Protein 2X0Q (pdb70)

Radius of gyration: 24.52 Å; Cα contacts (8 Å, |Δi|>4): 1102; chains: 1; bounding box: 67×66×49 Å

Structure (mmCIF, N/CA/C/O backbone):
data_2X0Q
#
_entry.id   2X0Q
#
_cell.length_a   94.581
_cell.length_b   129.440
_cell.length_c   46.484
_cell.angle_alpha   90.00
_cell.angle_beta   90.00
_cell.angle_gamma   90.00
#
_symmetry.space_group_name_H-M   'P 21 21 2'
#
loop_
_entity.id
_entity.type
_entity.pdbx_description
1 polymer 'ALCALIGIN BIOSYNTHESIS PROTEIN'
2 non-polymer "ADENOSINE-5'-TRIPHOSPHATE"
3 non-polymer 'MAGNESIUM ION'
4 water water
#
loop_
_atom_site.group_PDB
_atom_site.id
_atom_site.type_symbol
_atom_site.label_atom_id
_atom_site.label_alt_id
_atom_site.label_comp_id
_atom_site.label_asym_id
_atom_site.label_entity_id
_atom_site.label_seq_id
_atom_site.pdbx_PDB_ins_code
_atom_site.Cartn_x
_atom_site.Cartn_y
_atom_site.Cartn_z
_atom_site.occupancy
_atom_site.B_iso_or_equiv
_atom_site.auth_seq_id
_atom_site.auth_comp_id
_atom_site.auth_asym_id
_atom_site.auth_atom_id
_atom_site.pdbx_PDB_model_num
ATOM 1 N N . HIS A 1 8 ? 40.865 -9.176 33.164 1.00 30.48 8 HIS A N 1
ATOM 2 C CA . HIS A 1 8 ? 40.866 -10.345 32.230 1.00 30.40 8 HIS A CA 1
ATOM 3 C C . HIS A 1 8 ? 40.725 -9.888 30.770 1.00 29.35 8 HIS A C 1
ATOM 4 O O . HIS A 1 8 ? 39.801 -9.135 30.443 1.00 29.63 8 HIS A O 1
ATOM 11 N N . PRO A 1 9 ? 41.640 -10.350 29.890 1.00 27.89 9 PRO A N 1
ATOM 12 C CA . PRO A 1 9 ? 41.658 -10.002 28.458 1.00 26.86 9 PRO A CA 1
ATOM 13 C C . PRO A 1 9 ? 40.351 -10.338 27.725 1.00 25.85 9 PRO A C 1
ATOM 14 O O . PRO A 1 9 ? 40.089 -9.783 26.662 1.00 25.41 9 PRO A O 1
ATOM 18 N N . ALA A 1 10 ? 39.554 -11.244 28.284 1.00 25.03 10 ALA A N 1
ATOM 19 C CA . ALA A 1 10 ? 38.270 -11.628 27.688 1.00 25.24 10 ALA A CA 1
ATOM 20 C C . ALA A 1 10 ? 37.195 -10.547 27.857 1.00 25.38 10 ALA A C 1
ATOM 21 O O . ALA A 1 10 ? 36.356 -10.367 26.980 1.00 24.94 10 ALA A O 1
ATOM 23 N N . GLU A 1 11 ? 37.239 -9.816 28.970 1.00 25.70 11 GLU A N 1
ATOM 24 C CA . GLU A 1 11 ? 36.212 -8.803 29.264 1.00 26.18 11 GLU A CA 1
ATOM 25 C C . GLU A 1 11 ? 36.082 -7.718 28.195 1.00 25.44 11 GLU A C 1
ATOM 26 O O . GLU A 1 11 ? 35.005 -7.137 28.013 1.00 25.04 11 GLU A O 1
ATOM 32 N N . ILE A 1 12 ? 37.180 -7.459 27.491 1.00 24.59 12 ILE A N 1
ATOM 33 C CA . ILE A 1 12 ? 37.237 -6.433 26.451 1.00 24.05 12 ILE A CA 1
ATOM 34 C C . ILE A 1 12 ? 36.198 -6.631 25.322 1.00 23.35 12 ILE A C 1
ATOM 35 O O . ILE A 1 12 ? 35.764 -5.667 24.680 1.00 23.61 12 ILE A O 1
ATOM 40 N N . VAL A 1 13 ? 35.778 -7.874 25.104 1.00 22.01 13 VAL A N 1
ATOM 41 C CA . VAL A 1 13 ? 34.722 -8.152 24.132 1.00 21.25 13 VAL A CA 1
ATOM 42 C C . VAL A 1 13 ? 33.562 -8.950 24.764 1.00 20.85 13 VAL A C 1
ATOM 43 O O . VAL A 1 13 ? 32.909 -9.767 24.111 1.00 20.45 13 VAL A O 1
ATOM 47 N N . ALA A 1 14 ? 33.292 -8.664 26.035 1.00 20.29 14 ALA A N 1
ATOM 48 C CA . ALA A 1 14 ? 32.170 -9.278 26.753 1.00 20.29 14 ALA A CA 1
ATOM 49 C C . ALA A 1 14 ? 30.813 -8.940 26.108 1.00 20.17 14 ALA A C 1
ATOM 50 O O . ALA A 1 14 ? 29.832 -9.667 26.286 1.00 20.22 14 ALA A O 1
ATOM 52 N N . HIS A 1 15 ? 30.763 -7.856 25.339 1.00 19.57 15 HIS A N 1
ATOM 53 C CA . HIS A 1 15 ? 29.530 -7.472 24.642 1.00 19.68 15 HIS A CA 1
ATOM 54 C C . HIS A 1 15 ? 29.244 -8.375 23.430 1.00 19.31 15 HIS A C 1
ATOM 55 O O . HIS A 1 15 ? 28.148 -8.347 22.872 1.00 19.53 15 HIS A O 1
ATOM 62 N N . LEU A 1 16 ? 30.234 -9.166 23.020 1.00 18.90 16 LEU A N 1
ATOM 63 C CA . LEU A 1 16 ? 30.075 -10.079 21.888 1.00 18.49 16 LEU A CA 1
ATOM 64 C C . LEU A 1 16 ? 29.516 -11.416 22.364 1.00 19.17 16 LEU A C 1
ATOM 65 O O . LEU A 1 16 ? 30.264 -12.295 22.796 1.00 18.49 16 LEU A O 1
ATOM 70 N N . GLN A 1 17 ? 28.194 -11.532 22.303 1.00 19.97 17 GLN A N 1
ATOM 71 C CA . GLN A 1 17 ? 27.469 -12.734 22.718 1.00 21.56 17 GLN A CA 1
ATOM 72 C C . GLN A 1 17 ? 26.583 -13.199 21.550 1.00 21.65 17 GLN A C 1
ATOM 73 O O . GLN A 1 17 ? 26.195 -12.377 20.715 1.00 21.79 17 GLN A O 1
ATOM 79 N N . PRO A 1 18 ? 26.271 -14.510 21.474 1.00 21.65 18 PRO A N 1
ATOM 80 C CA . PRO A 1 18 ? 25.594 -15.044 20.273 1.00 21.31 18 PRO A CA 1
ATOM 81 C C . PRO A 1 18 ? 24.254 -14.368 19.916 1.00 21.08 18 PRO A C 1
ATOM 82 O O . PRO A 1 18 ? 23.998 -14.060 18.740 1.00 20.14 18 PRO A O 1
ATOM 86 N N . GLU A 1 19 ? 23.415 -14.145 20.919 1.00 20.69 19 GLU A N 1
ATOM 87 C CA A GLU A 1 19 ? 22.062 -13.651 20.663 0.50 20.81 19 GLU A CA 1
ATOM 88 C CA B GLU A 1 19 ? 22.059 -13.640 20.707 0.50 20.65 19 GLU A CA 1
ATOM 89 C C . GLU A 1 19 ? 22.033 -12.188 20.222 1.00 20.71 19 GLU A C 1
ATOM 90 O O . GLU A 1 19 ? 21.315 -11.843 19.276 1.00 20.14 19 GLU A O 1
ATOM 101 N N . ILE A 1 20 ? 22.822 -11.344 20.880 1.00 20.19 20 ILE A N 1
ATOM 102 C CA . ILE A 1 20 ? 22.906 -9.932 20.514 1.00 19.85 20 ILE A CA 1
ATOM 103 C C . ILE A 1 20 ? 23.625 -9.785 19.173 1.00 18.91 20 ILE A C 1
ATOM 104 O O . ILE A 1 20 ? 23.266 -8.929 18.377 1.00 18.76 20 ILE A O 1
ATOM 109 N N . TRP A 1 21 ? 24.619 -10.638 18.921 1.00 18.48 21 TRP A N 1
ATOM 110 C CA . TRP A 1 21 ? 25.287 -10.679 17.624 1.00 18.45 21 TRP A CA 1
ATOM 111 C C . TRP A 1 21 ? 24.292 -10.989 16.506 1.00 18.76 21 TRP A C 1
ATOM 112 O O . TRP A 1 21 ? 24.309 -10.345 15.460 1.00 18.25 21 TRP A O 1
ATOM 123 N N . ASN A 1 22 ? 23.403 -11.953 16.737 1.00 18.93 22 ASN A N 1
ATOM 124 C CA . ASN A 1 22 ? 22.389 -12.262 15.741 1.00 19.19 22 ASN A CA 1
ATOM 125 C C . ASN A 1 22 ? 21.423 -11.105 15.509 1.00 18.40 22 ASN A C 1
ATOM 126 O O . ASN A 1 22 ? 21.070 -10.826 14.365 1.00 18.10 22 ASN A O 1
ATOM 131 N N . LYS A 1 23 ? 21.029 -10.424 16.587 1.00 17.45 23 LYS A N 1
ATOM 132 C CA . LYS A 1 23 ? 20.144 -9.255 16.490 1.00 16.93 23 LYS A CA 1
ATOM 133 C C . LYS A 1 23 ? 20.740 -8.163 15.589 1.00 16.41 23 LYS A C 1
ATOM 134 O O . LYS A 1 23 ? 20.084 -7.673 14.663 1.00 15.02 23 LYS A O 1
ATOM 140 N N . VAL A 1 24 ? 21.987 -7.786 15.859 1.00 15.65 24 VAL A N 1
ATOM 141 C CA . VAL A 1 24 ? 22.593 -6.670 15.141 1.00 15.09 24 VAL A CA 1
ATOM 142 C C . VAL A 1 24 ? 22.972 -7.042 13.710 1.00 15.29 24 VAL A C 1
ATOM 143 O O . VAL A 1 24 ? 23.001 -6.182 12.826 1.00 15.75 24 VAL A O 1
ATOM 147 N N . ASN A 1 25 ? 23.272 -8.317 13.476 1.00 14.95 25 ASN A N 1
ATOM 148 C CA . ASN A 1 25 ? 23.515 -8.765 12.116 1.00 14.36 25 ASN A CA 1
ATOM 149 C C . ASN A 1 25 ? 22.258 -8.698 11.279 1.00 13.87 25 ASN A C 1
ATOM 150 O O . ASN A 1 25 ? 22.319 -8.311 10.118 1.00 13.15 25 ASN A O 1
ATOM 155 N N . ARG A 1 26 ? 21.127 -9.074 11.875 1.00 14.10 26 ARG A N 1
ATOM 156 C CA . ARG A 1 26 ? 19.839 -8.974 11.192 1.00 14.81 26 ARG A CA 1
ATOM 157 C C . ARG A 1 26 ? 19.530 -7.519 10.813 1.00 14.83 26 ARG A C 1
ATOM 158 O O . ARG A 1 26 ? 19.070 -7.251 9.698 1.00 14.72 26 ARG A O 1
ATOM 166 N N . LEU A 1 27 ? 19.775 -6.590 11.742 1.00 14.53 27 LEU A N 1
ATOM 167 C CA . LEU A 1 27 ? 19.587 -5.155 11.460 1.00 14.72 27 LEU A CA 1
ATOM 168 C C . LEU A 1 27 ? 20.533 -4.605 10.384 1.00 14.97 27 LEU A C 1
ATOM 169 O O . LEU A 1 27 ? 20.135 -3.754 9.576 1.00 14.92 27 LEU A O 1
ATOM 174 N N . LEU A 1 28 ? 21.783 -5.072 10.370 1.00 14.78 28 LEU A N 1
ATOM 175 C CA . LEU A 1 28 ? 22.716 -4.598 9.349 1.00 14.82 28 LEU A CA 1
ATOM 176 C C . LEU A 1 28 ? 22.429 -5.223 7.976 1.00 14.88 28 LEU A C 1
ATOM 177 O O . LEU A 1 28 ? 22.613 -4.565 6.945 1.00 15.03 28 LEU A O 1
ATOM 182 N N . VAL A 1 29 ? 21.962 -6.474 7.948 1.00 14.76 29 VAL A N 1
ATOM 183 C CA . VAL A 1 29 ? 21.518 -7.067 6.669 1.00 14.54 29 VAL A CA 1
ATOM 184 C C . VAL A 1 29 ? 20.314 -6.292 6.098 1.00 14.53 29 VAL A C 1
ATOM 185 O O . VAL A 1 29 ? 20.217 -6.066 4.884 1.00 14.13 29 VAL A O 1
ATOM 189 N N . ARG A 1 30 ? 19.407 -5.872 6.975 1.00 14.41 30 ARG A N 1
ATOM 190 C CA . ARG A 1 30 ? 18.272 -5.075 6.535 1.00 14.39 30 ARG A CA 1
ATOM 191 C C . ARG A 1 30 ? 18.781 -3.794 5.873 1.00 14.09 30 ARG A C 1
ATOM 192 O O . ARG A 1 30 ? 18.373 -3.459 4.756 1.00 13.90 30 ARG A O 1
ATOM 200 N N . LYS A 1 31 ? 19.698 -3.096 6.541 1.00 13.81 31 LYS A N 1
ATOM 201 C CA . LYS A 1 31 ? 20.250 -1.845 5.987 1.00 13.88 31 LYS A CA 1
ATOM 202 C C . LYS A 1 31 ? 21.014 -2.064 4.676 1.00 13.48 31 LYS A C 1
ATOM 203 O O . LYS A 1 31 ? 20.868 -1.285 3.725 1.00 12.71 31 LYS A O 1
ATOM 209 N N . ALA A 1 32 ? 21.823 -3.124 4.635 1.00 13.28 32 ALA A N 1
ATOM 210 C CA . ALA A 1 32 ? 22.555 -3.499 3.426 1.00 13.60 32 ALA A CA 1
ATOM 211 C C . ALA A 1 32 ? 21.602 -3.775 2.255 1.00 14.10 32 ALA A C 1
ATOM 212 O O . ALA A 1 32 ? 21.765 -3.195 1.180 1.00 13.73 32 ALA A O 1
ATOM 214 N N . ILE A 1 33 ? 20.605 -4.635 2.466 1.00 14.10 33 ILE A N 1
ATOM 215 C CA . ILE A 1 33 ? 19.642 -4.920 1.400 1.00 14.55 33 ILE A CA 1
ATOM 216 C C . ILE A 1 33 ? 18.985 -3.618 0.924 1.00 14.98 33 ILE A C 1
ATOM 217 O O . ILE A 1 33 ? 18.925 -3.361 -0.279 1.00 15.69 33 ILE A O 1
ATOM 222 N N . SER A 1 34 ? 18.520 -2.799 1.867 1.00 15.28 34 SER A N 1
ATOM 223 C CA . SER A 1 34 ? 17.825 -1.549 1.530 1.00 15.68 34 SER A CA 1
ATOM 224 C C . SER A 1 34 ? 18.712 -0.558 0.777 1.00 15.77 34 SER A C 1
ATOM 225 O O . SER A 1 34 ? 18.318 -0.022 -0.268 1.00 15.06 34 SER A O 1
ATOM 228 N N . GLU A 1 35 ? 19.899 -0.297 1.313 1.00 15.44 35 GLU A N 1
ATOM 229 C CA . GLU A 1 35 ? 20.780 0.699 0.705 1.00 15.89 35 GLU A CA 1
ATOM 230 C C . GLU A 1 35 ? 21.401 0.206 -0.604 1.00 16.02 35 GLU A C 1
ATOM 231 O O . GLU A 1 35 ? 21.475 0.956 -1.576 1.00 15.91 35 GLU A O 1
ATOM 237 N N . TYR A 1 36 ? 21.823 -1.058 -0.650 1.00 16.33 36 TYR A N 1
ATOM 238 C CA . TYR A 1 36 ? 22.410 -1.568 -1.900 1.00 16.91 36 TYR A CA 1
ATOM 239 C C . TYR A 1 36 ? 21.374 -1.608 -3.037 1.00 16.74 36 TYR A C 1
ATOM 240 O O . TYR A 1 36 ? 21.705 -1.334 -4.201 1.00 17.04 36 TYR A O 1
ATOM 249 N N . ALA A 1 37 ? 20.131 -1.953 -2.695 1.00 16.58 37 ALA A N 1
ATOM 250 C CA . ALA A 1 37 ? 19.038 -1.970 -3.671 1.00 17.07 37 ALA A CA 1
ATOM 251 C C . ALA A 1 37 ? 18.731 -0.558 -4.182 1.00 17.21 37 ALA A C 1
ATOM 252 O O . ALA A 1 37 ? 18.555 -0.341 -5.392 1.00 17.32 37 ALA A O 1
ATOM 254 N N . HIS A 1 38 ? 18.669 0.395 -3.254 1.00 17.17 38 HIS A N 1
ATOM 255 C CA . HIS A 1 38 ? 18.478 1.808 -3.594 1.00 17.06 38 HIS A CA 1
ATOM 256 C C . HIS A 1 38 ? 19.499 2.289 -4.636 1.00 17.54 38 HIS A C 1
ATOM 257 O O . HIS A 1 38 ? 19.166 3.057 -5.533 1.00 17.69 38 HIS A O 1
ATOM 264 N N . GLU A 1 39 ? 20.735 1.821 -4.520 1.00 17.76 39 GLU A N 1
ATOM 265 C CA . GLU A 1 39 ? 21.812 2.237 -5.418 1.00 18.13 39 GLU A CA 1
ATOM 266 C C . GLU A 1 39 ? 21.934 1.354 -6.684 1.00 18.80 39 GLU A C 1
ATOM 267 O O . GLU A 1 39 ? 22.884 1.498 -7.466 1.00 18.03 39 GLU A O 1
ATOM 273 N N . TRP A 1 40 ? 20.976 0.449 -6.875 1.00 19.27 40 TRP A N 1
ATOM 274 C CA . TRP A 1 40 ? 20.971 -0.492 -8.008 1.00 21.20 40 TRP A CA 1
ATOM 275 C C . TRP A 1 40 ? 22.095 -1.528 -7.988 1.00 21.58 40 TRP A C 1
ATOM 276 O O . TRP A 1 40 ? 22.343 -2.184 -9.001 1.00 22.20 40 TRP A O 1
ATOM 287 N N . LEU A 1 41 ? 22.779 -1.676 -6.855 1.00 21.69 41 LEU A N 1
ATOM 288 C CA . LEU A 1 41 ? 23.735 -2.769 -6.713 1.00 22.35 41 LEU A CA 1
ATOM 289 C C . LEU A 1 41 ? 22.966 -4.088 -6.671 1.00 22.48 41 LEU A C 1
ATOM 290 O O . LEU A 1 41 ? 23.451 -5.115 -7.138 1.00 22.57 41 LEU A O 1
ATOM 295 N N . LEU A 1 42 ? 21.767 -4.038 -6.097 1.00 22.84 42 LEU A N 1
ATOM 296 C CA . LEU A 1 42 ? 20.852 -5.172 -6.073 1.00 23.08 42 LEU A CA 1
ATOM 297 C C . LEU A 1 42 ? 19.576 -4.802 -6.817 1.00 23.57 42 LEU A C 1
ATOM 298 O O . LEU A 1 42 ? 19.150 -3.633 -6.824 1.00 23.58 42 LEU A O 1
ATOM 303 N N . GLU A 1 43 ? 18.967 -5.804 -7.439 1.00 23.65 43 GLU A N 1
ATOM 304 C CA . GLU A 1 43 ? 17.672 -5.645 -8.089 1.00 23.60 43 GLU A CA 1
ATOM 305 C C . GLU A 1 43 ? 16.755 -6.777 -7.643 1.00 23.32 43 GLU A C 1
ATOM 306 O O . GLU A 1 43 ? 16.632 -7.780 -8.338 1.00 23.31 43 GLU A O 1
ATOM 312 N N . PRO A 1 44 ? 16.102 -6.609 -6.479 1.00 23.02 44 PRO A N 1
ATOM 313 C CA . PRO A 1 44 ? 15.227 -7.639 -5.908 1.00 23.05 44 PRO A CA 1
ATOM 314 C C . PRO A 1 44 ? 14.093 -8.015 -6.852 1.00 23.27 44 PRO A C 1
ATOM 315 O O . PRO A 1 44 ? 13.536 -7.145 -7.521 1.00 23.56 44 PRO A O 1
ATOM 319 N N . GLN A 1 45 ? 13.777 -9.305 -6.911 1.00 23.11 45 GLN A N 1
ATOM 320 C CA . GLN A 1 45 ? 12.710 -9.814 -7.778 1.00 23.70 45 GLN A CA 1
ATOM 321 C C . GLN A 1 45 ? 11.405 -9.889 -6.993 1.00 22.77 45 GLN A C 1
ATOM 322 O O . GLN A 1 45 ? 11.369 -10.517 -5.942 1.00 21.58 45 GLN A O 1
ATOM 328 N N . ARG A 1 46 ? 10.346 -9.245 -7.493 1.00 22.92 46 ARG A N 1
ATOM 329 C CA . ARG A 1 46 ? 9.039 -9.296 -6.822 1.00 23.78 46 ARG A CA 1
ATOM 330 C C . ARG A 1 46 ? 8.401 -10.675 -6.985 1.00 23.93 46 ARG A C 1
ATOM 331 O O . ARG A 1 46 ? 8.298 -11.185 -8.100 1.00 24.07 46 ARG A O 1
ATOM 339 N N . LEU A 1 47 ? 7.976 -11.264 -5.868 1.00 23.62 47 LEU A N 1
ATOM 340 C CA . LEU A 1 47 ? 7.356 -12.579 -5.868 1.00 23.81 47 LEU A CA 1
ATOM 341 C C . LEU A 1 47 ? 5.834 -12.484 -5.852 1.00 23.77 47 LEU A C 1
ATOM 342 O O . LEU A 1 47 ? 5.146 -13.351 -6.393 1.00 23.70 47 LEU A O 1
ATOM 347 N N . GLY A 1 48 ? 5.325 -11.425 -5.230 1.00 23.26 48 GLY A N 1
ATOM 348 C CA . GLY A 1 48 ? 3.900 -11.242 -5.016 1.00 23.38 48 GLY A CA 1
ATOM 349 C C . GLY A 1 48 ? 3.679 -10.402 -3.771 1.00 23.30 48 GLY A C 1
ATOM 350 O O . GLY A 1 48 ? 4.614 -9.754 -3.286 1.00 22.61 48 GLY A O 1
ATOM 351 N N . PRO A 1 49 ? 2.434 -10.382 -3.254 1.00 23.42 49 PRO A N 1
ATOM 352 C CA . PRO A 1 49 ? 2.165 -9.634 -2.022 1.00 23.27 49 PRO A CA 1
ATOM 353 C C . PRO A 1 49 ? 3.013 -10.157 -0.866 1.00 23.32 49 PRO A C 1
ATOM 354 O O . PRO A 1 49 ? 3.318 -11.355 -0.810 1.00 22.73 49 PRO A O 1
ATOM 358 N N . GLY A 1 50 ? 3.406 -9.253 0.029 1.00 23.57 50 GLY A N 1
ATOM 359 C CA . GLY A 1 50 ? 4.255 -9.599 1.167 1.00 24.06 50 GLY A CA 1
ATOM 360 C C . GLY A 1 50 ? 3.496 -10.181 2.341 1.00 24.58 50 GLY A C 1
ATOM 361 O O . GLY A 1 50 ? 2.271 -10.343 2.288 1.00 24.03 50 GLY A O 1
ATOM 362 N N . GLU A 1 51 ? 4.235 -10.484 3.407 1.00 25.13 51 GLU A N 1
ATOM 363 C CA . GLU A 1 51 ? 3.670 -11.089 4.623 1.00 26.01 51 GLU A CA 1
ATOM 364 C C . GLU A 1 51 ? 3.332 -10.032 5.684 1.00 26.15 51 GLU A C 1
ATOM 365 O O . GLU A 1 51 ? 2.971 -10.356 6.820 1.00 26.30 51 GLU A O 1
ATOM 371 N N . THR A 1 52 ? 3.453 -8.766 5.290 1.00 26.27 52 THR A N 1
ATOM 372 C CA . THR A 1 52 ? 3.028 -7.622 6.088 1.00 26.56 52 THR A CA 1
ATOM 373 C C . THR A 1 52 ? 2.097 -6.787 5.200 1.00 26.58 52 THR A C 1
ATOM 374 O O . THR A 1 52 ? 2.431 -6.520 4.048 1.00 26.36 52 THR A O 1
ATOM 378 N N . PRO A 1 53 ? 0.923 -6.382 5.721 1.00 26.90 53 PRO A N 1
ATOM 379 C CA . PRO A 1 53 ? -0.029 -5.615 4.891 1.00 27.17 53 PRO A CA 1
ATOM 380 C C . PRO A 1 53 ? 0.588 -4.364 4.264 1.00 27.17 53 PRO A C 1
ATOM 381 O O . PRO A 1 53 ? 1.295 -3.616 4.941 1.00 27.49 53 PRO A O 1
ATOM 385 N N . GLY A 1 54 ? 0.340 -4.165 2.973 1.00 27.00 54 GLY A N 1
ATOM 386 C CA . GLY A 1 54 ? 0.892 -3.031 2.234 1.00 26.88 54 GLY A CA 1
ATOM 387 C C . GLY A 1 54 ? 2.293 -3.246 1.682 1.00 26.26 54 GLY A C 1
ATOM 388 O O . GLY A 1 54 ? 2.847 -2.357 1.030 1.00 26.50 54 GLY A O 1
ATOM 389 N N . PHE A 1 55 ? 2.875 -4.412 1.956 1.00 25.50 55 PHE A N 1
ATOM 390 C CA . PHE A 1 55 ? 4.223 -4.737 1.478 1.00 24.48 55 PHE A CA 1
ATOM 391 C C . PHE A 1 55 ? 4.166 -5.770 0.351 1.00 24.26 55 PHE A C 1
ATOM 392 O O . PHE A 1 55 ? 3.205 -6.535 0.252 1.00 23.90 55 PHE A O 1
ATOM 400 N N . GLU A 1 56 ? 5.195 -5.778 -0.495 1.00 23.57 56 GLU A N 1
ATOM 401 C CA . GLU A 1 56 ? 5.376 -6.825 -1.496 1.00 23.39 56 GLU A CA 1
ATOM 402 C C . GLU A 1 56 ? 6.459 -7.767 -0.994 1.00 22.42 56 GLU A C 1
ATOM 403 O O . GLU A 1 56 ? 7.302 -7.371 -0.183 1.00 21.66 56 GLU A O 1
ATOM 409 N N . ARG A 1 57 ? 6.422 -9.011 -1.464 1.00 21.56 57 ARG A N 1
ATOM 410 C CA . ARG A 1 57 ? 7.473 -9.988 -1.173 1.00 21.13 57 ARG A CA 1
ATOM 411 C C . ARG A 1 57 ? 8.522 -9.946 -2.275 1.00 21.14 57 ARG A C 1
ATOM 412 O O . ARG A 1 57 ? 8.190 -10.021 -3.469 1.00 20.99 57 ARG A O 1
ATOM 420 N N . PHE A 1 58 ? 9.783 -9.827 -1.871 1.00 20.78 58 PHE A N 1
ATOM 421 C CA . PHE A 1 58 ? 10.890 -9.753 -2.826 1.00 20.51 58 PHE A CA 1
ATOM 422 C C . PHE A 1 58 ? 11.904 -10.849 -2.568 1.00 20.37 58 PHE A C 1
ATOM 423 O O . PHE A 1 58 ? 12.021 -11.344 -1.457 1.00 19.86 58 PHE A O 1
ATOM 431 N N . ARG A 1 59 ? 12.649 -11.205 -3.607 1.00 20.97 59 ARG A N 1
ATOM 432 C CA . ARG A 1 59 ? 13.655 -12.245 -3.507 1.00 21.22 59 ARG A CA 1
ATOM 433 C C . ARG A 1 59 ? 14.972 -11.754 -4.069 1.00 21.60 59 ARG A C 1
ATOM 434 O O . ARG A 1 59 ? 15.006 -11.019 -5.062 1.00 21.55 59 ARG A O 1
ATOM 442 N N . LEU A 1 60 ? 16.048 -12.148 -3.399 1.00 22.22 60 LEU A N 1
ATOM 443 C CA . LEU A 1 60 ? 17.397 -12.015 -3.923 1.00 23.70 60 LEU A CA 1
ATOM 444 C C . LEU A 1 60 ? 17.971 -13.407 -4.102 1.00 24.51 60 LEU A C 1
ATOM 445 O O . LEU A 1 60 ? 18.102 -14.149 -3.129 1.00 24.22 60 LEU A O 1
ATOM 450 N N . THR A 1 61 ? 18.285 -13.766 -5.344 1.00 25.73 61 THR A N 1
ATOM 451 C CA . THR A 1 61 ? 18.923 -15.052 -5.636 1.00 27.65 61 THR A CA 1
ATOM 452 C C . THR A 1 61 ? 20.382 -14.812 -5.977 1.00 28.81 61 THR A C 1
ATOM 453 O O . THR A 1 61 ? 20.704 -14.047 -6.885 1.00 29.11 61 THR A O 1
ATOM 457 N N . LEU A 1 62 ? 21.268 -15.449 -5.224 1.00 30.20 62 LEU A N 1
ATOM 458 C CA . LEU A 1 62 ? 22.693 -15.374 -5.523 1.00 31.73 62 LEU A CA 1
ATOM 459 C C . LEU A 1 62 ? 23.191 -16.686 -6.158 1.00 32.54 62 LEU A C 1
ATOM 460 O O . LEU A 1 62 ? 22.587 -17.752 -5.968 1.00 32.94 62 LEU A O 1
ATOM 465 N N . ALA A 1 63 ? 24.269 -16.594 -6.937 1.00 33.23 63 ALA A N 1
ATOM 466 C CA . ALA A 1 63 ? 24.699 -17.684 -7.832 1.00 33.50 63 ALA A CA 1
ATOM 467 C C . ALA A 1 63 ? 25.205 -18.965 -7.139 1.00 33.32 63 ALA A C 1
ATOM 468 O O . ALA A 1 63 ? 25.489 -19.974 -7.810 1.00 33.99 63 ALA A O 1
ATOM 470 N N . ASP A 1 64 ? 25.282 -18.919 -5.810 1.00 32.81 64 ASP A N 1
ATOM 471 C CA A ASP A 1 64 ? 25.822 -20.064 -5.071 0.50 32.17 64 ASP A CA 1
ATOM 472 C CA B ASP A 1 64 ? 25.855 -19.950 -4.952 0.50 32.32 64 ASP A CA 1
ATOM 473 C C . ASP A 1 64 ? 24.803 -20.750 -4.164 1.00 31.76 64 ASP A C 1
ATOM 474 O O . ASP A 1 64 ? 25.153 -21.586 -3.320 1.00 32.29 64 ASP A O 1
ATOM 483 N N . GLY A 1 65 ? 23.527 -20.453 -4.391 1.00 30.60 65 GLY A N 1
ATOM 484 C CA . GLY A 1 65 ? 22.447 -21.122 -3.667 1.00 29.03 65 GLY A CA 1
ATOM 485 C C . GLY A 1 65 ? 21.891 -20.355 -2.479 1.00 27.75 65 GLY A C 1
ATOM 486 O O . GLY A 1 65 ? 20.928 -20.804 -1.850 1.00 27.46 65 GLY A O 1
ATOM 487 N N . ALA A 1 66 ? 22.498 -19.212 -2.156 1.00 26.28 66 ALA A N 1
ATOM 488 C CA . ALA A 1 66 ? 21.937 -18.327 -1.131 1.00 25.08 66 ALA A CA 1
ATOM 489 C C . ALA A 1 66 ? 20.732 -17.580 -1.695 1.00 23.98 66 ALA A C 1
ATOM 490 O O . ALA A 1 66 ? 20.751 -17.104 -2.838 1.00 23.51 66 ALA A O 1
ATOM 492 N N . GLN A 1 67 ? 19.685 -17.494 -0.884 1.00 22.55 67 GLN A N 1
ATOM 493 C CA . GLN A 1 67 ? 18.462 -16.827 -1.269 1.00 21.21 67 GLN A CA 1
ATOM 494 C C . GLN A 1 67 ? 17.981 -16.010 -0.082 1.00 20.51 67 GLN A C 1
ATOM 495 O O . GLN A 1 67 ? 17.971 -16.497 1.048 1.00 20.21 67 GLN A O 1
ATOM 501 N N . TYR A 1 68 ? 17.606 -14.764 -0.344 1.00 19.62 68 TYR A N 1
ATOM 502 C CA . TYR A 1 68 ? 17.041 -13.890 0.673 1.00 18.78 68 TYR A CA 1
ATOM 503 C C . TYR A 1 68 ? 15.656 -13.448 0.241 1.00 18.74 68 TYR A C 1
ATOM 504 O O . TYR A 1 68 ? 15.510 -12.761 -0.774 1.00 18.40 68 TYR A O 1
ATOM 513 N N . ASP A 1 69 ? 14.646 -13.839 1.014 1.00 18.70 69 ASP A N 1
ATOM 514 C CA . ASP A 1 69 ? 13.292 -13.346 0.821 1.00 18.62 69 ASP A CA 1
ATOM 515 C C . ASP A 1 69 ? 12.994 -12.325 1.897 1.00 18.16 69 ASP A C 1
ATOM 516 O O . ASP A 1 69 ? 13.448 -12.466 3.033 1.00 18.10 69 ASP A O 1
ATOM 521 N N . PHE A 1 70 ? 12.232 -11.296 1.542 1.00 17.66 70 PHE A N 1
ATOM 522 C CA . PHE A 1 70 ? 11.896 -10.245 2.493 1.00 17.24 70 PHE A CA 1
ATOM 523 C C . PHE A 1 70 ? 10.662 -9.482 2.049 1.00 17.64 70 PHE A C 1
ATOM 524 O O . PHE A 1 70 ? 10.271 -9.556 0.893 1.00 17.60 70 PHE A O 1
ATOM 532 N N . ASP A 1 71 ? 10.059 -8.754 2.983 1.00 18.31 71 ASP A N 1
ATOM 533 C CA . ASP A 1 71 ? 8.991 -7.817 2.658 1.00 18.85 71 ASP A CA 1
ATOM 534 C C . ASP A 1 71 ? 9.606 -6.450 2.382 1.00 19.08 71 ASP A C 1
ATOM 535 O O . ASP A 1 71 ? 10.553 -6.053 3.058 1.00 18.38 71 ASP A O 1
ATOM 540 N N . ALA A 1 72 ? 9.075 -5.736 1.391 1.00 19.58 72 ALA A N 1
ATOM 541 C CA . ALA A 1 72 ? 9.472 -4.351 1.145 1.00 20.02 72 ALA A CA 1
ATOM 542 C C . ALA A 1 72 ? 8.323 -3.492 0.623 1.00 20.64 72 ALA A C 1
ATOM 543 O O . ALA A 1 72 ? 7.397 -3.996 -0.017 1.00 20.52 72 ALA A O 1
ATOM 545 N N . GLN A 1 73 ? 8.398 -2.199 0.934 1.00 21.06 73 GLN A N 1
ATOM 546 C CA . GLN A 1 73 ? 7.644 -1.158 0.250 1.00 21.55 73 GLN A CA 1
ATOM 547 C C . GLN A 1 73 ? 8.662 -0.264 -0.422 1.00 21.42 73 GLN A C 1
ATOM 548 O O . GLN A 1 73 ? 9.570 0.242 0.247 1.00 20.99 73 GLN A O 1
ATOM 554 N N . VAL A 1 74 ? 8.535 -0.059 -1.731 1.00 20.77 74 VAL A N 1
ATOM 555 C CA . VAL A 1 74 ? 9.433 0.867 -2.409 1.00 20.43 74 VAL A CA 1
ATOM 556 C C . VAL A 1 74 ? 8.819 2.275 -2.325 1.00 20.65 74 VAL A C 1
ATOM 557 O O . VAL A 1 74 ? 7.851 2.584 -3.013 1.00 20.45 74 VAL A O 1
ATOM 561 N N . MET A 1 75 ? 9.370 3.104 -1.443 1.00 20.13 75 MET A N 1
ATOM 562 C CA . MET A 1 75 ? 8.876 4.465 -1.235 1.00 20.08 75 MET A CA 1
ATOM 563 C C . MET A 1 75 ? 9.507 5.423 -2.248 1.00 19.74 75 MET A C 1
ATOM 564 O O . MET A 1 75 ? 10.178 4.974 -3.183 1.00 19.90 75 MET A O 1
ATOM 569 N N . ALA A 1 76 ? 9.280 6.725 -2.084 1.00 18.95 76 ALA A N 1
ATOM 570 C CA . ALA A 1 76 ? 9.888 7.733 -2.964 1.00 18.50 76 ALA A CA 1
ATOM 571 C C . ALA A 1 76 ? 11.409 7.633 -2.972 1.00 18.52 76 ALA A C 1
ATOM 572 O O . ALA A 1 76 ? 12.004 7.161 -2.005 1.00 18.73 76 ALA A O 1
ATOM 574 N N . MET A 1 77 ? 12.023 8.089 -4.070 1.00 18.29 77 MET A N 1
ATOM 575 C CA . MET A 1 77 ? 13.474 8.018 -4.293 1.00 17.95 77 MET A CA 1
ATOM 576 C C . MET A 1 77 ? 13.992 6.584 -4.197 1.00 17.89 77 MET A C 1
ATOM 577 O O . MET A 1 77 ? 15.059 6.344 -3.623 1.00 17.27 77 MET A O 1
ATOM 582 N N . ARG A 1 78 ? 13.246 5.640 -4.780 1.00 17.27 78 ARG A N 1
ATOM 583 C CA . ARG A 1 78 ? 13.637 4.224 -4.769 1.00 17.42 78 ARG A CA 1
ATOM 584 C C . ARG A 1 78 ? 14.128 3.803 -3.379 1.00 17.06 78 ARG A C 1
ATOM 585 O O . ARG A 1 78 ? 15.208 3.216 -3.222 1.00 17.03 78 ARG A O 1
ATOM 593 N N . HIS A 1 79 ? 13.333 4.123 -2.366 1.00 16.45 79 HIS A N 1
ATOM 594 C CA . HIS A 1 79 ? 13.692 3.760 -1.014 1.00 16.44 79 HIS A CA 1
ATOM 595 C C . HIS A 1 79 ? 13.007 2.487 -0.562 1.00 16.38 79 HIS A C 1
ATOM 596 O O . HIS A 1 79 ? 11.775 2.412 -0.503 1.00 16.80 79 HIS A O 1
ATOM 603 N N . TRP A 1 80 ? 13.827 1.498 -0.219 1.00 16.05 80 TRP A N 1
ATOM 604 C CA . TRP A 1 80 ? 13.361 0.175 0.153 1.00 16.38 80 TRP A CA 1
ATOM 605 C C . TRP A 1 80 ? 13.109 0.103 1.657 1.00 16.65 80 TRP A C 1
ATOM 606 O O . TRP A 1 80 ? 14.050 0.002 2.457 1.00 16.43 80 TRP A O 1
ATOM 617 N N . ARG A 1 81 ? 11.839 0.201 2.038 1.00 17.36 81 ARG A N 1
ATOM 618 C CA . ARG A 1 81 ? 11.435 0.068 3.432 1.00 17.85 81 ARG A CA 1
ATOM 619 C C . ARG A 1 81 ? 11.228 -1.414 3.729 1.00 18.37 81 ARG A C 1
ATOM 620 O O . ARG A 1 81 ? 10.326 -2.040 3.169 1.00 17.84 81 ARG A O 1
ATOM 628 N N . ILE A 1 82 ? 12.065 -1.963 4.611 1.00 18.46 82 ILE A N 1
ATOM 629 C CA . ILE A 1 82 ? 12.059 -3.400 4.894 1.00 18.57 82 ILE A CA 1
ATOM 630 C C . ILE A 1 82 ? 11.948 -3.653 6.397 1.00 19.20 82 ILE A C 1
ATOM 631 O O . ILE A 1 82 ? 12.778 -3.157 7.161 1.00 19.15 82 ILE A O 1
ATOM 636 N N . PRO A 1 83 ? 10.922 -4.420 6.831 1.00 19.48 83 PRO A N 1
ATOM 637 C CA . PRO A 1 83 ? 10.854 -4.836 8.238 1.00 19.79 83 PRO A CA 1
ATOM 638 C C . PRO A 1 83 ? 11.917 -5.903 8.510 1.00 19.86 83 PRO A C 1
ATOM 639 O O . PRO A 1 83 ? 11.965 -6.912 7.800 1.00 20.36 83 PRO A O 1
ATOM 643 N N . PRO A 1 84 ? 12.780 -5.685 9.521 1.00 20.01 84 PRO A N 1
ATOM 644 C CA . PRO A 1 84 ? 13.921 -6.591 9.706 1.00 19.64 84 PRO A CA 1
ATOM 645 C C . PRO A 1 84 ? 13.521 -8.039 9.985 1.00 19.55 84 PRO A C 1
ATOM 646 O O . PRO A 1 84 ? 14.223 -8.959 9.560 1.00 19.12 84 PRO A O 1
ATOM 650 N N . GLU A 1 85 ? 12.402 -8.242 10.678 1.00 19.11 85 GLU A N 1
ATOM 651 C CA . GLU A 1 85 ? 11.962 -9.593 11.014 1.00 20.17 85 GLU A CA 1
ATOM 652 C C . GLU A 1 85 ? 11.378 -10.358 9.833 1.00 19.50 85 GLU A C 1
ATOM 653 O O . GLU A 1 85 ? 11.153 -11.557 9.931 1.00 19.80 85 GLU A O 1
ATOM 659 N N . SER A 1 86 ? 11.169 -9.674 8.711 1.00 18.49 86 SER A N 1
ATOM 660 C CA . SER A 1 86 ? 10.591 -10.305 7.527 1.00 17.62 86 SER A CA 1
ATOM 661 C C . SER A 1 86 ? 11.632 -11.021 6.665 1.00 17.27 86 SER A C 1
ATOM 662 O O . SER A 1 86 ? 11.268 -11.773 5.762 1.00 16.84 86 SER A O 1
ATOM 665 N N . ILE A 1 87 ? 12.916 -10.774 6.934 1.00 16.57 87 ILE A N 1
ATOM 666 C CA . ILE A 1 87 ? 14.006 -11.286 6.098 1.00 16.51 87 ILE A CA 1
ATOM 667 C C . ILE A 1 87 ? 14.303 -12.742 6.436 1.00 16.94 87 ILE A C 1
ATOM 668 O O . ILE A 1 87 ? 14.481 -13.092 7.616 1.00 16.18 87 ILE A O 1
ATOM 673 N N . VAL A 1 88 ? 14.333 -13.582 5.402 1.00 17.17 88 VAL A N 1
ATOM 674 C CA . VAL A 1 88 ? 14.552 -15.020 5.580 1.00 17.99 88 VAL A CA 1
ATOM 675 C C . VAL A 1 88 ? 15.638 -15.491 4.643 1.00 17.96 88 VAL A C 1
ATOM 676 O O . VAL A 1 88 ? 15.511 -15.397 3.418 1.00 17.52 88 VAL A O 1
ATOM 680 N N . LYS A 1 89 ? 16.717 -15.999 5.226 1.00 18.43 89 LYS A N 1
ATOM 681 C CA . LYS A 1 89 ? 17.803 -16.524 4.421 1.00 18.95 89 LYS A CA 1
ATOM 682 C C . LYS A 1 89 ? 17.697 -18.035 4.368 1.00 19.42 89 LYS A C 1
ATOM 683 O O . LYS A 1 89 ? 17.542 -18.686 5.392 1.00 18.76 89 LYS A O 1
ATOM 689 N N . THR A 1 90 ? 17.783 -18.577 3.166 1.00 20.20 90 THR A N 1
ATOM 690 C CA . THR A 1 90 ? 17.959 -19.999 2.990 1.00 21.76 90 THR A CA 1
ATOM 691 C C . THR A 1 90 ? 19.204 -20.210 2.130 1.00 22.93 90 THR A C 1
ATOM 692 O O . THR A 1 90 ? 19.418 -19.502 1.136 1.00 23.04 90 THR A O 1
ATOM 696 N N . VAL A 1 91 ? 20.054 -21.137 2.553 1.00 24.07 91 VAL A N 1
ATOM 697 C CA . VAL A 1 91 ? 21.181 -21.565 1.727 1.00 25.39 91 VAL A CA 1
ATOM 698 C C . VAL A 1 91 ? 20.819 -22.942 1.210 1.00 25.81 91 VAL A C 1
ATOM 699 O O . VAL A 1 91 ? 20.748 -23.906 1.977 1.00 25.86 91 VAL A O 1
ATOM 703 N N . ALA A 1 92 ? 20.550 -23.010 -0.089 1.00 26.74 92 ALA A N 1
ATOM 704 C CA . ALA A 1 92 ? 20.087 -24.236 -0.733 1.00 27.40 92 ALA A CA 1
ATOM 705 C C . ALA A 1 92 ? 18.900 -24.867 -0.004 1.00 27.48 92 ALA A C 1
ATOM 706 O O . ALA A 1 92 ? 18.918 -26.061 0.320 1.00 28.63 92 ALA A O 1
ATOM 708 N N . GLY A 1 93 ? 17.879 -24.055 0.256 1.00 27.24 93 GLY A N 1
ATOM 709 C CA . GLY A 1 93 ? 16.620 -24.516 0.857 1.00 26.34 93 GLY A CA 1
ATOM 710 C C . GLY A 1 93 ? 16.610 -24.634 2.372 1.00 25.58 93 GLY A C 1
ATOM 711 O O . GLY A 1 93 ? 15.552 -24.795 2.988 1.00 25.83 93 GLY A O 1
ATOM 712 N N . VAL A 1 94 ? 17.787 -24.549 2.980 1.00 24.97 94 VAL A N 1
ATOM 713 C CA . VAL A 1 94 ? 17.925 -24.716 4.423 1.00 24.19 94 VAL A CA 1
ATOM 714 C C . VAL A 1 94 ? 18.037 -23.340 5.091 1.00 23.58 94 VAL A C 1
ATOM 715 O O . VAL A 1 94 ? 18.908 -22.554 4.722 1.00 22.93 94 VAL A O 1
ATOM 719 N N . PRO A 1 95 ? 17.151 -23.041 6.066 1.00 23.36 95 PRO A N 1
ATOM 720 C CA . PRO A 1 95 ? 17.215 -21.732 6.739 1.00 22.83 95 PRO A CA 1
ATOM 721 C C . PRO A 1 95 ? 18.551 -21.525 7.442 1.00 22.64 95 PRO A C 1
ATOM 722 O O . PRO A 1 95 ? 19.070 -22.440 8.074 1.00 22.48 95 PRO A O 1
ATOM 726 N N . ALA A 1 96 ? 19.109 -20.330 7.312 1.00 22.41 96 ALA A N 1
ATOM 727 C CA . ALA A 1 96 ? 20.374 -20.004 7.944 1.00 22.01 96 ALA A CA 1
ATOM 728 C C . ALA A 1 96 ? 20.257 -18.652 8.665 1.00 22.06 96 ALA A C 1
ATOM 729 O O . ALA A 1 96 ? 19.416 -17.836 8.303 1.00 22.01 96 ALA A O 1
ATOM 731 N N . PRO A 1 97 ? 21.099 -18.416 9.689 1.00 22.00 97 PRO A N 1
ATOM 732 C CA . PRO A 1 97 ? 21.049 -17.134 10.395 1.00 21.88 97 PRO A CA 1
ATOM 733 C C . PRO A 1 97 ? 21.501 -16.001 9.485 1.00 21.20 97 PRO A C 1
ATOM 734 O O . PRO A 1 97 ? 22.355 -16.207 8.613 1.00 21.07 97 PRO A O 1
ATOM 738 N N . LEU A 1 98 ? 20.917 -14.821 9.667 1.00 20.46 98 LEU A N 1
ATOM 739 C CA . LEU A 1 98 ? 21.369 -13.639 8.950 1.00 19.80 98 LEU A CA 1
ATOM 740 C C . LEU A 1 98 ? 22.766 -13.255 9.450 1.00 19.33 98 LEU A C 1
ATOM 741 O O . LEU A 1 98 ? 22.983 -13.113 10.663 1.00 19.22 98 LEU A O 1
ATOM 746 N N . ASP A 1 99 ? 23.699 -13.113 8.512 1.00 19.20 99 ASP A N 1
ATOM 747 C CA . ASP A 1 99 ? 25.104 -12.829 8.808 1.00 19.29 99 ASP A CA 1
ATOM 748 C C . ASP A 1 99 ? 25.565 -11.744 7.839 1.00 19.45 99 ASP A C 1
ATOM 749 O O . ASP A 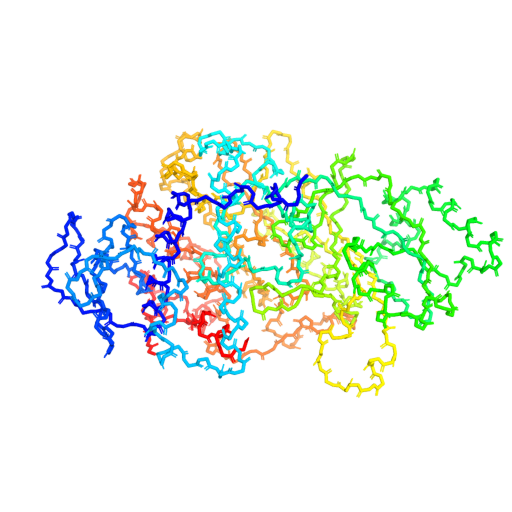1 99 ? 25.742 -11.998 6.649 1.00 19.59 99 ASP A O 1
ATOM 754 N N . ALA A 1 100 ? 25.741 -10.527 8.353 1.00 19.69 100 ALA A N 1
ATOM 755 C CA . ALA A 1 100 ? 26.017 -9.356 7.502 1.00 19.49 100 ALA A CA 1
ATOM 756 C C . ALA A 1 100 ? 27.317 -9.482 6.715 1.00 19.79 100 ALA A C 1
ATOM 757 O O . ALA A 1 100 ? 27.389 -9.078 5.549 1.00 19.39 100 ALA A O 1
ATOM 759 N N . LEU A 1 101 ? 28.340 -10.047 7.350 1.00 19.52 101 LEU A N 1
ATOM 760 C CA . LEU A 1 101 ? 29.623 -10.249 6.675 1.00 19.97 101 LEU A CA 1
ATOM 761 C C . LEU A 1 101 ? 29.506 -11.297 5.565 1.00 19.96 101 LEU A C 1
ATOM 762 O O . LEU A 1 101 ? 30.069 -11.115 4.486 1.00 19.71 101 LEU A O 1
ATOM 767 N N . GLN A 1 102 ? 28.767 -12.381 5.821 1.00 20.54 102 GLN A N 1
ATOM 768 C CA . GLN A 1 102 ? 28.492 -13.370 4.769 1.00 20.98 102 GLN A CA 1
ATOM 769 C C . GLN A 1 102 ? 27.744 -12.750 3.602 1.00 20.31 102 GLN A C 1
ATOM 770 O O . GLN A 1 102 ? 28.016 -13.060 2.444 1.00 19.92 102 GLN A O 1
ATOM 776 N N . PHE A 1 103 ? 26.802 -11.868 3.912 1.00 20.17 103 PHE A N 1
ATOM 777 C CA . PHE A 1 103 ? 25.996 -11.226 2.882 1.00 20.14 103 PHE A CA 1
ATOM 778 C C . PHE A 1 103 ? 26.842 -10.407 1.918 1.00 20.51 103 PHE A C 1
ATOM 779 O O . PHE A 1 103 ? 26.679 -10.499 0.695 1.00 20.58 103 PHE A O 1
ATOM 787 N N . VAL A 1 104 ? 27.740 -9.599 2.476 1.00 21.25 104 VAL A N 1
ATOM 788 C CA . VAL A 1 104 ? 28.683 -8.819 1.677 1.00 21.99 104 VAL A CA 1
ATOM 789 C C . VAL A 1 104 ? 29.513 -9.731 0.768 1.00 22.62 104 VAL A C 1
ATOM 790 O O . VAL A 1 104 ? 29.649 -9.469 -0.430 1.00 22.62 104 VAL A O 1
ATOM 794 N N . ILE A 1 105 ? 30.038 -10.813 1.334 1.00 23.51 105 ILE A N 1
ATOM 795 C CA . ILE A 1 105 ? 30.802 -11.793 0.556 1.00 24.72 105 ILE A CA 1
ATOM 796 C C . ILE A 1 105 ? 29.955 -12.398 -0.561 1.00 25.14 105 ILE A C 1
ATOM 797 O O . ILE A 1 105 ? 30.411 -12.501 -1.697 1.00 25.35 105 ILE A O 1
ATOM 802 N N . GLU A 1 106 ? 28.716 -12.769 -0.242 1.00 25.78 106 GLU A N 1
ATOM 803 C CA . GLU A 1 106 ? 27.817 -13.382 -1.228 1.00 26.71 106 GLU A CA 1
ATOM 804 C C . GLU A 1 106 ? 27.497 -12.470 -2.413 1.00 27.66 106 GLU A C 1
ATOM 805 O O . GLU A 1 106 ? 27.209 -12.953 -3.508 1.00 27.80 106 GLU A O 1
ATOM 811 N N . ILE A 1 107 ? 27.562 -11.159 -2.200 1.00 28.59 107 ILE A N 1
ATOM 812 C CA . ILE A 1 107 ? 27.289 -10.214 -3.284 1.00 30.39 107 ILE A CA 1
ATOM 813 C C . ILE A 1 107 ? 28.549 -9.523 -3.828 1.00 31.95 107 ILE A C 1
ATOM 814 O O . ILE A 1 107 ? 28.451 -8.509 -4.533 1.00 32.47 107 ILE A O 1
ATOM 819 N N . ARG A 1 108 ? 29.722 -10.078 -3.527 1.00 33.77 108 ARG A N 1
ATOM 820 C CA . ARG A 1 108 ? 30.989 -9.415 -3.863 1.00 36.15 108 ARG A CA 1
ATOM 821 C C . ARG A 1 108 ? 31.202 -9.152 -5.361 1.00 37.64 108 ARG A C 1
ATOM 822 O O . ARG A 1 108 ? 31.830 -8.153 -5.722 1.00 38.11 108 ARG A O 1
ATOM 830 N N . ASP A 1 109 ? 30.681 -10.027 -6.221 1.00 39.52 109 ASP A N 1
ATOM 831 C CA . ASP A 1 109 ? 30.704 -9.788 -7.676 1.00 41.51 109 ASP A CA 1
ATOM 832 C C . ASP A 1 109 ? 29.922 -8.530 -8.084 1.00 42.27 109 ASP A C 1
ATOM 833 O O . ASP A 1 109 ? 30.331 -7.814 -8.997 1.00 42.49 109 ASP A O 1
ATOM 838 N N . LYS A 1 110 ? 28.806 -8.270 -7.402 1.00 43.25 110 LYS A N 1
ATOM 839 C CA . LYS A 1 110 ? 27.940 -7.124 -7.705 1.00 44.13 110 LYS A CA 1
ATOM 840 C C . LYS A 1 110 ? 28.486 -5.808 -7.160 1.00 45.01 110 LYS A C 1
ATOM 841 O O . LYS A 1 110 ? 28.147 -4.739 -7.669 1.00 45.21 110 LYS A O 1
ATOM 847 N N . LEU A 1 111 ? 29.313 -5.890 -6.121 1.00 45.98 111 LEU A N 1
ATOM 848 C CA . LEU A 1 111 ? 29.828 -4.705 -5.437 1.00 46.98 111 LEU A CA 1
ATOM 849 C C . LEU A 1 111 ? 30.909 -3.982 -6.238 1.00 47.62 111 LEU A C 1
ATOM 850 O O . LEU A 1 111 ? 30.946 -2.747 -6.267 1.00 47.69 111 LEU A O 1
ATOM 855 N N . GLY A 1 112 ? 31.783 -4.753 -6.881 1.00 48.22 112 GLY A N 1
ATOM 856 C CA . GLY A 1 112 ? 32.874 -4.183 -7.658 1.00 48.88 112 GLY A CA 1
ATOM 857 C C . GLY A 1 112 ? 33.954 -3.587 -6.774 1.00 49.35 112 GLY A C 1
ATOM 858 O O . GLY A 1 112 ? 34.506 -2.529 -7.078 1.00 49.67 112 GLY A O 1
ATOM 859 N N . LEU A 1 113 ? 34.239 -4.261 -5.663 1.00 49.55 113 LEU A N 1
ATOM 860 C CA . LEU A 1 113 ? 35.370 -3.900 -4.821 1.00 49.52 113 LEU A CA 1
ATOM 861 C C . LEU A 1 113 ? 36.649 -4.429 -5.454 1.00 49.60 113 LEU A C 1
ATOM 862 O O . LEU A 1 113 ? 36.689 -5.584 -5.901 1.00 49.77 113 LEU A O 1
ATOM 867 N N . PRO A 1 114 ? 37.696 -3.584 -5.516 1.00 49.38 114 PRO A N 1
ATOM 868 C CA . PRO A 1 114 ? 39.029 -4.098 -5.836 1.00 49.15 114 PRO A CA 1
ATOM 869 C C . PRO A 1 114 ? 39.431 -5.175 -4.827 1.00 48.85 114 PRO A C 1
ATOM 870 O O . PRO A 1 114 ? 39.183 -5.019 -3.626 1.00 48.81 114 PRO A O 1
ATOM 874 N N . VAL A 1 115 ? 40.034 -6.259 -5.313 1.00 48.40 115 VAL A N 1
ATOM 875 C CA . VAL A 1 115 ? 40.464 -7.375 -4.452 1.00 47.88 115 VAL A CA 1
ATOM 876 C C . VAL A 1 115 ? 41.463 -6.895 -3.380 1.00 47.25 115 VAL A C 1
ATOM 877 O O . VAL A 1 115 ? 41.761 -7.603 -2.411 1.00 47.50 115 VAL A O 1
ATOM 881 N N . ASP A 1 116 ? 41.961 -5.678 -3.564 1.00 46.02 116 ASP A N 1
ATOM 882 C CA . ASP A 1 116 ? 42.908 -5.067 -2.647 1.00 44.64 116 ASP A CA 1
ATOM 883 C C . ASP A 1 116 ? 42.184 -4.332 -1.520 1.00 42.87 116 ASP A C 1
ATOM 884 O O . ASP A 1 116 ? 42.720 -4.183 -0.418 1.00 42.89 116 ASP A O 1
ATOM 889 N N . ARG A 1 117 ? 40.962 -3.886 -1.811 1.00 40.35 117 ARG A N 1
ATOM 890 C CA . ARG A 1 117 ? 40.173 -3.041 -0.914 1.00 37.74 117 ARG A CA 1
ATOM 891 C C . ARG A 1 117 ? 39.043 -3.815 -0.200 1.00 35.33 117 ARG A C 1
ATOM 892 O O . ARG A 1 117 ? 38.565 -3.383 0.847 1.00 34.67 117 ARG A O 1
ATOM 900 N N . LEU A 1 118 ? 38.649 -4.968 -0.750 1.00 32.21 118 LEU A N 1
ATOM 901 C CA . LEU A 1 118 ? 37.581 -5.799 -0.158 1.00 29.64 118 LEU A CA 1
ATOM 902 C C . LEU A 1 118 ? 37.792 -6.201 1.318 1.00 27.50 118 LEU A C 1
ATOM 903 O O . LEU A 1 118 ? 36.865 -6.058 2.118 1.00 26.72 118 LEU A O 1
ATOM 908 N N . PRO A 1 119 ? 38.997 -6.709 1.681 1.00 25.59 119 PRO A N 1
ATOM 909 C CA . PRO A 1 119 ? 39.236 -7.084 3.084 1.00 24.04 119 PRO A CA 1
ATOM 910 C C . PRO A 1 119 ? 39.106 -5.902 4.042 1.00 22.49 119 PRO A C 1
ATOM 911 O O . PRO A 1 119 ? 38.688 -6.078 5.189 1.00 21.74 119 PRO A O 1
ATOM 915 N N . ILE A 1 120 ? 39.467 -4.707 3.578 1.00 20.84 120 ILE A N 1
ATOM 916 C CA . ILE A 1 120 ? 39.315 -3.505 4.388 1.00 19.55 120 ILE A CA 1
ATOM 917 C C . ILE A 1 120 ? 37.822 -3.226 4.605 1.00 18.54 120 ILE A C 1
ATOM 918 O O . ILE A 1 120 ? 37.392 -3.000 5.742 1.00 17.47 120 ILE A O 1
ATOM 923 N N . TYR A 1 121 ? 37.042 -3.271 3.524 1.00 17.36 121 TYR A N 1
ATOM 924 C CA . TYR A 1 121 ? 35.590 -3.070 3.614 1.00 16.68 121 TYR A CA 1
ATOM 925 C C . TYR A 1 121 ? 34.974 -4.082 4.590 1.00 16.49 121 TYR A C 1
ATOM 926 O O . TYR A 1 121 ? 34.153 -3.723 5.432 1.00 15.37 121 TYR A O 1
ATOM 935 N N . MET A 1 122 ? 35.414 -5.335 4.489 1.00 16.54 122 MET A N 1
ATOM 936 C CA . MET A 1 122 ? 34.949 -6.400 5.381 1.00 17.08 122 MET A CA 1
ATOM 937 C C . MET A 1 122 ? 35.226 -6.072 6.848 1.00 17.09 122 MET A C 1
ATOM 938 O O . MET A 1 122 ? 34.355 -6.234 7.704 1.00 17.34 122 MET A O 1
ATOM 943 N N . ASP A 1 123 ? 36.435 -5.590 7.130 1.00 17.00 123 ASP A N 1
ATOM 944 C CA . ASP A 1 123 ? 36.806 -5.184 8.488 1.00 17.04 123 ASP A CA 1
ATOM 945 C C . ASP A 1 123 ? 35.966 -4.033 9.008 1.00 16.12 123 ASP A C 1
ATOM 946 O O . ASP A 1 123 ? 35.636 -3.994 10.184 1.00 14.84 123 ASP A O 1
ATOM 951 N N . GLU A 1 124 ? 35.639 -3.101 8.118 1.00 15.13 124 GLU A N 1
ATOM 952 C CA . GLU A 1 124 ? 34.739 -1.996 8.449 1.00 15.06 124 GLU A CA 1
ATOM 953 C C . GLU A 1 124 ? 33.337 -2.499 8.812 1.00 14.42 124 GLU A C 1
ATOM 954 O O . GLU A 1 124 ? 32.715 -1.999 9.751 1.00 13.46 124 GLU A O 1
ATOM 960 N N . ILE A 1 125 ? 32.839 -3.475 8.052 1.00 13.97 125 ILE A N 1
ATOM 961 C CA . ILE A 1 125 ? 31.563 -4.123 8.372 1.00 13.72 125 ILE A CA 1
ATOM 962 C C . ILE A 1 125 ? 31.624 -4.792 9.740 1.00 13.39 125 ILE A C 1
ATOM 963 O O . ILE A 1 125 ? 30.737 -4.594 10.564 1.00 13.38 125 ILE A O 1
ATOM 968 N N . THR A 1 126 ? 32.670 -5.586 9.977 1.00 13.45 126 THR A N 1
ATOM 969 C CA . THR A 1 126 ? 32.828 -6.318 11.231 1.00 14.05 126 THR A CA 1
ATOM 970 C C . THR A 1 126 ? 32.897 -5.379 12.426 1.00 14.08 126 THR A C 1
ATOM 971 O O . THR A 1 126 ? 32.260 -5.614 13.446 1.00 14.27 126 THR A O 1
ATOM 975 N N . SER A 1 127 ? 33.662 -4.306 12.284 1.00 14.33 127 SER A N 1
ATOM 976 C CA . SER A 1 127 ? 33.811 -3.345 13.364 1.00 14.99 127 SER A CA 1
ATOM 977 C C . SER A 1 127 ? 32.502 -2.568 13.615 1.00 14.64 127 SER A C 1
ATOM 978 O O . SER A 1 127 ? 32.169 -2.273 14.768 1.00 15.21 127 SER A O 1
ATOM 981 N N . THR A 1 128 ? 31.757 -2.276 12.547 1.00 13.70 128 THR A N 1
ATOM 982 C CA . THR A 1 128 ? 30.413 -1.662 12.644 1.00 13.68 128 THR A CA 1
ATOM 983 C C . THR A 1 128 ? 29.465 -2.562 13.460 1.00 13.55 128 THR A C 1
ATOM 984 O O . THR A 1 128 ? 28.724 -2.089 14.335 1.00 13.54 128 THR A O 1
ATOM 988 N N . LEU A 1 129 ? 29.505 -3.859 13.160 1.00 12.93 129 LEU A N 1
ATOM 989 C CA . LEU A 1 129 ? 28.735 -4.871 13.898 1.00 13.53 129 LEU A CA 1
ATOM 990 C C . LEU A 1 129 ? 29.157 -4.977 15.362 1.00 13.43 129 LEU A C 1
ATOM 991 O O . LEU A 1 129 ? 28.307 -5.043 16.245 1.00 13.85 129 LEU A O 1
ATOM 996 N N . HIS A 1 130 ? 30.463 -5.007 15.627 1.00 13.92 130 HIS A N 1
ATOM 997 C CA . HIS A 1 130 ? 30.927 -5.089 17.011 1.00 14.34 130 HIS A CA 1
ATOM 998 C C . HIS A 1 130 ? 30.469 -3.882 17.834 1.00 14.46 130 HIS A C 1
ATOM 999 O O . HIS A 1 130 ? 30.059 -4.026 18.984 1.00 13.98 130 HIS A O 1
ATOM 1006 N N . GLY A 1 131 ? 30.537 -2.695 17.234 1.00 14.48 131 GLY A N 1
ATOM 1007 C CA . GLY A 1 131 ? 30.041 -1.475 17.878 1.00 15.12 131 GLY A CA 1
ATOM 1008 C C . GLY A 1 131 ? 28.537 -1.529 18.106 1.00 15.30 131 GLY A C 1
ATOM 1009 O O . GLY A 1 131 ? 28.043 -1.098 19.146 1.00 15.63 131 GLY A O 1
ATOM 1010 N N . SER A 1 132 ? 27.812 -2.078 17.133 1.00 15.58 132 SER A N 1
ATOM 1011 C CA . SER A 1 132 ? 26.362 -2.193 17.202 1.00 15.51 132 SER A CA 1
ATOM 1012 C C . SER A 1 132 ? 25.969 -3.089 18.373 1.00 15.46 132 SER A C 1
ATOM 1013 O O . SER A 1 132 ? 25.079 -2.748 19.137 1.00 15.13 132 SER A O 1
ATOM 1016 N N . ALA A 1 133 ? 26.659 -4.223 18.507 1.00 15.38 133 ALA A N 1
ATOM 1017 C CA . ALA A 1 133 ? 26.487 -5.134 19.638 1.00 15.75 133 ALA A CA 1
ATOM 1018 C C . ALA A 1 133 ? 26.709 -4.428 20.979 1.00 15.83 133 ALA A C 1
ATOM 1019 O O . ALA A 1 133 ? 25.927 -4.603 21.920 1.00 17.16 133 ALA A O 1
ATOM 1021 N N . TYR A 1 134 ? 27.748 -3.604 21.055 1.00 16.12 134 TYR A N 1
ATOM 1022 C CA . TYR A 1 134 ? 28.041 -2.848 22.276 1.00 15.90 134 TYR A CA 1
ATOM 1023 C C . TYR A 1 134 ? 26.934 -1.849 22.578 1.00 16.37 134 TYR A C 1
ATOM 1024 O O . TYR A 1 134 ? 26.455 -1.740 23.725 1.00 15.84 134 TYR A O 1
ATOM 1033 N N . LYS A 1 135 ? 26.531 -1.132 21.534 1.00 16.45 135 LYS A N 1
ATOM 1034 C CA . LYS A 1 135 ? 25.521 -0.095 21.634 1.00 17.45 135 LYS A CA 1
ATOM 1035 C C . LYS A 1 135 ? 24.146 -0.648 22.005 1.00 17.96 135 LYS A C 1
ATOM 1036 O O . LYS A 1 135 ? 23.430 -0.038 22.798 1.00 18.25 135 LYS A O 1
ATOM 1042 N N . HIS A 1 136 ? 23.781 -1.796 21.438 1.00 18.66 136 HIS A N 1
ATOM 1043 C CA . HIS A 1 136 ? 22.487 -2.412 21.760 1.00 19.96 136 HIS A CA 1
ATOM 1044 C C . HIS A 1 136 ? 22.449 -3.061 23.137 1.00 20.80 136 HIS A C 1
ATOM 1045 O O . HIS A 1 136 ? 21.376 -3.200 23.721 1.00 20.61 136 HIS A O 1
ATOM 1052 N N . GLY A 1 137 ? 23.618 -3.444 23.647 1.00 21.87 137 GLY A N 1
ATOM 1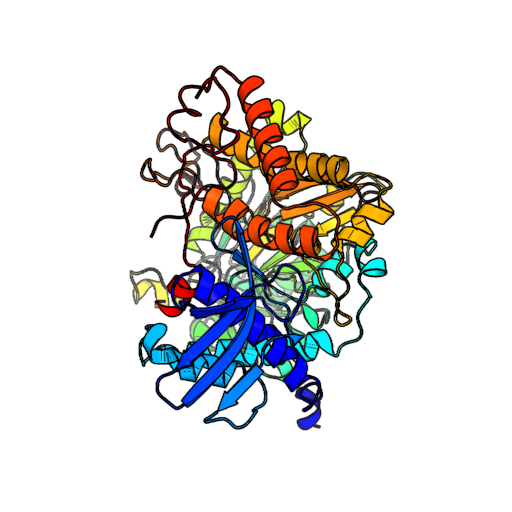053 C CA . GLY A 1 137 ? 23.713 -4.148 24.925 1.00 23.32 137 GLY A CA 1
ATOM 1054 C C . GLY A 1 137 ? 24.031 -3.272 26.121 1.00 24.75 137 GLY A C 1
ATOM 1055 O O . GLY A 1 137 ? 23.901 -3.715 27.261 1.00 24.71 137 GLY A O 1
ATOM 1056 N N . ARG A 1 138 ? 24.450 -2.030 25.883 1.00 25.93 138 ARG A N 1
ATOM 1057 C CA . ARG A 1 138 ? 24.819 -1.150 26.994 1.00 27.13 138 ARG A CA 1
ATOM 1058 C C . ARG A 1 138 ? 23.589 -0.582 27.703 1.00 27.62 138 ARG A C 1
ATOM 1059 O O . ARG A 1 138 ? 22.465 -0.703 27.214 1.00 27.74 138 ARG A O 1
ATOM 1067 N N . THR A 1 139 ? 23.810 -0.007 28.882 1.00 27.89 139 THR A N 1
ATOM 1068 C CA . THR A 1 139 ? 22.771 0.707 29.609 1.00 28.59 139 THR A CA 1
ATOM 1069 C C . THR A 1 139 ? 22.376 1.922 28.777 1.00 28.63 139 THR A C 1
ATOM 1070 O O . THR A 1 139 ? 23.219 2.780 28.465 1.00 28.96 139 THR A O 1
ATOM 1074 N N . THR A 1 140 ? 21.102 1.964 28.394 1.00 28.50 140 THR A N 1
ATOM 1075 C CA . THR A 1 140 ? 20.589 2.982 27.483 1.00 28.28 140 THR A CA 1
ATOM 1076 C C . THR A 1 140 ? 19.312 3.603 28.031 1.00 27.57 140 THR A C 1
ATOM 1077 O O . THR A 1 140 ? 18.552 2.947 28.755 1.00 27.35 140 THR A O 1
ATOM 1081 N N . LEU A 1 141 ? 19.076 4.867 27.682 1.00 26.49 141 LEU A N 1
ATOM 1082 C CA . LEU A 1 141 ? 17.769 5.481 27.885 1.00 25.52 141 LEU A CA 1
ATOM 1083 C C . LEU A 1 141 ? 16.847 4.998 26.770 1.00 25.04 141 LEU A C 1
ATOM 1084 O O . LEU A 1 141 ? 17.288 4.807 25.639 1.00 24.94 141 LEU A O 1
ATOM 1089 N N . GLY A 1 142 ? 15.573 4.801 27.089 1.00 24.26 142 GLY A N 1
ATOM 1090 C CA . GLY A 1 142 ? 14.568 4.534 26.068 1.00 23.75 142 GLY A CA 1
ATOM 1091 C C . GLY A 1 142 ? 14.268 5.784 25.251 1.00 23.17 142 GLY A C 1
ATOM 1092 O O . GLY A 1 142 ? 14.671 6.896 25.622 1.00 22.83 142 GLY A O 1
ATOM 1093 N N . ALA A 1 143 ? 13.557 5.597 24.141 1.00 22.69 143 ALA A N 1
ATOM 1094 C CA . ALA A 1 143 ? 13.247 6.686 23.203 1.00 22.14 143 ALA A CA 1
ATOM 1095 C C . ALA A 1 143 ? 12.599 7.892 23.877 1.00 21.78 143 ALA A C 1
ATOM 1096 O O . ALA A 1 143 ? 12.976 9.037 23.609 1.00 21.91 143 ALA A O 1
ATOM 1098 N N . ALA A 1 144 ? 11.605 7.626 24.722 1.00 21.24 144 ALA A N 1
ATOM 1099 C CA . ALA A 1 144 ? 10.862 8.674 25.423 1.00 20.92 144 ALA A CA 1
ATOM 1100 C C . ALA A 1 144 ? 11.751 9.514 26.346 1.00 20.70 144 ALA A C 1
ATOM 1101 O O . ALA A 1 144 ? 11.638 10.733 26.367 1.00 20.50 144 ALA A O 1
ATOM 1103 N N . ALA A 1 145 ? 12.645 8.871 27.094 1.00 20.38 145 ALA A N 1
ATOM 1104 C CA . ALA A 1 145 ? 13.552 9.611 27.980 1.00 20.02 145 ALA A CA 1
ATOM 1105 C C . ALA A 1 145 ? 14.590 10.395 27.175 1.00 20.19 145 ALA A C 1
ATOM 1106 O O . ALA A 1 145 ? 14.958 11.513 27.530 1.00 19.80 145 ALA A O 1
ATOM 1108 N N . LEU A 1 146 ? 15.058 9.799 26.083 1.00 20.27 146 LEU A N 1
ATOM 1109 C CA . LEU A 1 146 ? 16.106 10.404 25.280 1.00 20.52 146 LEU A CA 1
ATOM 1110 C C . LEU A 1 146 ? 15.598 11.661 24.584 1.00 20.49 146 LEU A C 1
ATOM 1111 O O . LEU A 1 146 ? 16.332 12.638 24.442 1.00 20.28 146 LEU A O 1
ATOM 1116 N N . ALA A 1 147 ? 14.332 11.629 24.172 1.00 20.68 147 ALA A N 1
ATOM 1117 C CA . ALA A 1 147 ? 13.680 12.780 23.546 1.00 21.29 147 ALA A CA 1
ATOM 1118 C C . ALA A 1 147 ? 13.740 14.033 24.421 1.00 21.73 147 ALA A C 1
ATOM 1119 O O . ALA A 1 147 ? 13.678 15.145 23.908 1.00 21.92 147 ALA A O 1
ATOM 1121 N N . ARG A 1 148 ? 13.880 13.853 25.734 1.00 21.95 148 ARG A N 1
ATOM 1122 C CA . ARG A 1 148 ? 13.919 14.993 26.655 1.00 22.40 148 ARG A CA 1
ATOM 1123 C C . ARG A 1 148 ? 15.250 15.148 27.405 1.00 22.40 148 ARG A C 1
ATOM 1124 O O . ARG A 1 148 ? 15.348 15.930 28.358 1.00 22.64 148 ARG A O 1
ATOM 1132 N N . ALA A 1 149 ? 16.274 14.414 26.971 1.00 22.02 149 ALA A N 1
ATOM 1133 C CA . ALA A 1 149 ? 17.562 14.406 27.658 1.00 21.66 149 ALA A CA 1
ATOM 1134 C C . ALA A 1 149 ? 18.422 15.624 27.302 1.00 21.79 149 ALA A C 1
ATOM 1135 O O . ALA A 1 149 ? 18.080 16.397 26.406 1.00 22.23 149 ALA A O 1
ATOM 1137 N N . ASP A 1 150 ? 19.526 15.799 28.021 1.00 21.93 150 ASP A N 1
ATOM 1138 C CA . ASP A 1 150 ? 20.442 16.908 27.768 1.00 22.09 150 ASP A CA 1
ATOM 1139 C C . ASP A 1 150 ? 21.254 16.627 26.506 1.00 20.79 150 ASP A C 1
ATOM 1140 O O . ASP A 1 150 ? 21.291 15.496 26.010 1.00 20.50 150 ASP A O 1
ATOM 1145 N N . TYR A 1 151 ? 21.896 17.671 26.006 1.00 19.46 151 TYR A N 1
ATOM 1146 C CA . TYR A 1 151 ? 22.651 17.646 24.770 1.00 18.73 151 TYR A CA 1
ATOM 1147 C C . TYR A 1 151 ? 23.628 16.462 24.680 1.00 18.00 151 TYR A C 1
ATOM 1148 O O . TYR A 1 151 ? 23.558 15.674 23.731 1.00 17.47 151 TYR A O 1
ATOM 1157 N N . GLN A 1 152 ? 24.518 16.338 25.667 1.00 17.29 152 GLN A N 1
ATOM 1158 C CA . GLN A 1 152 ? 25.585 15.326 25.629 1.00 17.08 152 GLN A CA 1
ATOM 1159 C C . GLN A 1 152 ? 25.095 13.901 25.869 1.00 16.72 152 GLN A C 1
ATOM 1160 O O . GLN A 1 152 ? 25.666 12.954 25.337 1.00 16.39 152 GLN A O 1
ATOM 1166 N N . THR A 1 153 ? 24.048 13.755 26.673 1.00 16.87 153 THR A N 1
ATOM 1167 C CA . THR A 1 153 ? 23.367 12.468 26.815 1.00 17.07 153 THR A CA 1
ATOM 1168 C C . THR A 1 153 ? 22.819 12.004 25.460 1.00 16.52 153 THR A C 1
ATOM 1169 O O . THR A 1 153 ? 22.972 10.842 25.094 1.00 16.43 153 THR A O 1
ATOM 1173 N N . ILE A 1 154 ? 22.201 12.915 24.711 1.00 16.03 154 ILE A N 1
ATOM 1174 C CA . ILE A 1 154 ? 21.683 12.556 23.384 1.00 15.48 154 ILE A CA 1
ATOM 1175 C C . ILE A 1 154 ? 22.832 12.199 22.448 1.00 15.86 154 ILE A C 1
ATOM 1176 O O . ILE A 1 154 ? 22.773 11.181 21.752 1.00 15.64 154 ILE A O 1
ATOM 1181 N N . GLU A 1 155 ? 23.879 13.028 22.457 1.00 15.93 155 GLU A N 1
ATOM 1182 C CA . GLU A 1 155 ? 25.041 12.852 21.598 1.00 16.63 155 GLU A CA 1
ATOM 1183 C C . GLU A 1 155 ? 25.667 11.462 21.763 1.00 16.92 155 GLU A C 1
ATOM 1184 O O . GLU A 1 155 ? 25.966 10.788 20.773 1.00 17.06 155 GLU A O 1
ATOM 1190 N N . THR A 1 156 ? 25.854 11.042 23.008 1.00 16.80 156 THR A N 1
ATOM 1191 C CA . THR A 1 156 ? 26.560 9.800 23.279 1.00 17.41 156 THR A CA 1
ATOM 1192 C C . THR A 1 156 ? 25.645 8.575 23.183 1.00 17.24 156 THR A C 1
ATOM 1193 O O . THR A 1 156 ? 26.134 7.452 23.160 1.00 18.12 156 THR A O 1
ATOM 1197 N N . SER A 1 157 ? 24.331 8.800 23.085 1.00 17.14 157 SER A N 1
ATOM 1198 C CA . SER A 1 157 ? 23.331 7.723 23.033 1.00 16.74 157 SER A CA 1
ATOM 1199 C C . SER A 1 157 ? 22.898 7.337 21.616 1.00 16.68 157 SER A C 1
ATOM 1200 O O . SER A 1 157 ? 22.099 6.416 21.443 1.00 16.25 157 SER A O 1
ATOM 1203 N N . MET A 1 158 ? 23.401 8.045 20.611 1.00 16.97 158 MET A N 1
ATOM 1204 C CA . MET A 1 158 ? 23.100 7.703 19.218 1.00 17.26 158 MET A CA 1
ATOM 1205 C C . MET A 1 158 ? 23.621 6.308 18.861 1.00 17.48 158 MET A C 1
ATOM 1206 O O . MET A 1 158 ? 24.664 5.870 19.361 1.00 17.35 158 MET A O 1
ATOM 1211 N N . ILE A 1 159 ? 22.872 5.613 18.013 1.00 17.53 159 ILE A N 1
ATOM 1212 C CA . ILE A 1 159 ? 23.163 4.223 17.681 1.00 18.25 159 ILE A CA 1
ATOM 1213 C C . ILE A 1 159 ? 23.493 4.022 16.198 1.00 18.21 159 ILE A C 1
ATOM 1214 O O . ILE A 1 159 ? 24.490 3.369 15.857 1.00 18.95 159 ILE A O 1
ATOM 1219 N N . GLU A 1 160 ? 22.669 4.596 15.329 1.00 17.73 160 GLU A N 1
ATOM 1220 C CA . GLU A 1 160 ? 22.722 4.300 13.898 1.00 18.25 160 GLU A CA 1
ATOM 1221 C C . GLU A 1 160 ? 24.034 4.701 13.209 1.00 17.81 160 GLU A C 1
ATOM 1222 O O . GLU A 1 160 ? 24.656 3.888 12.522 1.00 17.63 160 GLU A O 1
ATOM 1228 N N . GLY A 1 161 ? 24.457 5.945 13.421 1.00 17.31 161 GLY A N 1
ATOM 1229 C CA . GLY A 1 161 ? 25.524 6.543 12.618 1.00 16.52 161 GLY A CA 1
ATOM 1230 C C . GLY A 1 161 ? 24.902 7.083 11.346 1.00 16.33 161 GLY A C 1
ATOM 1231 O O . GLY A 1 161 ? 23.664 7.206 11.243 1.00 15.83 161 GLY A O 1
ATOM 1232 N N . HIS A 1 162 ? 25.740 7.397 10.365 1.00 16.00 162 HIS A N 1
ATOM 1233 C CA . HIS A 1 162 ? 25.235 7.869 9.093 1.00 15.94 162 HIS A CA 1
ATOM 1234 C C . HIS A 1 162 ? 24.183 6.885 8.542 1.00 15.77 162 HIS A C 1
ATOM 1235 O O . HIS A 1 162 ? 24.473 5.691 8.402 1.00 15.93 162 HIS A O 1
ATOM 1242 N N . PRO A 1 163 ? 22.964 7.387 8.232 1.00 15.36 163 PRO A N 1
ATOM 1243 C CA . PRO A 1 163 ? 21.843 6.513 7.856 1.00 14.99 163 PRO A CA 1
ATOM 1244 C C . PRO A 1 163 ? 21.946 5.837 6.486 1.00 15.36 163 PRO A C 1
ATOM 1245 O O . PRO A 1 163 ? 21.192 4.893 6.234 1.00 15.43 163 PRO A O 1
ATOM 1249 N N . SER A 1 164 ? 22.836 6.310 5.612 1.00 15.13 164 SER A N 1
ATOM 1250 C CA . SER A 1 164 ? 23.001 5.709 4.278 1.00 15.83 164 SER A CA 1
ATOM 1251 C C . SER A 1 164 ? 24.174 4.724 4.174 1.00 16.03 164 SER A C 1
ATOM 1252 O O . SER A 1 164 ? 24.051 3.703 3.505 1.00 16.81 164 SER A O 1
ATOM 1255 N N . PHE A 1 165 ? 25.312 5.039 4.797 1.00 16.08 165 PHE A N 1
ATOM 1256 C CA . PHE A 1 165 ? 26.495 4.182 4.686 1.00 15.78 165 PHE A CA 1
ATOM 1257 C C . PHE A 1 165 ? 26.298 2.913 5.511 1.00 15.70 165 PHE A C 1
ATOM 1258 O O . PHE A 1 165 ? 26.004 2.975 6.709 1.00 15.40 165 PHE A O 1
ATOM 1266 N N . VAL A 1 166 ? 26.453 1.768 4.857 1.00 15.56 166 VAL A N 1
ATOM 1267 C CA . VAL A 1 166 ? 26.341 0.474 5.533 1.00 16.18 166 VAL A CA 1
ATOM 1268 C C . VAL A 1 166 ? 27.539 0.262 6.475 1.00 16.11 166 VAL A C 1
ATOM 1269 O O . VAL A 1 166 ? 27.355 0.015 7.663 1.00 16.71 166 VAL A O 1
ATOM 1273 N N . ALA A 1 167 ? 28.757 0.379 5.948 1.00 16.06 167 ALA A N 1
ATOM 1274 C CA . ALA A 1 167 ? 29.964 0.246 6.762 1.00 15.88 167 ALA A CA 1
ATOM 1275 C C . ALA A 1 167 ? 30.368 1.623 7.282 1.00 15.88 167 ALA A C 1
ATOM 1276 O O . ALA A 1 167 ? 31.372 2.195 6.832 1.00 16.06 167 ALA A O 1
ATOM 1278 N N . ASN A 1 168 ? 29.584 2.135 8.229 1.00 15.31 168 ASN A N 1
ATOM 1279 C CA . ASN A 1 168 ? 29.666 3.536 8.648 1.00 15.55 168 ASN A CA 1
ATOM 1280 C C . ASN A 1 168 ? 30.443 3.797 9.947 1.00 15.43 168 ASN A C 1
ATOM 1281 O O . ASN A 1 168 ? 30.800 4.945 10.227 1.00 15.51 168 ASN A O 1
ATOM 1286 N N . ASN A 1 169 ? 30.681 2.742 10.728 1.00 15.31 169 ASN A N 1
ATOM 1287 C CA . ASN A 1 169 ? 31.271 2.877 12.070 1.00 16.34 169 ASN A CA 1
ATOM 1288 C C . ASN A 1 169 ? 32.476 1.950 12.294 1.00 16.40 169 ASN A C 1
ATOM 1289 O O . ASN A 1 169 ? 32.569 1.298 13.326 1.00 16.52 169 ASN A O 1
ATOM 1294 N N . GLY A 1 170 ? 33.398 1.912 11.339 1.00 16.25 170 GLY A N 1
ATOM 1295 C CA . GLY A 1 170 ? 34.557 1.014 11.411 1.00 17.10 170 GLY A CA 1
ATOM 1296 C C . GLY A 1 170 ? 35.611 1.401 12.437 1.00 17.59 170 GLY A C 1
ATOM 1297 O O . GLY A 1 170 ? 36.126 0.536 13.160 1.00 17.68 170 GLY A O 1
ATOM 1298 N N . ARG A 1 171 ? 35.944 2.692 12.509 1.00 17.18 171 ARG A N 1
ATOM 1299 C CA . ARG A 1 171 ? 37.003 3.165 13.434 1.00 17.32 171 ARG A CA 1
ATOM 1300 C C . ARG A 1 171 ? 38.243 2.264 13.411 1.00 17.19 171 ARG A C 1
ATOM 1301 O O . ARG A 1 171 ? 38.799 1.934 14.456 1.00 17.66 171 ARG A O 1
ATOM 1309 N N . LEU A 1 172 ? 38.678 1.881 12.209 1.00 17.89 172 LEU A N 1
ATOM 1310 C CA . LEU A 1 172 ? 39.801 0.952 12.066 1.00 18.40 172 LEU A CA 1
ATOM 1311 C C . LEU A 1 172 ? 41.086 1.613 12.533 1.00 18.71 172 LEU A C 1
ATOM 1312 O O . LEU A 1 172 ? 41.455 2.684 12.043 1.00 18.15 172 LEU A O 1
ATOM 1317 N N . GLY A 1 173 ? 41.755 0.953 13.472 1.00 18.78 173 GLY A N 1
ATOM 1318 C CA . GLY A 1 173 ? 42.895 1.526 14.167 1.00 20.05 173 GLY A CA 1
ATOM 1319 C C . GLY A 1 173 ? 42.707 1.504 15.671 1.00 20.31 173 GLY A C 1
ATOM 1320 O O . GLY A 1 173 ? 43.671 1.355 16.407 1.00 20.61 173 GLY A O 1
ATOM 1321 N N . PHE A 1 174 ? 41.468 1.665 16.133 1.00 20.58 174 PHE A N 1
ATOM 1322 C CA . PHE A 1 174 ? 41.153 1.511 17.548 1.00 20.69 174 PHE A CA 1
ATOM 1323 C C . PHE A 1 174 ? 41.224 0.020 17.880 1.00 21.69 174 PHE A C 1
ATOM 1324 O O . PHE A 1 174 ? 40.488 -0.776 17.283 1.00 22.82 174 PHE A O 1
ATOM 1332 N N . ASP A 1 175 ? 42.099 -0.369 18.806 1.00 21.38 175 ASP A N 1
ATOM 1333 C CA . ASP A 1 175 ? 42.092 -1.749 19.273 1.00 21.45 175 ASP A CA 1
ATOM 1334 C C . ASP A 1 175 ? 40.959 -1.946 20.289 1.00 21.32 175 ASP A C 1
ATOM 1335 O O . ASP A 1 175 ? 40.173 -1.019 20.548 1.00 20.98 175 ASP A O 1
ATOM 1340 N N . ALA A 1 176 ? 40.851 -3.146 20.847 1.00 20.73 176 ALA A N 1
ATOM 1341 C CA . ALA A 1 176 ? 39.745 -3.452 21.752 1.00 20.15 176 ALA A CA 1
ATOM 1342 C C . ALA A 1 176 ? 39.706 -2.542 22.992 1.00 19.86 176 ALA A C 1
ATOM 1343 O O . ALA A 1 176 ? 38.640 -2.124 23.416 1.00 19.26 176 ALA A O 1
ATOM 1345 N N . GLU A 1 177 ? 40.870 -2.243 23.566 1.00 19.82 177 GLU A N 1
ATOM 1346 C CA . GLU A 1 177 ? 40.956 -1.334 24.715 1.00 19.92 177 GLU A CA 1
ATOM 1347 C C . GLU A 1 177 ? 40.683 0.121 24.304 1.00 18.80 177 GLU A C 1
ATOM 1348 O O . GLU A 1 177 ? 40.001 0.846 25.033 1.00 18.73 177 GLU A O 1
ATOM 1354 N N . ASP A 1 178 ? 41.225 0.543 23.158 1.00 17.67 178 ASP A N 1
ATOM 1355 C CA . ASP A 1 178 ? 40.954 1.889 22.610 1.00 17.14 178 ASP A CA 1
ATOM 1356 C C . ASP A 1 178 ? 39.462 2.141 22.497 1.00 17.11 178 ASP A C 1
ATOM 1357 O O . ASP A 1 178 ? 38.974 3.224 22.834 1.00 16.80 178 ASP A O 1
ATOM 1362 N N . TYR A 1 179 ? 38.741 1.136 21.998 1.00 17.20 179 TYR A N 1
ATOM 1363 C CA . TYR A 1 179 ? 37.281 1.239 21.853 1.00 17.34 179 TYR A CA 1
ATOM 1364 C C . TYR A 1 179 ? 36.575 1.712 23.137 1.00 17.35 179 TYR A C 1
ATOM 1365 O O . TYR A 1 179 ? 35.784 2.652 23.108 1.00 16.77 179 TYR A O 1
ATOM 1374 N N . HIS A 1 180 ? 36.857 1.048 24.256 1.00 17.69 180 HIS A N 1
ATOM 1375 C CA . HIS A 1 180 ? 36.198 1.364 25.526 1.00 18.39 180 HIS A CA 1
ATOM 1376 C C . HIS A 1 180 ? 36.599 2.718 26.116 1.00 18.33 180 HIS A C 1
ATOM 1377 O O . HIS A 1 180 ? 35.874 3.283 26.936 1.00 18.99 180 HIS A O 1
ATOM 1384 N N . GLY A 1 181 ? 37.753 3.225 25.699 1.00 17.72 181 GLY A N 1
ATOM 1385 C CA . GLY A 1 181 ? 38.254 4.500 26.193 1.00 17.35 181 GLY A CA 1
ATOM 1386 C C . GLY A 1 181 ? 37.850 5.669 25.311 1.00 16.76 181 GLY A C 1
ATOM 1387 O O . GLY A 1 181 ? 37.604 6.757 25.818 1.00 17.35 181 GLY A O 1
ATOM 1388 N N . TYR A 1 182 ? 37.735 5.433 24.004 1.00 15.74 182 TYR A N 1
ATOM 1389 C CA . TYR A 1 182 ? 37.608 6.518 23.025 1.00 15.47 182 TYR A CA 1
ATOM 1390 C C . TYR A 1 182 ? 36.374 6.525 22.115 1.00 15.47 182 TYR A C 1
ATOM 1391 O O . TYR A 1 182 ? 36.080 7.543 21.502 1.00 15.22 182 TYR A O 1
ATOM 1400 N N . ALA A 1 183 ? 35.679 5.397 21.974 1.00 15.41 183 ALA A N 1
ATOM 1401 C CA . ALA A 1 183 ? 34.499 5.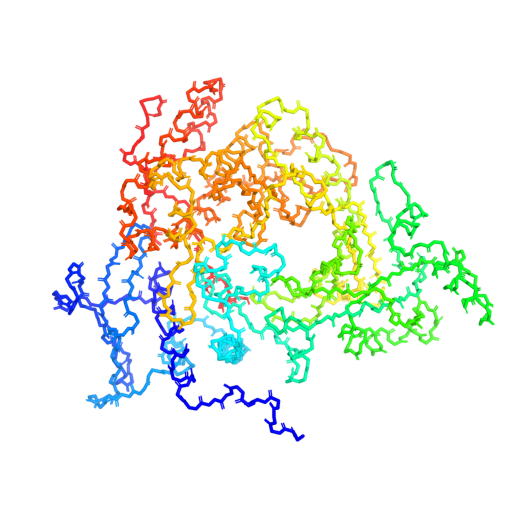392 21.099 1.00 15.29 183 ALA A CA 1
ATOM 1402 C C . ALA A 1 183 ? 33.425 6.274 21.731 1.00 14.88 183 ALA A C 1
ATOM 1403 O O . ALA A 1 183 ? 33.222 6.218 22.945 1.00 14.76 183 ALA A O 1
ATOM 1405 N N . PRO A 1 184 ? 32.738 7.096 20.914 1.00 15.09 184 PRO A N 1
ATOM 1406 C CA . PRO A 1 184 ? 31.736 8.031 21.450 1.00 15.11 184 PRO A CA 1
ATOM 1407 C C . PRO A 1 184 ? 30.672 7.350 22.323 1.00 15.32 184 PRO A C 1
ATOM 1408 O O . PRO A 1 184 ? 30.274 7.893 23.361 1.00 15.05 184 PRO A O 1
ATOM 1412 N N . GLU A 1 185 ? 30.230 6.167 21.894 1.00 15.62 185 GLU A N 1
ATOM 1413 C CA . GLU A 1 185 ? 29.172 5.415 22.574 1.00 16.56 185 GLU A CA 1
ATOM 1414 C C . GLU A 1 185 ? 29.627 4.839 23.921 1.00 16.96 185 GLU A C 1
ATOM 1415 O O . GLU A 1 185 ? 28.808 4.485 24.757 1.00 17.53 185 GLU A O 1
ATOM 1421 N N . ALA A 1 186 ? 30.934 4.746 24.139 1.00 17.81 186 ALA A N 1
ATOM 1422 C CA . ALA A 1 186 ? 31.423 4.301 25.443 1.00 18.34 186 ALA A CA 1
ATOM 1423 C C . ALA A 1 186 ? 31.321 5.401 26.506 1.00 18.41 186 ALA A C 1
ATOM 1424 O O . ALA A 1 186 ? 31.367 5.102 27.692 1.00 19.03 186 ALA A O 1
ATOM 1426 N N . ALA A 1 187 ? 31.163 6.656 26.067 1.00 18.66 187 ALA A N 1
ATOM 1427 C CA . ALA A 1 187 ? 30.935 7.824 26.941 1.00 19.01 187 ALA A CA 1
ATOM 1428 C C . ALA A 1 187 ? 31.927 7.928 28.102 1.00 19.57 187 ALA A C 1
ATOM 1429 O O . ALA A 1 187 ? 31.556 8.271 29.228 1.00 19.50 187 ALA A O 1
ATOM 1431 N N . THR A 1 188 ? 33.186 7.618 27.813 1.00 19.88 188 THR A N 1
ATOM 1432 C CA . THR A 1 188 ? 34.248 7.650 28.807 1.00 20.58 188 THR A CA 1
ATOM 1433 C C . THR A 1 188 ? 34.924 9.010 28.717 1.00 20.09 188 THR A C 1
ATOM 1434 O O . THR A 1 188 ? 35.335 9.410 27.634 1.00 20.32 188 THR A O 1
ATOM 1438 N N . PRO A 1 189 ? 35.014 9.740 29.846 1.00 20.12 189 PRO A N 1
ATOM 1439 C CA . PRO A 1 189 ? 35.691 11.037 29.821 1.00 19.74 189 PRO A CA 1
ATOM 1440 C C . PRO A 1 189 ? 37.131 10.894 29.341 1.00 19.45 189 PRO A C 1
ATOM 1441 O O . PRO A 1 189 ? 37.810 9.933 29.711 1.00 19.36 189 PRO A O 1
ATOM 1445 N N . VAL A 1 190 ? 37.569 11.833 28.507 1.00 18.61 190 VAL A N 1
ATOM 1446 C CA . VAL A 1 190 ? 38.897 11.802 27.894 1.00 18.66 190 VAL A CA 1
ATOM 1447 C C . VAL A 1 190 ? 39.623 13.094 28.254 1.00 18.55 190 VAL A C 1
ATOM 1448 O O . VAL A 1 190 ? 39.031 14.174 28.232 1.00 17.67 190 VAL A O 1
ATOM 1452 N N . ARG A 1 191 ? 40.899 12.983 28.594 1.00 18.60 191 ARG A N 1
ATOM 1453 C CA . ARG A 1 191 ? 41.712 14.185 28.756 1.00 19.20 191 ARG A CA 1
ATOM 1454 C C . ARG A 1 191 ? 42.591 14.332 27.532 1.00 18.49 191 ARG A C 1
ATOM 1455 O O . ARG A 1 191 ? 43.147 13.349 27.050 1.00 18.30 191 ARG A O 1
ATOM 1463 N N . LEU A 1 192 ? 42.706 15.557 27.028 1.00 17.72 192 LEU A N 1
ATOM 1464 C CA . LEU A 1 192 ? 43.562 15.838 25.883 1.00 17.89 192 LEU A CA 1
ATOM 1465 C C . LEU A 1 192 ? 45.042 15.737 26.240 1.00 17.37 192 LEU A C 1
ATOM 1466 O O . LEU A 1 192 ? 45.428 15.969 27.387 1.00 17.71 192 LEU A O 1
ATOM 1471 N N . MET A 1 193 ? 45.857 15.388 25.252 1.00 17.43 193 MET A N 1
ATOM 1472 C CA . MET A 1 193 ? 47.310 15.448 25.377 1.00 17.77 193 MET A CA 1
ATOM 1473 C C . MET A 1 193 ? 47.772 16.824 24.906 1.00 17.40 193 MET A C 1
ATOM 1474 O O . MET A 1 193 ? 47.404 17.240 23.822 1.00 18.26 193 MET A O 1
ATOM 1479 N N . TRP A 1 194 ? 48.585 17.509 25.706 1.00 16.43 194 TRP A N 1
ATOM 1480 C CA . TRP A 1 194 ? 49.104 18.818 25.334 1.00 16.03 194 TRP A CA 1
ATOM 1481 C C . TRP A 1 194 ? 50.556 18.711 24.928 1.00 16.16 194 TRP A C 1
ATOM 1482 O O . TRP A 1 194 ? 51.351 18.033 25.588 1.00 16.02 194 TRP A O 1
ATOM 1493 N N . LEU A 1 195 ? 50.898 19.352 23.817 1.00 16.23 195 LEU A N 1
ATOM 1494 C CA . LEU A 1 195 ? 52.270 19.321 23.324 1.00 16.16 195 LEU A CA 1
ATOM 1495 C C . LEU A 1 195 ? 52.761 20.726 23.049 1.00 15.96 195 LEU A C 1
ATOM 1496 O O . LEU A 1 195 ? 51.998 21.586 22.602 1.00 16.43 195 LEU A O 1
ATOM 1501 N N . ALA A 1 196 ? 54.038 20.955 23.318 1.00 15.20 196 ALA A N 1
ATOM 1502 C CA . ALA A 1 196 ? 54.684 22.156 22.834 1.00 14.61 196 ALA A CA 1
ATOM 1503 C C . ALA A 1 196 ? 55.142 21.842 21.432 1.00 14.73 196 ALA A C 1
ATOM 1504 O O . ALA A 1 196 ? 55.785 20.810 21.203 1.00 14.67 196 ALA A O 1
ATOM 1506 N N . VAL A 1 197 ? 54.780 22.709 20.489 1.00 13.91 197 VAL A N 1
ATOM 1507 C CA . VAL A 1 197 ? 55.162 22.530 19.096 1.00 14.12 197 VAL A CA 1
ATOM 1508 C C . VAL A 1 197 ? 55.969 23.736 18.603 1.00 14.57 197 VAL A C 1
ATOM 1509 O O . VAL A 1 197 ? 55.586 24.892 18.820 1.00 13.67 197 VAL A O 1
ATOM 1513 N N . HIS A 1 198 ? 57.079 23.461 17.932 1.00 14.93 198 HIS A N 1
ATOM 1514 C CA . HIS A 1 198 ? 57.935 24.539 17.431 1.00 15.73 198 HIS A CA 1
ATOM 1515 C C . HIS A 1 198 ? 57.273 25.345 16.309 1.00 15.93 198 HIS A C 1
ATOM 1516 O O . HIS A 1 198 ? 56.652 24.780 15.402 1.00 15.64 198 HIS A O 1
ATOM 1523 N N . LYS A 1 199 ? 57.427 26.669 16.371 1.00 15.92 199 LYS A N 1
ATOM 1524 C CA . LYS A 1 199 ? 56.844 27.576 15.373 1.00 16.71 199 LYS A CA 1
ATOM 1525 C C . LYS A 1 199 ? 57.365 27.371 13.931 1.00 17.27 199 LYS A C 1
ATOM 1526 O O . LYS A 1 199 ? 56.692 27.766 12.984 1.00 17.49 199 LYS A O 1
ATOM 1532 N N . ASP A 1 200 ? 58.533 26.741 13.763 1.00 17.34 200 ASP A N 1
ATOM 1533 C CA . ASP A 1 200 ? 59.016 26.369 12.420 1.00 18.02 200 ASP A CA 1
ATOM 1534 C C . ASP A 1 200 ? 58.049 25.400 11.753 1.00 17.63 200 ASP A C 1
ATOM 1535 O O . ASP A 1 200 ? 57.926 25.393 10.521 1.00 18.58 200 ASP A O 1
ATOM 1540 N N . ASN A 1 201 ? 57.369 24.587 12.563 1.00 17.16 201 ASN A N 1
ATOM 1541 C CA . ASN A 1 201 ? 56.426 23.586 12.053 1.00 16.94 201 ASN A CA 1
ATOM 1542 C C . ASN A 1 201 ? 54.954 23.943 12.240 1.00 16.95 201 ASN A C 1
ATOM 1543 O O . ASN A 1 201 ? 54.124 23.605 11.388 1.00 16.75 201 ASN A O 1
ATOM 1548 N N . ALA A 1 202 ? 54.629 24.592 13.362 1.00 17.33 202 ALA A N 1
ATOM 1549 C CA . ALA A 1 202 ? 53.236 24.877 13.738 1.00 17.46 202 ALA A CA 1
ATOM 1550 C C . ALA A 1 202 ? 52.785 26.267 13.307 1.00 18.25 202 ALA A C 1
ATOM 1551 O O . ALA A 1 202 ? 53.447 27.259 13.610 1.00 18.53 202 ALA A O 1
ATOM 1553 N N . HIS A 1 203 ? 51.642 26.322 12.630 1.00 18.05 203 HIS A N 1
ATOM 1554 C CA . HIS A 1 203 ? 51.067 27.576 12.158 1.00 19.11 203 HIS A CA 1
ATOM 1555 C C . HIS A 1 203 ? 49.754 27.803 12.893 1.00 18.32 203 HIS A C 1
ATOM 1556 O O . HIS A 1 203 ? 48.892 26.921 12.913 1.00 18.08 203 HIS A O 1
ATOM 1563 N N . PHE A 1 204 ? 49.620 28.975 13.513 1.00 18.06 204 PHE A N 1
ATOM 1564 C CA . PHE A 1 204 ? 48.396 29.361 14.215 1.00 17.63 204 PHE A CA 1
ATOM 1565 C C . PHE A 1 204 ? 47.546 30.356 13.409 1.00 17.49 204 PHE A C 1
ATOM 1566 O O . PHE A 1 204 ? 48.088 31.292 12.815 1.00 16.58 204 PHE A O 1
ATOM 1574 N N . SER A 1 205 ? 46.228 30.142 13.390 1.00 17.31 205 SER A N 1
ATOM 1575 C CA . SER A 1 205 ? 45.267 31.100 12.817 1.00 18.06 205 SER A CA 1
ATOM 1576 C C . SER A 1 205 ? 44.082 31.286 13.741 1.00 17.61 205 SER A C 1
ATOM 1577 O O . SER A 1 205 ? 43.724 30.378 14.503 1.00 17.20 205 SER A O 1
ATOM 1580 N N . CYS A 1 206 ? 43.454 32.453 13.661 1.00 17.55 206 CYS A N 1
ATOM 1581 C CA . CYS A 1 206 ? 42.271 32.728 14.461 1.00 17.45 206 CYS A CA 1
ATOM 1582 C C . CYS A 1 206 ? 41.488 33.912 13.907 1.00 17.77 206 CYS A C 1
ATOM 1583 O O . CYS A 1 206 ? 41.918 34.558 12.944 1.00 17.22 206 CYS A O 1
ATOM 1586 N N . LEU A 1 207 ? 40.337 34.179 14.521 1.00 18.29 207 LEU A N 1
ATOM 1587 C CA . LEU A 1 207 ? 39.490 35.318 14.145 1.00 19.03 207 LEU A CA 1
ATOM 1588 C C . LEU A 1 207 ? 40.264 36.625 14.290 1.00 20.20 207 LEU A C 1
ATOM 1589 O O . LEU A 1 207 ? 41.183 36.726 15.101 1.00 19.97 207 LEU A O 1
ATOM 1594 N N . SER A 1 208 ? 39.891 37.625 13.495 1.00 21.72 208 SER A N 1
ATOM 1595 C CA . SER A 1 208 ? 40.621 38.894 13.464 1.00 22.91 208 SER A CA 1
ATOM 1596 C C . SER A 1 208 ? 40.671 39.625 14.824 1.00 23.89 208 SER A C 1
ATOM 1597 O O . SER A 1 208 ? 41.615 40.370 15.088 1.00 24.58 208 SER A O 1
ATOM 1600 N N . ASP A 1 209 ? 39.669 39.403 15.678 1.00 24.93 209 ASP A N 1
ATOM 1601 C CA . ASP A 1 209 ? 39.601 40.055 16.999 1.00 25.92 209 ASP A CA 1
ATOM 1602 C C . ASP A 1 209 ? 40.084 39.145 18.139 1.00 25.62 209 ASP A C 1
ATOM 1603 O O . ASP A 1 209 ? 39.865 39.423 19.324 1.00 25.80 209 ASP A O 1
ATOM 1608 N N . MET A 1 210 ? 40.744 38.058 17.769 1.00 25.12 210 MET A N 1
ATOM 1609 C CA . MET A 1 210 ? 41.304 37.133 18.740 1.00 25.09 210 MET A CA 1
ATOM 1610 C C . MET A 1 210 ? 42.794 37.125 18.566 1.00 24.05 210 MET A C 1
ATOM 1611 O O . MET A 1 210 ? 43.299 37.573 17.546 1.00 23.88 210 MET A O 1
ATOM 1616 N N . ASP A 1 211 ? 43.493 36.591 19.557 1.00 23.59 211 ASP A N 1
ATOM 1617 C CA . ASP A 1 211 ? 44.864 36.166 19.354 1.00 23.65 211 ASP A CA 1
ATOM 1618 C C . ASP A 1 211 ? 45.164 34.909 20.173 1.00 22.98 211 ASP A C 1
ATOM 1619 O O . ASP A 1 211 ? 44.334 34.463 20.977 1.00 22.28 211 ASP A O 1
ATOM 1624 N N . TYR A 1 212 ? 46.347 34.349 19.951 1.00 23.02 212 TYR A N 1
ATOM 1625 C CA . TYR A 1 212 ? 46.767 33.115 20.600 1.00 23.47 212 TYR A CA 1
ATOM 1626 C C . TYR A 1 212 ? 46.698 33.234 22.111 1.00 23.41 212 TYR A C 1
ATOM 1627 O O . TYR A 1 212 ? 46.205 32.332 22.791 1.00 22.60 212 TYR A O 1
ATOM 1636 N N . ASP A 1 213 ? 47.174 34.366 22.628 1.00 23.65 213 ASP A N 1
ATOM 1637 C CA . ASP A 1 213 ? 47.199 34.610 24.068 1.00 24.15 213 ASP A CA 1
ATOM 1638 C C . ASP A 1 213 ? 45.801 34.612 24.676 1.00 23.91 213 ASP A C 1
ATOM 1639 O O . ASP A 1 213 ? 45.590 34.025 25.733 1.00 23.72 213 ASP A O 1
ATOM 1644 N N . SER A 1 214 ? 44.848 35.263 24.010 1.00 23.75 214 SER A N 1
ATOM 1645 C CA . SER A 1 214 ? 43.480 35.308 24.518 1.00 23.91 214 SER A CA 1
ATOM 1646 C C . SER A 1 214 ? 42.786 33.945 24.411 1.00 23.22 214 SER A C 1
ATOM 1647 O O . SER A 1 214 ? 42.043 33.553 25.312 1.00 22.99 214 SER A O 1
ATOM 1650 N N . LEU A 1 215 ? 43.049 33.215 23.328 1.00 22.87 215 LEU A N 1
ATOM 1651 C CA . LEU A 1 215 ? 42.520 31.856 23.194 1.00 22.56 215 LEU A CA 1
ATOM 1652 C C . LEU A 1 215 ? 43.006 30.986 24.349 1.00 22.66 215 LEU A C 1
ATOM 1653 O O . LEU A 1 215 ? 42.204 30.336 25.014 1.00 22.17 215 LEU A O 1
ATOM 1658 N N . MET A 1 216 ? 44.314 30.995 24.590 1.00 23.16 216 MET A N 1
ATOM 1659 C CA . MET A 1 216 ? 44.915 30.141 25.616 1.00 24.23 216 MET A CA 1
ATOM 1660 C C . MET A 1 216 ? 44.440 30.539 27.005 1.00 24.74 216 MET A C 1
ATOM 1661 O O . MET A 1 216 ? 44.207 29.680 27.867 1.00 24.32 216 MET A O 1
ATOM 1666 N N . SER A 1 217 ? 44.272 31.844 27.206 1.00 25.68 217 SER A N 1
ATOM 1667 C CA . SER A 1 217 ? 43.734 32.376 28.453 1.00 26.99 217 SER A CA 1
ATOM 1668 C C . SER A 1 217 ? 42.331 31.838 28.751 1.00 27.51 217 SER A C 1
ATOM 1669 O O . SER A 1 217 ? 42.039 31.467 29.886 1.00 27.72 217 SER A O 1
ATOM 1672 N N . GLU A 1 218 ? 41.471 31.802 27.732 1.00 28.19 218 GLU A N 1
ATOM 1673 C CA . GLU A 1 218 ? 40.126 31.245 27.874 1.00 29.21 218 GLU A CA 1
ATOM 1674 C C . GLU A 1 218 ? 40.135 29.719 27.994 1.00 29.20 218 GLU A C 1
ATOM 1675 O O . GLU A 1 218 ? 39.399 29.154 28.797 1.00 29.53 218 GLU A O 1
ATOM 1681 N N . GLU A 1 219 ? 40.985 29.059 27.215 1.00 29.15 219 GLU A N 1
ATOM 1682 C CA . GLU A 1 219 ? 40.910 27.605 27.089 1.00 29.44 219 GLU A CA 1
ATOM 1683 C C . GLU A 1 219 ? 41.691 26.843 28.155 1.00 29.47 219 GLU A C 1
ATOM 1684 O O . GLU A 1 219 ? 41.146 25.929 28.787 1.00 29.69 219 GLU A O 1
ATOM 1690 N N . LEU A 1 220 ? 42.949 27.220 28.362 1.00 29.08 220 LEU A N 1
ATOM 1691 C CA . LEU A 1 220 ? 43.780 26.578 29.369 1.00 28.97 220 LEU A CA 1
ATOM 1692 C C . LEU A 1 220 ? 43.810 27.360 30.677 1.00 29.09 220 LEU A C 1
ATOM 1693 O O . LEU A 1 220 ? 43.863 26.766 31.753 1.00 28.69 220 LEU A O 1
ATOM 1698 N N . GLY A 1 221 ? 43.790 28.688 30.573 1.00 29.35 221 GLY A N 1
ATOM 1699 C CA . GLY A 1 221 ? 43.920 29.558 31.743 1.00 30.04 221 GLY A CA 1
ATOM 1700 C C . GLY A 1 221 ? 45.376 29.895 31.990 1.00 30.62 221 GLY A C 1
ATOM 1701 O O . GLY A 1 221 ? 46.265 29.107 31.649 1.00 30.28 221 GLY A O 1
ATOM 1702 N N . GLU A 1 222 ? 45.618 31.055 32.594 1.00 31.12 222 GLU A N 1
ATOM 1703 C CA . GLU A 1 222 ? 46.978 31.570 32.777 1.00 32.03 222 GLU A CA 1
ATOM 1704 C C . GLU A 1 222 ? 47.878 30.606 33.548 1.00 31.91 222 GLU A C 1
ATOM 1705 O O . GLU A 1 222 ? 49.044 30.409 33.181 1.00 32.03 222 GLU A O 1
ATOM 1711 N N . SER A 1 223 ? 47.324 30.008 34.603 1.00 31.48 223 SER A N 1
ATOM 1712 C CA . SER A 1 223 ? 48.036 29.055 35.453 1.00 31.02 223 SER A CA 1
ATOM 1713 C C . SER A 1 223 ? 48.661 27.887 34.680 1.00 30.30 223 SER A C 1
ATOM 1714 O O . SER A 1 223 ? 49.866 27.630 34.801 1.00 29.60 223 SER A O 1
ATOM 1717 N N . ALA A 1 224 ? 47.847 27.174 33.904 1.00 29.60 224 ALA A N 1
ATOM 1718 C CA . ALA A 1 224 ? 48.345 26.043 33.118 1.00 28.81 224 ALA A CA 1
ATOM 1719 C C . ALA A 1 224 ? 49.321 26.493 32.035 1.00 28.35 224 ALA A C 1
ATOM 1720 O O . ALA A 1 224 ? 50.351 25.848 31.830 1.00 27.58 224 ALA A O 1
ATOM 1722 N N . VAL A 1 225 ? 48.994 27.596 31.355 1.00 28.29 225 VAL A N 1
ATOM 1723 C CA . VAL A 1 225 ? 49.893 28.221 30.359 1.00 28.49 225 VAL A CA 1
ATOM 1724 C C . VAL A 1 225 ? 51.268 28.537 30.963 1.00 28.69 225 VAL A C 1
ATOM 1725 O O . VAL A 1 225 ? 52.300 28.133 30.421 1.00 28.97 225 VAL A O 1
ATOM 1729 N N . THR A 1 226 ? 51.260 29.247 32.090 1.00 28.75 226 THR A N 1
ATOM 1730 C CA . THR A 1 226 ? 52.461 29.559 32.870 1.00 28.83 226 THR A CA 1
ATOM 1731 C C . THR A 1 226 ? 53.304 28.320 33.147 1.00 28.30 226 THR A C 1
ATOM 1732 O O . THR A 1 226 ? 54.507 28.306 32.866 1.00 28.16 226 THR A O 1
ATOM 1736 N N . ASP A 1 227 ? 52.660 27.282 33.677 1.00 27.80 227 ASP A N 1
ATOM 1737 C CA . ASP A 1 227 ? 53.334 26.030 34.001 1.00 27.58 227 ASP A CA 1
ATOM 1738 C C . ASP A 1 227 ? 53.997 25.401 32.773 1.00 26.41 227 ASP A C 1
ATOM 1739 O O . ASP A 1 227 ? 55.146 24.953 32.846 1.00 26.18 227 ASP A O 1
ATOM 1744 N N . PHE A 1 228 ? 53.271 25.368 31.656 1.00 25.16 228 PHE A N 1
ATOM 1745 C CA . PHE A 1 228 ? 53.787 24.781 30.422 1.00 23.90 228 PHE A CA 1
ATOM 1746 C C . PHE A 1 228 ? 55.050 25.517 29.961 1.00 23.55 228 PHE A C 1
ATOM 1747 O O . PHE A 1 228 ? 56.052 24.880 29.619 1.00 22.36 228 PHE A O 1
ATOM 1755 N N . ALA A 1 229 ? 54.992 26.852 29.965 1.00 22.90 229 ALA A N 1
ATOM 1756 C CA . ALA A 1 229 ? 56.126 27.689 29.546 1.00 23.13 229 ALA A CA 1
ATOM 1757 C C . ALA A 1 229 ? 57.327 27.516 30.464 1.00 23.30 229 ALA A C 1
ATOM 1758 O O . ALA A 1 229 ? 58.468 27.423 30.005 1.00 23.47 229 ALA A O 1
ATOM 1760 N N . ALA A 1 230 ? 57.062 27.470 31.763 1.00 23.47 230 ALA A N 1
ATOM 1761 C CA . ALA A 1 230 ? 58.102 27.251 32.758 1.00 23.45 230 ALA A CA 1
ATOM 1762 C C . ALA A 1 230 ? 58.765 25.876 32.611 1.00 23.28 230 ALA A C 1
ATOM 1763 O O . ALA A 1 230 ? 59.973 25.741 32.835 1.00 23.49 230 ALA A O 1
ATOM 1765 N N . ARG A 1 231 ? 57.989 24.870 32.213 1.00 22.76 231 ARG A N 1
ATOM 1766 C CA . ARG A 1 231 ? 58.533 23.529 31.929 1.00 23.21 231 ARG A CA 1
ATOM 1767 C C . ARG A 1 231 ? 59.444 23.489 30.694 1.00 22.85 231 ARG A C 1
ATOM 1768 O O . ARG A 1 231 ? 60.449 22.771 30.679 1.00 22.00 231 ARG A O 1
ATOM 1776 N N . LEU A 1 232 ? 59.108 24.281 29.676 1.00 22.22 232 LEU A N 1
ATOM 1777 C CA . LEU A 1 232 ? 60.006 24.484 28.539 1.00 22.65 232 LEU A CA 1
ATOM 1778 C C . LEU A 1 232 ? 61.330 25.137 28.961 1.00 22.94 232 LEU A C 1
ATOM 1779 O O . LEU A 1 232 ? 62.402 24.613 28.645 1.00 22.41 232 LEU A O 1
ATOM 1784 N N . ARG A 1 233 ? 61.250 26.257 29.686 1.00 23.72 233 ARG A N 1
ATOM 1785 C CA . ARG A 1 233 ? 62.459 26.958 30.163 1.00 24.76 233 ARG A CA 1
ATOM 1786 C C . ARG A 1 233 ? 63.309 26.049 31.023 1.00 24.80 233 ARG A C 1
ATOM 1787 O O . ARG A 1 233 ? 64.529 26.025 30.876 1.00 24.28 233 ARG A O 1
ATOM 1795 N N . GLU A 1 234 ? 62.660 25.294 31.910 1.00 25.05 234 GLU A N 1
ATOM 1796 C CA . GLU A 1 234 ? 63.376 24.418 32.843 1.00 26.20 234 GLU A CA 1
ATOM 1797 C C . GLU A 1 234 ? 64.284 23.446 32.097 1.00 26.47 234 GLU A C 1
ATOM 1798 O O . GLU A 1 234 ? 65.402 23.165 32.544 1.00 26.72 234 GLU A O 1
ATOM 1804 N N . GLN A 1 235 ? 63.813 22.939 30.960 1.00 26.40 235 GLN A N 1
ATOM 1805 C CA . GLN A 1 235 ? 64.612 22.010 30.180 1.00 26.77 235 GLN A CA 1
ATOM 1806 C C . GLN A 1 235 ? 65.461 22.708 29.105 1.00 26.35 235 GLN A C 1
ATOM 1807 O O . GLN A 1 235 ? 65.994 22.061 28.208 1.00 26.46 235 GLN A O 1
ATOM 1813 N N . GLY A 1 236 ? 65.597 24.026 29.222 1.00 25.90 236 GLY A N 1
ATOM 1814 C CA . GLY A 1 236 ? 66.538 24.782 28.399 1.00 25.39 236 GLY A CA 1
ATOM 1815 C C . GLY A 1 236 ? 66.026 25.136 27.012 1.00 25.23 236 GLY A C 1
ATOM 1816 O O . GLY A 1 236 ? 66.810 25.242 26.068 1.00 25.19 236 GLY A O 1
ATOM 1817 N N . LEU A 1 237 ? 64.711 25.327 26.891 1.00 24.23 237 LEU A N 1
ATOM 1818 C CA . LEU A 1 237 ? 64.102 25.753 25.636 1.00 23.75 237 LEU A CA 1
ATOM 1819 C C . LEU A 1 237 ? 63.491 27.146 25.795 1.00 23.70 237 LEU A C 1
ATOM 1820 O O . LEU A 1 237 ? 63.192 27.568 26.914 1.00 23.49 237 LEU A O 1
ATOM 1825 N N . HIS A 1 238 ? 63.308 27.859 24.684 1.00 23.61 238 HIS A N 1
ATOM 1826 C CA . HIS A 1 238 ? 62.649 29.168 24.731 1.00 23.68 238 HIS A CA 1
ATOM 1827 C C . HIS A 1 238 ? 61.161 29.048 24.410 1.00 23.23 238 HIS A C 1
ATOM 1828 O O . HIS A 1 238 ? 60.812 28.717 23.268 1.00 23.95 238 HIS A O 1
ATOM 1835 N N . PRO A 1 239 ? 60.277 29.355 25.390 1.00 23.02 239 PRO A N 1
ATOM 1836 C CA . PRO A 1 239 ? 58.822 29.330 25.192 1.00 22.56 239 PRO A CA 1
ATOM 1837 C C . PRO A 1 239 ? 58.367 30.126 23.976 1.00 22.33 239 PRO A C 1
ATOM 1838 O O . PRO A 1 239 ? 57.384 29.750 23.342 1.00 22.14 239 PRO A O 1
ATOM 1842 N N . ALA A 1 240 ? 59.090 31.199 23.646 1.00 21.29 240 ALA A N 1
ATOM 1843 C CA . ALA A 1 240 ? 58.745 32.043 22.492 1.00 20.76 240 ALA A CA 1
ATOM 1844 C C . ALA A 1 240 ? 58.857 31.321 21.149 1.00 19.81 240 ALA A C 1
ATOM 1845 O O . ALA A 1 240 ? 58.282 31.775 20.151 1.00 19.74 240 ALA A O 1
ATOM 1847 N N . ASP A 1 241 ? 59.618 30.224 21.131 1.00 18.66 241 ASP A N 1
ATOM 1848 C CA . ASP A 1 241 ? 59.786 29.391 19.932 1.00 18.48 241 ASP A CA 1
ATOM 1849 C C . ASP A 1 241 ? 58.680 28.353 19.715 1.00 17.43 241 ASP A C 1
ATOM 1850 O O . ASP A 1 241 ? 58.706 27.640 18.700 1.00 17.29 241 ASP A O 1
ATOM 1855 N N . TYR A 1 242 ? 57.726 28.287 20.646 1.00 16.75 242 TYR A N 1
ATOM 1856 C CA . TYR A 1 242 ? 56.696 27.222 20.683 1.00 16.45 242 TYR A CA 1
ATOM 1857 C C . TYR A 1 242 ? 55.274 27.742 20.846 1.00 16.66 242 TYR A C 1
ATOM 1858 O O . TYR A 1 242 ? 55.054 28.767 21.488 1.00 16.55 242 TYR A O 1
ATOM 1867 N N . TYR A 1 243 ? 54.314 27.014 20.266 1.00 16.34 243 TYR A N 1
ATOM 1868 C CA . TYR A 1 243 ? 52.912 27.132 20.637 1.00 16.24 243 TYR A CA 1
ATOM 1869 C C . TYR A 1 243 ? 52.542 25.912 21.494 1.00 16.48 243 TYR A C 1
ATOM 1870 O O . TYR A 1 243 ? 53.252 24.900 21.489 1.00 16.34 243 TYR A O 1
ATOM 1879 N N . PHE A 1 244 ? 51.426 25.993 22.216 1.00 16.30 244 PHE A N 1
ATOM 1880 C CA . PHE A 1 244 ? 50.885 24.814 22.889 1.00 16.37 244 PHE A CA 1
ATOM 1881 C C . PHE A 1 244 ? 49.687 24.306 22.118 1.00 15.89 244 PHE A C 1
ATOM 1882 O O . PHE A 1 244 ? 48.801 25.069 21.735 1.00 15.59 244 PHE A O 1
ATOM 1890 N N . MET A 1 245 ? 49.674 23.001 21.890 1.00 15.84 245 MET A N 1
ATOM 1891 C CA . MET A 1 245 ? 48.740 22.418 20.963 1.00 15.40 245 MET A CA 1
ATOM 1892 C C . MET A 1 245 ? 48.197 21.100 21.523 1.00 15.36 245 MET A C 1
ATOM 1893 O O . MET A 1 245 ? 48.976 20.284 22.036 1.00 14.99 245 MET A O 1
ATOM 1898 N N . PRO A 1 246 ? 46.865 20.886 21.419 1.00 14.80 246 PRO A N 1
ATOM 1899 C CA . PRO A 1 246 ? 46.269 19.638 21.894 1.00 14.62 246 PRO A CA 1
ATOM 1900 C C . PRO A 1 246 ? 46.232 18.545 20.830 1.00 14.38 246 PRO A C 1
ATOM 1901 O O . PRO A 1 246 ? 46.226 18.823 19.624 1.00 14.43 246 PRO A O 1
ATOM 1905 N N . ALA A 1 247 ? 46.233 17.300 21.297 1.00 13.96 247 ALA A N 1
ATOM 1906 C CA . ALA A 1 247 ? 46.105 16.151 20.434 1.00 13.16 247 ALA A CA 1
ATOM 1907 C C . ALA A 1 247 ? 45.223 15.117 21.103 1.00 13.35 247 ALA A C 1
ATOM 1908 O O . ALA A 1 247 ? 45.112 15.081 22.332 1.00 13.05 247 ALA A O 1
ATOM 1910 N N . HIS A 1 248 ? 44.591 14.285 20.281 1.00 13.22 248 HIS A N 1
ATOM 1911 C CA . HIS A 1 248 ? 43.925 13.090 20.773 1.00 13.36 248 HIS A CA 1
ATOM 1912 C C . HIS A 1 248 ? 44.985 12.181 21.389 1.00 13.49 248 HIS A C 1
ATOM 1913 O O . HIS A 1 248 ? 46.009 11.913 20.750 1.00 13.48 248 HIS A O 1
ATOM 1920 N N . PRO A 1 249 ? 44.764 11.707 22.633 1.00 14.05 249 PRO A N 1
ATOM 1921 C CA . PRO A 1 249 ? 45.781 10.830 23.240 1.00 14.41 249 PRO A CA 1
ATOM 1922 C C . PRO A 1 249 ? 46.125 9.594 22.398 1.00 14.41 249 PRO A C 1
ATOM 1923 O O . PRO A 1 249 ? 47.292 9.198 22.348 1.00 14.48 249 PRO A O 1
ATOM 1927 N N . TRP A 1 250 ? 45.132 8.979 21.751 1.00 14.58 250 TRP A N 1
ATOM 1928 C CA . TRP A 1 250 ? 45.419 7.877 20.821 1.00 14.33 250 TRP A CA 1
ATOM 1929 C C . TRP A 1 250 ? 46.446 8.313 19.765 1.00 13.68 250 TRP A C 1
ATOM 1930 O O . TRP A 1 250 ? 47.379 7.566 19.439 1.00 13.36 250 TRP A O 1
ATOM 1941 N N . GLN A 1 251 ? 46.275 9.520 19.235 1.00 13.20 251 GLN A N 1
ATOM 1942 C CA . GLN A 1 251 ? 47.172 10.024 18.191 1.00 13.11 251 GLN A CA 1
ATOM 1943 C C . GLN A 1 251 ? 48.614 10.174 18.701 1.00 13.47 251 GLN A C 1
ATOM 1944 O O . GLN A 1 251 ? 49.561 9.847 17.982 1.00 13.34 251 GLN A O 1
ATOM 1950 N N . TRP A 1 252 ? 48.780 10.648 19.937 1.00 13.44 252 TRP A N 1
ATOM 1951 C CA . TRP A 1 252 ? 50.115 10.715 20.536 1.00 14.02 252 TRP A CA 1
ATOM 1952 C C . TRP A 1 252 ? 50.783 9.329 20.626 1.00 14.42 252 TRP A C 1
ATOM 1953 O O . TRP A 1 252 ? 51.909 9.136 20.150 1.00 13.27 252 TRP A O 1
ATOM 1964 N N . PHE A 1 253 ? 50.078 8.364 21.224 1.00 15.03 253 PHE A N 1
ATOM 1965 C CA . PHE A 1 253 ? 50.660 7.033 21.455 1.00 16.33 253 PHE A CA 1
ATOM 1966 C C . PHE A 1 253 ? 50.893 6.213 20.183 1.00 16.39 253 PHE A C 1
ATOM 1967 O O . PHE A 1 253 ? 51.888 5.483 20.068 1.00 16.46 253 PHE A O 1
ATOM 1975 N N . ASN A 1 254 ? 49.985 6.356 19.226 1.00 16.49 254 ASN A N 1
ATOM 1976 C CA . ASN A 1 254 ? 49.998 5.539 18.025 1.00 17.24 254 ASN A CA 1
ATOM 1977 C C . ASN A 1 254 ? 50.692 6.158 16.828 1.00 17.74 254 ASN A C 1
ATOM 1978 O O . ASN A 1 254 ? 51.241 5.433 15.992 1.00 17.61 254 ASN A O 1
ATOM 1983 N N . LYS A 1 255 ? 50.682 7.492 16.744 1.00 17.81 255 LYS A N 1
ATOM 1984 C CA . LYS A 1 255 ? 51.193 8.177 15.546 1.00 18.42 255 LYS A CA 1
ATOM 1985 C C . LYS A 1 255 ? 52.305 9.183 15.816 1.00 18.00 255 LYS A C 1
ATOM 1986 O O . LYS A 1 255 ? 53.378 9.068 15.249 1.00 18.76 255 LYS A O 1
ATOM 1992 N N . LEU A 1 256 ? 52.050 10.171 16.665 1.00 17.75 256 LEU A N 1
ATOM 1993 C CA . LEU A 1 256 ? 53.014 11.264 16.865 1.00 17.60 256 LEU A CA 1
ATOM 1994 C C . LEU A 1 256 ? 54.327 10.828 17.518 1.00 17.56 256 LEU A C 1
ATOM 1995 O O . LEU A 1 256 ? 55.399 11.180 17.028 1.00 17.87 256 LEU A O 1
ATOM 2000 N N . SER A 1 257 ? 54.247 10.051 18.598 1.00 17.50 257 SER A N 1
ATOM 2001 C CA . SER A 1 257 ? 55.453 9.592 19.308 1.00 17.33 257 SER A CA 1
ATOM 2002 C C . SER A 1 257 ? 56.394 8.783 18.397 1.00 17.84 257 SER A C 1
ATOM 2003 O O . SER A 1 257 ? 57.615 8.826 18.564 1.00 17.75 257 SER A O 1
ATOM 2006 N N . LEU A 1 258 ? 55.823 8.074 17.421 1.00 17.88 258 LEU A N 1
ATOM 2007 C CA . LEU A 1 258 ? 56.586 7.155 16.576 1.00 18.38 258 LEU A CA 1
ATOM 2008 C C . LEU A 1 258 ? 56.887 7.732 15.214 1.00 17.42 258 LEU A C 1
ATOM 2009 O O . LEU A 1 258 ? 58.045 7.917 14.873 1.00 17.36 258 LEU A O 1
ATOM 2014 N N . ALA A 1 259 ? 55.843 8.004 14.432 1.00 17.38 259 ALA A N 1
ATOM 2015 C CA . ALA A 1 259 ? 56.022 8.499 13.066 1.00 16.58 259 ALA A CA 1
ATOM 2016 C C . ALA A 1 259 ? 56.669 9.889 13.019 1.00 16.54 259 ALA A C 1
ATOM 2017 O O . ALA A 1 259 ? 57.362 10.218 12.049 1.00 16.64 259 ALA A O 1
ATOM 2019 N N . PHE A 1 260 ? 56.442 10.692 14.064 1.00 15.95 260 PHE A N 1
ATOM 2020 C CA . PHE A 1 260 ? 57.061 12.025 14.202 1.00 15.58 260 PHE A CA 1
ATOM 2021 C C . PHE A 1 260 ? 58.289 12.005 15.129 1.00 15.32 260 PHE A C 1
ATOM 2022 O O . PHE A 1 260 ? 58.723 13.056 15.622 1.00 15.32 260 PHE A O 1
ATOM 2030 N N . ALA A 1 261 ? 58.871 10.819 15.333 1.00 14.94 261 ALA A N 1
ATOM 2031 C CA . ALA A 1 261 ? 60.063 10.668 16.177 1.00 14.45 261 ALA A CA 1
ATOM 2032 C C . ALA A 1 261 ? 61.182 11.697 15.922 1.00 14.27 261 ALA A C 1
ATOM 2033 O O . ALA A 1 261 ? 61.745 12.210 16.881 1.00 14.01 261 ALA A O 1
ATOM 2035 N N . PRO A 1 262 ? 61.520 11.998 14.642 1.00 14.19 262 PRO A N 1
ATOM 2036 C CA . PRO A 1 262 ? 62.608 12.976 14.480 1.00 14.38 262 PRO A CA 1
ATOM 2037 C C . PRO A 1 262 ? 62.310 14.314 15.128 1.00 14.11 262 PRO A C 1
ATOM 2038 O O . PRO A 1 262 ? 63.201 14.900 15.732 1.00 14.13 262 PRO A O 1
ATOM 2042 N N . TYR A 1 263 ? 61.063 14.773 15.029 1.00 14.39 263 TYR A N 1
ATOM 2043 C CA . TYR A 1 263 ? 60.635 16.003 15.694 1.00 14.30 263 TYR A CA 1
ATOM 2044 C C . TYR A 1 263 ? 60.643 15.913 17.224 1.00 14.75 263 TYR A C 1
ATOM 2045 O O . TYR A 1 263 ? 61.035 16.865 17.910 1.00 14.91 263 TYR A O 1
ATOM 2054 N N . VAL A 1 264 ? 60.243 14.764 17.768 1.00 14.69 264 VAL A N 1
ATOM 2055 C CA . VAL A 1 264 ? 60.337 14.556 19.208 1.00 14.80 264 VAL A CA 1
ATOM 2056 C C . VAL A 1 264 ? 61.806 14.583 19.642 1.00 15.67 264 VAL A C 1
ATOM 2057 O O . VAL A 1 264 ? 62.165 15.269 20.610 1.00 15.06 264 VAL A O 1
ATOM 2061 N N . ALA A 1 265 ? 62.653 13.848 18.916 1.00 16.55 265 ALA A N 1
ATOM 2062 C CA . ALA A 1 265 ? 64.078 13.773 19.242 1.00 17.71 265 ALA A CA 1
ATOM 2063 C C . ALA A 1 265 ? 64.756 15.138 19.162 1.00 18.33 265 ALA A C 1
ATOM 2064 O O . ALA A 1 265 ? 65.557 15.483 20.031 1.00 18.73 265 ALA A O 1
ATOM 2066 N N . GLN A 1 266 ? 64.403 15.923 18.145 1.00 18.89 266 GLN A N 1
ATOM 2067 C CA . GLN A 1 266 ? 64.951 17.271 17.976 1.00 19.53 266 GLN A CA 1
ATOM 2068 C C . GLN A 1 266 ? 64.291 18.310 18.888 1.00 19.31 266 GLN A C 1
ATOM 2069 O O . GLN A 1 266 ? 64.671 19.479 18.852 1.00 18.89 266 GLN A O 1
ATOM 2075 N N . ARG A 1 267 ? 63.310 17.885 19.685 1.00 18.35 267 ARG A N 1
ATOM 2076 C CA . ARG A 1 267 ? 62.528 18.773 20.557 1.00 18.71 267 ARG A CA 1
ATOM 2077 C C . ARG A 1 267 ? 61.693 19.845 19.829 1.00 18.00 267 ARG A C 1
ATOM 2078 O O . ARG A 1 267 ? 61.389 20.910 20.378 1.00 18.30 267 ARG A O 1
ATOM 2086 N N . LYS A 1 268 ? 61.284 19.531 18.605 1.00 17.47 268 LYS A N 1
ATOM 2087 C CA . LYS A 1 268 ? 60.324 20.360 17.885 1.00 17.16 268 LYS A CA 1
ATOM 2088 C C . LYS A 1 268 ? 58.922 20.036 18.382 1.00 16.35 268 LYS A C 1
ATOM 2089 O O . LYS A 1 268 ? 57.991 20.820 18.189 1.00 16.03 268 LYS A O 1
ATOM 2095 N N . ILE A 1 269 ? 58.789 18.854 18.980 1.00 15.43 269 ILE A N 1
ATOM 2096 C CA . ILE A 1 269 ? 57.585 18.430 19.683 1.00 15.43 269 ILE A CA 1
ATOM 2097 C C . ILE A 1 269 ? 58.007 17.999 21.069 1.00 15.47 269 ILE A C 1
ATOM 2098 O O . ILE A 1 269 ? 58.895 17.160 21.213 1.00 14.64 269 ILE A O 1
ATOM 2103 N N . VAL A 1 270 ? 57.367 18.574 22.085 1.00 15.46 270 VAL A N 1
ATOM 2104 C CA . VAL A 1 270 ? 57.630 18.202 23.466 1.00 15.84 270 VAL A CA 1
ATOM 2105 C C . VAL A 1 270 ? 56.308 17.842 24.131 1.00 16.26 270 VAL A C 1
ATOM 2106 O O . VAL A 1 270 ? 55.375 18.653 24.168 1.00 16.25 270 VAL A O 1
ATOM 2110 N N . CYS A 1 271 ? 56.214 16.612 24.616 1.00 16.37 271 CYS A N 1
ATOM 2111 C CA . CYS A 1 271 ? 54.990 16.150 25.257 1.00 17.77 271 CYS A CA 1
ATOM 2112 C C . CYS A 1 271 ? 54.849 16.720 26.660 1.00 17.84 271 CYS A C 1
ATOM 2113 O O . CYS A 1 271 ? 55.665 16.443 27.525 1.00 18.27 271 CYS A O 1
ATOM 2116 N N . LEU A 1 272 ? 53.802 17.502 26.881 1.00 17.88 272 LEU A N 1
ATOM 2117 C CA . LEU A 1 272 ? 53.588 18.139 28.175 1.00 18.63 272 LEU A CA 1
ATOM 2118 C C . LEU A 1 272 ? 52.608 17.397 29.068 1.00 18.64 272 LEU A C 1
ATOM 2119 O O . LEU A 1 272 ? 52.389 17.799 30.208 1.00 19.60 272 LEU A O 1
ATOM 2124 N N . GLY A 1 273 ? 52.011 16.331 28.552 1.00 18.24 273 GLY A N 1
ATOM 2125 C CA . GLY A 1 273 ? 51.135 15.488 29.358 1.00 18.44 273 GLY A CA 1
ATOM 2126 C C . GLY A 1 273 ? 49.666 15.815 29.169 1.00 18.42 273 GLY A C 1
ATOM 2127 O O . GLY A 1 273 ? 49.302 16.651 28.344 1.00 17.88 273 GLY A O 1
ATOM 2128 N N . TYR A 1 274 ? 48.826 15.134 29.938 1.00 18.77 274 TYR A N 1
ATOM 2129 C CA . TYR A 1 274 ? 47.383 15.294 29.848 1.00 19.25 274 TYR A CA 1
ATOM 2130 C C . TYR A 1 274 ? 46.943 16.629 30.444 1.00 19.29 274 TYR A C 1
ATOM 2131 O O . TYR A 1 274 ? 47.487 17.067 31.454 1.00 18.76 274 TYR A O 1
ATOM 2140 N N . GLY A 1 275 ? 45.957 17.261 29.817 1.00 19.13 275 GLY A N 1
ATOM 2141 C CA . GLY A 1 275 ? 45.270 18.414 30.406 1.00 19.91 275 GLY A CA 1
ATOM 2142 C C . GLY A 1 275 ? 44.502 17.974 31.643 1.00 20.75 275 GLY A C 1
ATOM 2143 O O . GLY A 1 275 ? 44.307 16.773 31.866 1.00 21.07 275 GLY A O 1
ATOM 2144 N N . GLU A 1 276 ? 44.069 18.940 32.444 1.00 21.16 276 GLU A N 1
ATOM 2145 C CA . GLU A 1 276 ? 43.298 18.670 33.658 1.00 22.81 276 GLU A CA 1
ATOM 2146 C C . GLU A 1 276 ? 41.820 18.512 33.342 1.00 22.18 276 GLU A C 1
ATOM 2147 O O . GLU A 1 276 ? 41.116 17.770 34.020 1.00 22.78 276 GLU A O 1
ATOM 2153 N N . GLU A 1 277 ? 41.351 19.207 32.309 1.00 21.50 277 GLU A N 1
ATOM 2154 C CA . GLU A 1 277 ? 39.932 19.192 31.992 1.00 21.23 277 GLU A CA 1
ATOM 2155 C C . GLU A 1 277 ? 39.537 17.939 31.221 1.00 20.30 277 GLU A C 1
ATOM 2156 O O . GLU A 1 277 ? 40.332 17.367 30.470 1.00 19.86 277 GLU A O 1
ATOM 2162 N N . GLN A 1 278 ? 38.306 17.512 31.444 1.00 19.33 278 GLN A N 1
ATOM 2163 C CA . GLN A 1 278 ? 37.792 16.294 30.833 1.00 19.15 278 GLN A CA 1
ATOM 2164 C C . GLN A 1 278 ? 36.798 16.606 29.727 1.00 17.69 278 GLN A C 1
ATOM 2165 O O . GLN A 1 278 ? 36.062 17.591 29.808 1.00 17.12 278 GLN A O 1
ATOM 2171 N N . TYR A 1 279 ? 36.797 15.750 28.706 1.00 16.81 279 TYR A N 1
ATOM 2172 C CA . TYR A 1 279 ? 35.972 15.898 27.509 1.00 16.42 279 TYR A CA 1
ATOM 2173 C C . TYR A 1 279 ? 35.223 14.599 27.191 1.00 16.59 279 TYR A C 1
ATOM 2174 O O . TYR A 1 279 ? 35.623 13.509 27.623 1.00 16.59 279 TYR A O 1
ATOM 2183 N N . LEU A 1 280 ? 34.152 14.722 26.411 1.00 15.89 280 LEU A N 1
ATOM 2184 C CA . LEU A 1 280 ? 33.491 13.574 25.807 1.00 15.98 280 LEU A CA 1
ATOM 2185 C C . LEU A 1 280 ? 33.688 13.633 24.308 1.00 15.85 280 LEU A C 1
ATOM 2186 O O . LEU A 1 280 ? 33.508 14.692 23.694 1.00 15.61 280 LEU A O 1
ATOM 2191 N N . ALA A 1 281 ? 34.039 12.490 23.725 1.00 15.64 281 ALA A N 1
ATOM 2192 C CA . ALA A 1 281 ? 34.121 12.344 22.282 1.00 15.42 281 ALA A CA 1
ATOM 2193 C C . ALA A 1 281 ? 32.724 12.481 21.699 1.00 15.19 281 ALA A C 1
ATOM 2194 O O . ALA A 1 281 ? 31.760 11.849 22.181 1.00 14.77 281 ALA A O 1
ATOM 2196 N N . GLN A 1 282 ? 32.623 13.310 20.664 1.00 14.32 282 GLN A N 1
ATOM 2197 C CA . GLN A 1 282 ? 31.368 13.505 19.964 1.00 14.69 282 GLN A CA 1
ATOM 2198 C C . GLN A 1 282 ? 31.191 12.408 18.924 1.00 14.80 282 GLN A C 1
ATOM 2199 O O . GLN A 1 282 ? 32.064 11.544 18.765 1.00 14.37 282 GLN A O 1
ATOM 2205 N N . GLN A 1 283 ? 30.064 12.438 18.219 1.00 14.77 283 GLN A N 1
ATOM 2206 C CA . GLN A 1 283 ? 29.769 11.407 17.224 1.00 15.65 283 GLN A CA 1
ATOM 2207 C C . GLN A 1 283 ? 30.798 11.309 16.090 1.00 14.85 283 GLN A C 1
ATOM 2208 O O . GLN A 1 283 ? 30.933 10.247 15.477 1.00 14.93 283 GLN A O 1
ATOM 2214 N N . SER A 1 284 ? 31.520 12.404 15.825 1.00 14.16 284 SER A N 1
ATOM 2215 C CA . SER A 1 284 ? 32.613 12.389 14.837 1.00 14.12 284 SER A CA 1
ATOM 2216 C C . SER A 1 284 ? 33.910 11.778 15.376 1.00 13.90 284 SER A C 1
ATOM 2217 O O . SER A 1 284 ? 34.896 11.694 14.644 1.00 13.91 284 SER A O 1
ATOM 2220 N N . ILE A 1 285 ? 33.904 11.382 16.649 1.00 13.99 285 ILE A N 1
ATOM 2221 C CA . ILE A 1 285 ? 34.999 10.618 17.301 1.00 14.29 285 ILE A CA 1
ATOM 2222 C C . ILE A 1 285 ? 36.209 11.485 17.690 1.00 14.96 285 ILE A C 1
ATOM 2223 O O . ILE A 1 285 ? 36.686 11.416 18.837 1.00 15.44 285 ILE A O 1
ATOM 2228 N N . ARG A 1 286 ? 36.663 12.313 16.749 1.00 14.55 286 ARG A N 1
ATOM 2229 C CA . ARG A 1 286 ? 37.873 13.121 16.894 1.00 15.55 286 ARG A CA 1
ATOM 2230 C C . ARG A 1 286 ? 37.590 14.538 17.398 1.00 15.51 286 ARG A C 1
ATOM 2231 O O . ARG A 1 286 ? 38.509 15.354 17.515 1.00 15.32 286 ARG A O 1
ATOM 2239 N N . THR A 1 287 ? 36.323 14.845 17.663 1.00 15.34 287 THR A N 1
ATOM 2240 C CA . THR A 1 287 ? 35.951 16.160 18.184 1.00 15.34 287 THR A CA 1
ATOM 2241 C C . THR A 1 287 ? 35.414 15.979 19.600 1.00 15.39 287 THR A C 1
ATOM 2242 O O . THR A 1 287 ? 34.714 14.998 19.882 1.00 14.77 287 THR A O 1
ATOM 2246 N N . PHE A 1 288 ? 35.753 16.927 20.472 1.00 15.40 288 PHE A N 1
ATOM 2247 C CA . PHE A 1 288 ? 35.550 16.783 21.905 1.00 15.69 288 PHE A CA 1
ATOM 2248 C C . PHE A 1 288 ? 34.808 17.958 22.518 1.00 16.21 288 PHE A C 1
ATOM 2249 O O . PHE A 1 288 ? 35.153 19.117 22.263 1.00 15.80 288 PHE A O 1
ATOM 2257 N N . PHE A 1 289 ? 33.797 17.641 23.329 1.00 15.91 289 PHE A N 1
ATOM 2258 C CA . PHE A 1 289 ? 33.043 18.631 24.090 1.00 16.97 289 PHE A CA 1
ATOM 2259 C C . PHE A 1 289 ? 33.546 18.643 25.530 1.00 17.31 289 PHE A C 1
ATOM 2260 O O . PHE A 1 289 ? 33.681 17.591 26.163 1.00 16.83 289 PHE A O 1
ATOM 2268 N N . ASN A 1 290 ? 33.832 19.837 26.037 1.00 17.79 290 ASN A N 1
ATOM 2269 C CA . ASN A 1 290 ? 34.332 20.005 27.401 1.00 18.39 290 ASN A CA 1
ATOM 2270 C C . ASN A 1 290 ? 33.241 19.763 28.437 1.00 18.77 290 ASN A C 1
ATOM 2271 O O . ASN A 1 290 ? 32.229 20.475 28.447 1.00 18.79 290 ASN A O 1
ATOM 2276 N N . ILE A 1 291 ? 33.439 18.765 29.296 1.00 19.09 291 ILE A N 1
ATOM 2277 C CA . ILE A 1 291 ? 32.466 18.458 30.372 1.00 20.63 291 ILE A CA 1
ATOM 2278 C C . ILE A 1 291 ? 32.947 18.840 31.772 1.00 21.39 291 ILE A C 1
ATOM 2279 O O . ILE A 1 291 ? 32.342 18.439 32.775 1.00 22.48 291 ILE A O 1
ATOM 2284 N N . SER A 1 292 ? 34.035 19.604 31.841 1.00 22.00 292 SER A N 1
ATOM 2285 C CA . SER A 1 292 ? 34.572 20.066 33.123 1.00 22.54 292 SER A CA 1
ATOM 2286 C C . SER A 1 292 ? 34.083 21.471 33.441 1.00 22.94 292 SER A C 1
ATOM 2287 O O . SER A 1 292 ? 33.793 21.779 34.585 1.00 22.82 292 SER A O 1
ATOM 2290 N N . ARG A 1 293 ? 33.995 22.312 32.414 1.00 23.97 293 ARG A N 1
ATOM 2291 C CA . ARG A 1 293 ? 33.625 23.711 32.576 1.00 24.91 293 ARG A CA 1
ATOM 2292 C C . ARG A 1 293 ? 32.611 24.141 31.510 1.00 24.87 293 ARG A C 1
ATOM 2293 O O . ARG A 1 293 ? 32.593 23.570 30.418 1.00 25.07 293 ARG A O 1
ATOM 2301 N N . PRO A 1 294 ? 31.753 25.140 31.821 1.00 24.69 294 PRO A N 1
ATOM 2302 C CA . PRO A 1 294 ? 30.773 25.599 30.835 1.00 24.64 294 PRO A CA 1
ATOM 2303 C C . PRO A 1 294 ? 31.360 26.609 29.855 1.00 24.55 294 PRO A C 1
ATOM 2304 O O . PRO A 1 294 ? 32.361 27.255 30.155 1.00 25.12 294 PRO A O 1
ATOM 2308 N N . GLY A 1 295 ? 30.736 26.735 28.693 1.00 24.18 295 GLY A N 1
ATOM 2309 C CA . GLY A 1 295 ? 31.093 27.776 27.730 1.00 24.08 295 GLY A CA 1
ATOM 2310 C C . GLY A 1 295 ? 32.346 27.531 26.912 1.00 23.69 295 GLY A C 1
ATOM 2311 O O . GLY A 1 295 ? 32.660 28.324 26.029 1.00 24.61 295 GLY A O 1
ATOM 2312 N N . LYS A 1 296 ? 33.057 26.439 27.190 1.00 22.82 296 LYS A N 1
ATOM 2313 C CA . LYS A 1 296 ? 34.331 26.157 26.539 1.00 21.78 296 LYS A CA 1
ATOM 2314 C C . LYS A 1 296 ? 34.117 25.613 25.128 1.00 21.16 296 LYS A C 1
ATOM 2315 O O . LYS A 1 296 ? 33.104 24.977 24.836 1.00 19.97 296 LYS A O 1
ATOM 2321 N N . ARG A 1 297 ? 35.083 25.881 24.261 1.00 19.72 297 ARG A N 1
ATOM 2322 C CA . ARG A 1 297 ? 35.006 25.472 22.875 1.00 19.53 297 ARG A CA 1
ATOM 2323 C C . ARG A 1 297 ? 35.199 23.963 22.721 1.00 18.41 297 ARG A C 1
ATOM 2324 O O . ARG A 1 297 ? 35.874 23.334 23.540 1.00 17.64 297 ARG A O 1
ATOM 2332 N N . TYR A 1 298 ? 34.587 23.386 21.687 1.00 17.27 298 TYR A N 1
ATOM 2333 C CA . TYR A 1 298 ? 34.929 22.022 21.284 1.00 16.68 298 TYR A CA 1
ATOM 2334 C C . TYR A 1 298 ? 36.364 22.046 20.811 1.00 16.32 298 TYR A C 1
ATOM 2335 O O . TYR A 1 298 ? 36.824 23.052 20.272 1.00 16.24 298 TYR A O 1
ATOM 2344 N N . VAL A 1 299 ? 37.062 20.929 20.983 1.00 15.67 299 VAL A N 1
ATOM 2345 C CA . VAL A 1 299 ? 38.380 20.758 20.395 1.00 14.77 299 VAL A CA 1
ATOM 2346 C C . VAL A 1 299 ? 38.288 19.621 19.383 1.00 14.67 299 VAL A C 1
ATOM 2347 O O . VAL A 1 299 ? 37.860 18.511 19.728 1.00 13.96 299 VAL A O 1
ATOM 2351 N N . LYS A 1 300 ? 38.659 19.919 18.138 1.00 14.06 300 LYS A N 1
ATOM 2352 C CA . LYS A 1 300 ? 38.683 18.928 17.067 1.00 14.35 300 LYS A CA 1
ATOM 2353 C C . LYS A 1 300 ? 40.130 18.549 16.811 1.00 14.20 300 LYS A C 1
ATOM 2354 O O . LYS A 1 300 ? 40.988 19.427 16.721 1.00 13.83 300 LYS A O 1
ATOM 2360 N N . THR A 1 301 ? 40.391 17.248 16.686 1.00 14.00 301 THR A N 1
ATOM 2361 C CA . THR A 1 301 ? 41.761 16.742 16.552 1.00 14.17 301 THR A CA 1
ATOM 2362 C C . THR A 1 301 ? 41.973 15.860 15.318 1.00 13.99 301 THR A C 1
ATOM 2363 O O . THR A 1 301 ? 41.033 15.266 14.778 1.00 14.01 301 THR A O 1
ATOM 2367 N N . SER A 1 302 ? 43.223 15.780 14.875 1.00 14.23 302 SER A N 1
ATOM 2368 C CA . SER A 1 302 ? 43.614 14.792 13.874 1.00 14.59 302 SER A CA 1
ATOM 2369 C C . SER A 1 302 ? 43.670 13.409 14.537 1.00 14.45 302 SER A C 1
ATOM 2370 O O . SER A 1 302 ? 44.308 13.229 15.577 1.00 14.78 302 SER A O 1
ATOM 2373 N N . LEU A 1 303 ? 42.980 12.437 13.940 1.00 14.57 303 LEU A N 1
ATOM 2374 C CA . LEU A 1 303 ? 42.973 11.064 14.440 1.00 14.64 303 LEU A CA 1
ATOM 2375 C C . LEU A 1 303 ? 43.123 10.090 13.272 1.00 14.59 303 LEU A C 1
ATOM 2376 O O . LEU A 1 303 ? 42.213 9.956 12.467 1.00 14.75 303 LEU A O 1
ATOM 2381 N N . SER A 1 304 ? 44.265 9.410 13.193 1.00 14.81 304 SER A N 1
ATOM 2382 C CA . SER A 1 304 ? 44.549 8.505 12.071 1.00 15.35 304 SER A CA 1
ATOM 2383 C C . SER A 1 304 ? 43.853 7.153 12.179 1.00 15.52 304 SER A C 1
ATOM 2384 O O . SER A 1 304 ? 44.506 6.106 12.227 1.00 15.01 304 SER A O 1
ATOM 2387 N N . ILE A 1 305 ? 42.526 7.187 12.240 1.00 15.42 305 ILE A N 1
ATOM 2388 C CA . ILE A 1 305 ? 41.715 5.980 12.103 1.00 15.98 305 ILE A CA 1
ATOM 2389 C C . ILE A 1 305 ? 40.895 6.116 10.833 1.00 16.40 305 ILE A C 1
ATOM 2390 O O . ILE A 1 305 ? 40.611 7.238 10.390 1.00 16.62 305 ILE A O 1
ATOM 2395 N N . LEU A 1 306 ? 40.527 4.981 10.245 1.00 16.98 306 LEU A N 1
ATOM 2396 C CA . LEU A 1 306 ? 39.667 4.961 9.075 1.00 17.62 306 LEU A CA 1
ATOM 2397 C C . LEU A 1 306 ? 38.211 4.839 9.495 1.00 18.19 306 LEU A C 1
ATOM 2398 O O . LEU A 1 306 ? 37.811 3.870 10.137 1.00 17.59 306 LEU A O 1
ATOM 2403 N N . ASN A 1 307 ? 37.417 5.838 9.133 1.00 18.69 307 ASN A N 1
ATOM 2404 C CA . ASN A 1 307 ? 36.000 5.768 9.392 1.00 19.59 307 ASN A CA 1
ATOM 2405 C C . ASN A 1 307 ? 35.209 6.275 8.209 1.00 20.25 307 ASN A C 1
ATOM 2406 O O . ASN A 1 307 ? 35.466 7.361 7.698 1.00 20.24 307 ASN A O 1
ATOM 2411 N N . MET A 1 308 ? 34.263 5.461 7.753 1.00 21.35 308 MET A N 1
ATOM 2412 C CA . MET A 1 308 ? 33.281 5.896 6.746 1.00 22.62 308 MET A CA 1
ATOM 2413 C C . MET A 1 308 ? 33.866 6.605 5.510 1.00 23.34 308 MET A C 1
ATOM 2414 O O . MET A 1 308 ? 33.504 7.750 5.199 1.00 24.61 308 MET A O 1
ATOM 2419 N N . GLY A 1 309 ? 34.777 5.927 4.822 1.00 24.00 309 GLY A N 1
ATOM 2420 C CA . GLY A 1 309 ? 35.377 6.444 3.591 1.00 24.95 309 GLY A CA 1
ATOM 2421 C C . GLY A 1 309 ? 36.694 7.211 3.708 1.00 25.34 309 GLY A C 1
ATOM 2422 O O . GLY A 1 309 ? 37.346 7.468 2.697 1.00 25.78 309 GLY A O 1
ATOM 2423 N N . PHE A 1 310 ? 37.086 7.595 4.923 1.00 25.50 310 PHE A N 1
ATOM 2424 C CA . PHE A 1 310 ? 38.197 8.540 5.102 1.00 25.36 310 PHE A CA 1
ATOM 2425 C C . PHE A 1 310 ? 39.008 8.287 6.371 1.00 24.49 310 PHE A C 1
ATOM 2426 O O . PHE A 1 310 ? 38.450 7.965 7.424 1.00 23.92 310 PHE A O 1
ATOM 2434 N N . MET A 1 311 ? 40.321 8.461 6.268 1.00 23.40 311 MET A N 1
ATOM 2435 C CA . MET A 1 311 ? 41.166 8.643 7.450 1.00 22.96 311 MET A CA 1
ATOM 2436 C C . MET A 1 311 ? 40.814 9.985 8.077 1.00 21.45 311 MET A C 1
ATOM 2437 O O . MET A 1 311 ? 40.590 10.967 7.362 1.00 21.69 311 MET A O 1
ATOM 2442 N N . ARG A 1 312 ? 40.766 10.030 9.400 1.00 19.71 312 ARG A N 1
ATOM 2443 C CA . ARG A 1 312 ? 40.175 11.187 10.100 1.00 19.24 312 ARG A CA 1
ATOM 2444 C C . ARG A 1 312 ? 41.196 12.202 10.632 1.00 18.54 312 ARG A C 1
ATOM 2445 O O . ARG A 1 312 ? 41.035 12.777 11.714 1.00 17.60 312 ARG A O 1
ATOM 2453 N N . GLY A 1 313 ? 42.248 12.412 9.847 1.00 18.88 313 GLY A N 1
ATOM 2454 C CA . GLY A 1 313 ? 43.227 13.451 10.144 1.00 18.87 313 GLY A CA 1
ATOM 2455 C C . GLY A 1 313 ? 42.636 14.834 9.927 1.00 19.41 313 GLY A C 1
ATOM 2456 O O . GLY A 1 313 ? 41.431 14.994 9.707 1.00 19.83 313 GLY A O 1
ATOM 2457 N N . LEU A 1 314 ? 43.487 15.845 10.011 1.00 19.24 314 LEU A N 1
ATOM 2458 C CA . LEU A 1 314 ? 43.048 17.221 9.899 1.00 19.34 314 LEU A CA 1
ATOM 2459 C C . LEU A 1 314 ? 44.192 17.942 9.216 1.00 19.40 314 LEU A C 1
ATOM 2460 O O . LEU A 1 314 ? 45.333 17.875 9.686 1.00 19.44 314 LEU A O 1
ATOM 2465 N N . SER A 1 315 ? 43.890 18.597 8.093 1.00 19.47 315 SER A N 1
ATOM 2466 C CA . SER A 1 315 ? 44.908 19.165 7.198 1.00 18.92 315 SER A CA 1
ATOM 2467 C C . SER A 1 315 ? 45.432 20.523 7.664 1.00 18.67 315 SER A C 1
ATOM 2468 O O . SER A 1 315 ? 44.651 21.450 7.831 1.00 18.52 315 SER A O 1
ATOM 2471 N N . PRO A 1 316 ? 46.765 20.654 7.815 1.00 18.90 316 PRO A N 1
ATOM 2472 C CA . PRO A 1 316 ? 47.392 21.956 8.103 1.00 19.37 316 PRO A CA 1
ATOM 2473 C C . PRO A 1 316 ? 47.114 23.009 7.021 1.00 19.70 316 PRO A C 1
ATOM 2474 O O . PRO A 1 316 ? 46.911 24.170 7.349 1.00 19.81 316 PRO A O 1
ATOM 2478 N N . TYR A 1 317 ? 47.116 22.610 5.748 1.00 20.13 317 TYR A N 1
ATOM 2479 C CA . TYR A 1 317 ? 46.745 23.534 4.670 1.00 20.66 317 TYR A CA 1
ATOM 2480 C C . TYR A 1 317 ? 45.311 24.050 4.858 1.00 20.16 317 TYR A C 1
ATOM 2481 O O . TYR A 1 317 ? 45.077 25.253 4.792 1.00 19.99 317 TYR A O 1
ATOM 2490 N N . TYR A 1 318 ? 44.363 23.148 5.124 1.00 19.36 318 TYR A N 1
ATOM 2491 C CA . TYR A 1 318 ? 42.999 23.577 5.439 1.00 19.56 318 TYR A CA 1
ATOM 2492 C C . TYR A 1 318 ? 42.921 24.441 6.684 1.00 18.38 318 TYR A C 1
ATOM 2493 O O . TYR A 1 318 ? 42.172 25.417 6.702 1.00 18.03 318 TYR A O 1
ATOM 2502 N N . MET A 1 319 ? 43.686 24.087 7.717 1.00 17.22 319 MET A N 1
ATOM 2503 C CA . MET A 1 319 ? 43.667 24.852 8.969 1.00 16.85 319 MET A CA 1
ATOM 2504 C C . MET A 1 319 ? 44.031 26.321 8.782 1.00 16.44 319 MET A C 1
ATOM 2505 O O . MET A 1 319 ? 43.491 27.177 9.481 1.00 17.15 319 MET A O 1
ATOM 2510 N N . ALA A 1 320 ? 44.925 26.615 7.844 1.00 16.44 320 ALA A N 1
ATOM 2511 C CA . ALA A 1 320 ? 45.438 27.982 7.658 1.00 16.23 320 ALA A CA 1
ATOM 2512 C C . ALA A 1 320 ? 44.333 29.013 7.375 1.00 15.94 320 ALA A C 1
ATOM 2513 O O . ALA A 1 320 ? 44.351 30.128 7.924 1.00 16.22 320 ALA A O 1
ATOM 2515 N N . GLY A 1 321 ? 43.362 28.629 6.556 1.00 15.17 321 GLY A N 1
ATOM 2516 C CA . GLY A 1 321 ? 42.276 29.537 6.191 1.00 15.44 321 GLY A CA 1
ATOM 2517 C C . GLY A 1 321 ? 40.973 29.309 6.933 1.00 15.63 321 GLY A C 1
ATOM 2518 O O . GLY A 1 321 ? 39.995 30.022 6.692 1.00 15.41 321 GLY A O 1
ATOM 2519 N N . THR A 1 322 ? 40.951 28.322 7.834 1.00 15.49 322 THR A N 1
ATOM 2520 C CA . THR A 1 322 ? 39.718 27.932 8.514 1.00 15.41 322 THR A CA 1
ATOM 2521 C C . THR A 1 322 ? 39.052 29.094 9.273 1.00 15.62 322 THR A C 1
ATOM 2522 O O . THR A 1 322 ? 37.881 29.398 9.013 1.00 16.35 322 THR A O 1
ATOM 2526 N N . PRO A 1 323 ? 39.790 29.770 10.179 1.00 15.33 323 PRO A N 1
ATOM 2527 C CA . PRO A 1 323 ? 39.134 30.863 10.883 1.00 15.54 323 PRO A CA 1
ATOM 2528 C C . PRO A 1 323 ? 38.681 32.010 9.980 1.00 15.55 323 PRO A C 1
ATOM 2529 O O . PRO A 1 323 ? 37.634 32.598 10.252 1.00 15.71 323 PRO A O 1
ATOM 2533 N N . ALA A 1 324 ? 39.450 32.310 8.929 1.00 15.82 324 ALA A N 1
ATOM 2534 C CA . ALA A 1 324 ? 39.083 33.366 7.972 1.00 16.07 324 ALA A CA 1
ATOM 2535 C C . ALA A 1 324 ? 37.790 33.021 7.225 1.00 15.85 324 ALA A C 1
ATOM 2536 O O . ALA A 1 324 ? 36.905 33.871 7.074 1.00 15.94 324 ALA A O 1
ATOM 2538 N N . ILE A 1 325 ? 37.691 31.775 6.763 1.00 15.04 325 ILE A N 1
ATOM 2539 C CA . ILE A 1 325 ? 36.469 31.274 6.134 1.00 14.69 325 ILE A CA 1
ATOM 2540 C C . ILE A 1 325 ? 35.249 31.382 7.058 1.00 14.79 325 ILE A C 1
ATOM 2541 O O . ILE A 1 325 ? 34.182 31.845 6.636 1.00 14.70 325 ILE A O 1
ATOM 2546 N N . ASN A 1 326 ? 35.403 30.950 8.309 1.00 14.79 326 ASN A N 1
ATOM 2547 C CA . ASN A 1 326 ? 34.330 31.043 9.293 1.00 15.39 326 ASN A CA 1
ATOM 2548 C C . ASN A 1 326 ? 33.916 32.486 9.597 1.00 15.88 326 ASN A C 1
ATOM 2549 O O . ASN A 1 326 ? 32.722 32.781 9.708 1.00 15.41 326 ASN A O 1
ATOM 2554 N N . GLU A 1 327 ? 34.906 33.371 9.741 1.00 16.88 327 GLU A N 1
ATOM 2555 C CA . GLU A 1 327 ? 34.640 34.791 9.996 1.00 17.86 327 GLU A CA 1
ATOM 2556 C C . GLU A 1 327 ? 33.837 35.398 8.847 1.00 17.97 327 GLU A C 1
ATOM 2557 O O . GLU A 1 327 ? 32.881 36.155 9.082 1.00 18.58 327 GLU A O 1
ATOM 2563 N N . TYR A 1 328 ? 34.218 35.051 7.617 1.00 17.51 328 TYR A N 1
ATOM 2564 C CA . TYR A 1 328 ? 33.517 35.531 6.428 1.00 17.29 328 TYR A CA 1
ATOM 2565 C C . TYR A 1 328 ? 32.058 35.092 6.416 1.00 16.41 328 TYR A C 1
ATOM 2566 O O . TYR A 1 328 ? 31.150 35.911 6.231 1.00 15.27 328 TYR A O 1
ATOM 2575 N N . ILE A 1 329 ? 31.842 33.794 6.608 1.00 15.40 329 ILE A N 1
ATOM 2576 C CA . ILE A 1 329 ? 30.503 33.241 6.590 1.00 15.02 329 ILE A CA 1
ATOM 2577 C C . ILE A 1 329 ? 29.632 33.784 7.738 1.00 15.22 329 ILE A C 1
ATOM 2578 O O . ILE A 1 329 ? 28.482 34.182 7.516 1.00 14.70 329 ILE A O 1
ATOM 2583 N N . HIS A 1 330 ? 30.183 33.812 8.951 1.00 15.61 330 HIS A N 1
ATOM 2584 C CA . HIS A 1 330 ? 29.483 34.400 10.090 1.00 16.76 330 HIS A CA 1
ATOM 2585 C C . HIS A 1 330 ? 29.034 35.849 9.828 1.00 17.19 330 HIS A C 1
ATOM 2586 O O . HIS A 1 330 ? 27.888 36.200 10.095 1.00 17.44 330 HIS A O 1
ATOM 2593 N N . ASP A 1 331 ? 29.938 36.670 9.301 1.00 17.47 331 ASP A N 1
ATOM 2594 C CA . ASP A 1 331 ? 29.619 38.069 8.998 1.00 18.20 331 ASP A CA 1
ATOM 2595 C C . ASP A 1 331 ? 28.518 38.178 7.954 1.00 17.86 331 ASP A C 1
ATOM 2596 O O . ASP A 1 331 ? 27.606 38.991 8.092 1.00 17.77 331 ASP A O 1
ATOM 2601 N N . LEU A 1 332 ? 28.618 37.352 6.915 1.00 17.03 332 LEU A N 1
ATOM 2602 C CA . LEU A 1 332 ? 27.603 37.261 5.881 1.00 16.68 332 LEU A CA 1
ATOM 2603 C C . LEU A 1 332 ? 26.226 36.923 6.475 1.00 16.63 332 LEU A C 1
ATOM 2604 O O . LEU A 1 332 ? 25.218 37.592 6.182 1.00 15.69 332 LEU A O 1
ATOM 2609 N N . ILE A 1 333 ? 26.184 35.896 7.316 1.00 15.95 333 ILE A N 1
ATOM 2610 C CA . ILE A 1 333 ? 24.925 35.483 7.940 1.00 16.45 333 ILE A CA 1
ATOM 2611 C C . ILE A 1 333 ? 24.382 36.568 8.874 1.00 16.73 333 ILE A C 1
ATOM 2612 O O . ILE A 1 333 ? 23.180 36.854 8.860 1.00 16.16 333 ILE A O 1
ATOM 2617 N N . SER A 1 334 ? 25.280 37.201 9.636 1.00 17.49 334 SER A N 1
ATOM 2618 C CA . SER A 1 334 ? 24.905 38.263 10.575 1.00 18.08 334 SER A CA 1
ATOM 2619 C C . SER A 1 334 ? 24.358 39.516 9.894 1.00 18.31 334 SER A C 1
ATOM 2620 O O . SER A 1 334 ? 23.563 40.238 10.492 1.00 18.34 334 SER A O 1
ATOM 2623 N N . ALA A 1 335 ? 24.788 39.771 8.659 1.00 18.27 335 ALA A N 1
ATOM 2624 C CA . ALA A 1 335 ? 24.357 40.965 7.918 1.00 18.28 335 ALA A CA 1
ATOM 2625 C C . ALA A 1 335 ? 23.090 40.738 7.089 1.00 18.31 335 ALA A C 1
ATOM 2626 O O . ALA A 1 335 ? 22.543 41.688 6.525 1.00 18.46 335 ALA A O 1
ATOM 2628 N N . ASP A 1 336 ? 22.632 39.487 7.022 1.00 17.98 336 ASP A N 1
ATOM 2629 C CA . ASP A 1 336 ? 21.472 39.108 6.215 1.00 18.32 336 ASP A CA 1
ATOM 2630 C C . ASP A 1 336 ? 20.205 39.173 7.076 1.00 18.34 336 ASP A C 1
ATOM 2631 O O . ASP A 1 336 ? 20.067 38.397 8.020 1.00 17.95 336 ASP A O 1
ATOM 2636 N N . PRO A 1 337 ? 19.274 40.097 6.752 1.00 18.35 337 PRO A N 1
ATOM 2637 C CA . PRO A 1 337 ? 18.109 40.267 7.625 1.00 18.31 337 PRO A CA 1
ATOM 2638 C C . PRO A 1 337 ? 17.136 39.078 7.592 1.00 17.91 337 PRO A C 1
ATOM 2639 O O . PRO A 1 337 ? 16.463 38.817 8.591 1.00 17.88 337 PRO A O 1
ATOM 2643 N N . TRP A 1 338 ? 17.071 38.348 6.477 1.00 17.55 338 TRP A N 1
ATOM 2644 C CA . TRP A 1 338 ? 16.247 37.138 6.452 1.00 17.20 338 TRP A CA 1
ATOM 2645 C C . TRP A 1 338 ? 16.799 36.097 7.435 1.00 16.70 338 TRP A C 1
ATOM 2646 O O . TRP A 1 338 ? 16.033 35.492 8.196 1.00 16.29 338 TRP A O 1
ATOM 2657 N N . LEU A 1 339 ? 18.115 35.881 7.406 1.00 15.75 339 LEU A N 1
ATOM 2658 C CA . LEU A 1 339 ? 18.747 34.917 8.312 1.00 15.86 339 LEU A CA 1
ATOM 2659 C C . LEU A 1 339 ? 18.697 35.372 9.766 1.00 16.00 339 LEU A C 1
ATOM 2660 O O . LEU A 1 339 ? 18.514 34.563 10.664 1.00 16.09 339 LEU A O 1
ATOM 2665 N N . ARG A 1 340 ? 18.869 36.670 9.991 1.00 16.72 340 ARG A N 1
ATOM 2666 C CA . ARG A 1 340 ? 18.700 37.239 11.322 1.00 17.49 340 ARG A CA 1
ATOM 2667 C C . ARG A 1 340 ? 17.318 36.918 11.882 1.00 17.65 340 ARG A C 1
ATOM 2668 O O . ARG A 1 340 ? 17.195 36.502 13.035 1.00 18.45 340 ARG A O 1
ATOM 2676 N N . ALA A 1 341 ? 16.286 37.105 11.064 1.00 17.69 341 ALA A N 1
ATOM 2677 C CA . ALA A 1 341 ? 14.896 36.830 11.455 1.00 17.91 341 ALA A CA 1
ATOM 2678 C C . ALA A 1 341 ? 14.598 35.340 11.638 1.00 17.84 341 ALA A C 1
ATOM 2679 O O . ALA A 1 341 ? 13.737 34.962 12.427 1.00 17.93 341 ALA A O 1
ATOM 2681 N N . ASN A 1 342 ? 15.295 34.496 10.888 1.00 17.73 342 ASN A N 1
ATOM 2682 C CA . ASN A 1 342 ? 15.089 33.061 10.970 1.00 17.08 342 ASN A CA 1
ATOM 2683 C C . ASN A 1 342 ? 15.798 32.454 12.190 1.00 17.17 342 ASN A C 1
ATOM 2684 O O . ASN A 1 342 ? 15.199 31.665 12.923 1.00 17.16 342 ASN A O 1
ATOM 2689 N N . GLY A 1 343 ? 17.059 32.835 12.404 1.00 16.69 343 GLY A N 1
ATOM 2690 C CA . GLY A 1 343 ? 17.842 32.359 13.556 1.00 16.96 343 GLY A CA 1
ATOM 2691 C C . GLY A 1 343 ? 18.953 31.379 13.197 1.00 17.24 343 GLY A C 1
ATOM 2692 O O . GLY A 1 343 ? 19.838 31.096 14.022 1.00 17.30 343 GLY A O 1
ATOM 2693 N N . PHE A 1 344 ? 18.906 30.860 11.970 1.00 17.00 344 PHE A N 1
ATOM 2694 C CA . PHE A 1 344 ? 19.938 29.959 11.459 1.00 17.72 344 PHE A CA 1
ATOM 2695 C C . PHE A 1 344 ? 21.306 30.586 11.608 1.00 17.89 344 PHE A C 1
ATOM 2696 O O . PHE A 1 344 ? 21.493 31.763 11.303 1.00 18.56 344 PHE A O 1
ATOM 2704 N N . ARG A 1 345 ? 22.269 29.806 12.078 1.00 18.06 345 ARG A N 1
ATOM 2705 C CA . ARG A 1 345 ? 23.643 30.295 12.113 1.00 18.46 345 ARG A CA 1
ATOM 2706 C C . ARG A 1 345 ? 24.679 29.187 12.223 1.00 17.77 345 ARG A C 1
ATOM 2707 O O . ARG A 1 345 ? 24.342 28.027 12.465 1.00 17.60 345 ARG A O 1
ATOM 2715 N N . ILE A 1 346 ? 25.939 29.555 12.005 1.00 16.63 346 ILE A N 1
ATOM 2716 C CA . ILE A 1 346 ? 27.023 28.592 12.097 1.00 16.07 346 ILE A CA 1
ATOM 2717 C C . ILE A 1 346 ? 27.648 28.647 13.482 1.00 15.89 346 ILE A C 1
ATOM 2718 O O . ILE A 1 346 ? 27.501 29.651 14.203 1.00 15.38 346 ILE A O 1
ATOM 2723 N N . LEU A 1 347 ? 28.297 27.544 13.852 1.00 14.93 347 LEU A N 1
ATOM 2724 C CA . LEU A 1 347 ? 29.205 27.500 14.983 1.00 15.58 347 LEU A CA 1
ATOM 2725 C C . LEU A 1 347 ? 30.600 27.687 14.404 1.00 15.57 347 LEU A C 1
ATOM 2726 O O . LEU A 1 347 ? 31.091 26.830 13.665 1.00 15.77 347 LEU A O 1
ATOM 2731 N N . ARG A 1 348 ? 31.216 28.824 14.710 1.00 15.41 348 ARG A N 1
ATOM 2732 C CA . ARG A 1 348 ? 32.501 29.183 14.128 1.00 15.23 348 ARG A CA 1
ATOM 2733 C C . ARG A 1 348 ? 33.667 28.323 14.605 1.00 15.13 348 ARG A C 1
ATOM 2734 O O . ARG A 1 348 ? 33.837 28.114 15.809 1.00 15.29 348 ARG A O 1
ATOM 2742 N N . GLU A 1 349 ? 34.465 27.849 13.649 1.00 15.00 349 GLU A N 1
ATOM 2743 C CA . GLU A 1 349 ? 35.809 27.340 13.938 1.00 15.06 349 GLU A CA 1
ATOM 2744 C C . GLU A 1 349 ? 36.715 28.578 14.108 1.00 15.28 349 GLU A C 1
ATOM 2745 O O . GLU A 1 349 ? 37.193 29.170 13.129 1.00 15.25 349 GLU A O 1
ATOM 2751 N N . VAL A 1 350 ? 36.901 28.969 15.361 1.00 14.78 350 VAL A N 1
ATOM 2752 C CA . VAL A 1 350 ? 37.457 30.282 15.700 1.00 15.43 350 VAL A CA 1
ATOM 2753 C C . VAL A 1 350 ? 38.977 30.350 15.653 1.00 15.68 350 VAL A C 1
ATOM 2754 O O . VAL A 1 350 ? 39.550 31.435 15.529 1.00 16.03 350 VAL A O 1
ATOM 2758 N N . ALA A 1 351 ? 39.636 29.204 15.808 1.00 15.28 351 ALA A N 1
ATOM 2759 C CA . ALA A 1 351 ? 41.088 29.176 15.824 1.00 14.95 351 ALA A CA 1
ATOM 2760 C C . ALA A 1 351 ? 41.537 27.796 15.400 1.00 15.25 351 ALA A C 1
ATOM 2761 O O . ALA A 1 351 ? 40.782 26.815 15.550 1.00 14.91 351 ALA A O 1
ATOM 2763 N N . SER A 1 352 ? 42.752 27.725 14.869 1.00 15.17 352 SER A N 1
ATOM 2764 C CA . SER A 1 352 ? 43.301 26.478 14.346 1.00 15.80 352 SER A CA 1
ATOM 2765 C C . SER A 1 352 ? 44.803 26.454 14.491 1.00 15.64 352 SER A C 1
ATOM 2766 O O . SER A 1 352 ? 45.458 27.507 14.546 1.00 15.59 352 SER A O 1
ATOM 2769 N N . MET A 1 353 ? 45.333 25.234 14.545 1.00 15.97 353 MET A N 1
ATOM 2770 C CA A MET A 1 353 ? 46.767 25.001 14.617 0.50 15.85 353 MET A CA 1
ATOM 2771 C CA B MET A 1 353 ? 46.770 24.998 14.604 0.50 16.04 353 MET A CA 1
ATOM 2772 C C . MET A 1 353 ? 47.123 23.836 13.695 1.00 15.99 353 MET A C 1
ATOM 2773 O O . MET A 1 353 ? 46.541 22.758 13.802 1.00 15.26 353 MET A O 1
ATOM 2782 N N . GLY A 1 354 ? 48.069 24.062 12.788 1.00 15.96 354 GLY A N 1
ATOM 2783 C CA . GLY A 1 354 ? 48.523 23.007 11.882 1.00 16.24 354 GLY A CA 1
ATOM 2784 C C . GLY A 1 354 ? 49.995 22.742 12.099 1.00 16.39 354 GLY A C 1
ATOM 2785 O O . GLY A 1 354 ? 50.814 23.675 12.045 1.00 16.63 354 GLY A O 1
ATOM 2786 N N . PHE A 1 355 ? 50.349 21.487 12.368 1.00 15.70 355 PHE A N 1
ATOM 2787 C CA . PHE A 1 355 ? 51.761 21.128 12.466 1.00 15.51 355 PHE A CA 1
ATOM 2788 C C . PHE A 1 355 ? 52.164 20.502 11.135 1.00 15.76 355 PHE A C 1
ATOM 2789 O O . PHE A 1 355 ? 51.637 19.452 10.743 1.00 15.47 355 PHE A O 1
ATOM 2797 N N . ARG A 1 356 ? 53.081 21.159 10.427 1.00 15.39 356 ARG A N 1
ATOM 2798 C CA . ARG A 1 356 ? 53.545 20.634 9.150 1.00 16.07 356 ARG A CA 1
ATOM 2799 C C . ARG A 1 356 ? 54.713 19.681 9.331 1.00 15.81 356 ARG A C 1
ATOM 2800 O O . ARG A 1 356 ? 55.704 19.994 9.997 1.00 16.68 356 ARG A O 1
ATOM 2808 N N . ASN A 1 357 ? 54.576 18.508 8.742 1.00 15.63 357 ASN A N 1
ATOM 2809 C CA . ASN A 1 357 ? 55.643 17.530 8.762 1.00 15.91 357 ASN A CA 1
ATOM 2810 C C . ASN A 1 357 ? 56.391 17.680 7.443 1.00 15.86 357 ASN A C 1
ATOM 2811 O O . ASN A 1 357 ? 55.914 17.215 6.404 1.00 15.18 357 ASN A O 1
ATOM 2816 N N . TYR A 1 358 ? 57.546 18.344 7.484 1.00 16.20 358 TYR A N 1
ATOM 2817 C CA . TYR A 1 358 ? 58.279 18.681 6.254 1.00 16.93 358 TYR A CA 1
ATOM 2818 C C . TYR A 1 358 ? 58.934 17.465 5.591 1.00 17.44 358 TYR A C 1
ATOM 2819 O O . TYR A 1 358 ? 59.301 17.535 4.424 1.00 17.25 358 TYR A O 1
ATOM 2828 N N . TYR A 1 359 ? 59.078 16.359 6.326 1.00 17.48 359 TYR A N 1
ATOM 2829 C CA . TYR A 1 359 ? 59.559 15.124 5.705 1.00 18.06 359 TYR A CA 1
ATOM 2830 C C . TYR A 1 359 ? 58.500 14.605 4.728 1.00 18.75 359 TYR A C 1
ATOM 2831 O O . TYR A 1 359 ? 58.796 14.376 3.557 1.00 19.34 359 TYR A O 1
ATOM 2840 N N . TYR A 1 360 ? 57.258 14.450 5.190 1.00 19.39 360 TYR A N 1
ATOM 2841 C CA . TYR A 1 360 ? 56.192 14.000 4.290 1.00 20.60 360 TYR A CA 1
ATOM 2842 C C . TYR A 1 360 ? 55.917 15.015 3.170 1.00 21.13 360 TYR A C 1
ATOM 2843 O O . TYR A 1 360 ? 55.667 14.626 2.015 1.00 20.56 360 TYR A O 1
ATOM 2852 N N . GLU A 1 361 ? 55.970 16.305 3.509 1.00 21.50 361 GLU A N 1
ATOM 2853 C CA . GLU A 1 361 ? 55.746 17.364 2.515 1.00 22.81 361 GLU A CA 1
ATOM 2854 C C . GLU A 1 361 ? 56.819 17.421 1.420 1.00 23.71 361 GLU A C 1
ATOM 2855 O O . GLU A 1 361 ? 56.517 17.726 0.261 1.00 24.25 361 GLU A O 1
ATOM 2861 N N . ALA A 1 362 ? 58.062 17.129 1.783 1.00 24.33 362 ALA A N 1
ATOM 2862 C CA . ALA A 1 362 ? 59.140 17.083 0.805 1.00 24.99 362 ALA A CA 1
ATOM 2863 C C . ALA A 1 362 ? 59.023 15.840 -0.065 1.00 25.68 362 ALA A C 1
ATOM 2864 O O . ALA A 1 362 ? 59.345 15.882 -1.245 1.00 25.54 362 ALA A O 1
ATOM 2866 N N . ALA A 1 363 ? 58.540 14.745 0.521 1.00 26.36 363 ALA A N 1
ATOM 2867 C CA . ALA A 1 363 ? 58.487 13.460 -0.167 1.00 27.64 363 ALA A CA 1
ATOM 2868 C C . ALA A 1 363 ? 57.296 13.314 -1.114 1.00 28.57 363 ALA A C 1
ATOM 2869 O O . ALA A 1 363 ? 57.420 12.680 -2.163 1.00 28.34 363 ALA A O 1
ATOM 2871 N N . ILE A 1 364 ? 56.153 13.881 -0.731 1.00 29.47 364 ILE A N 1
ATOM 2872 C CA . ILE A 1 364 ? 54.899 13.683 -1.464 1.00 30.95 364 ILE A CA 1
ATOM 2873 C C . ILE A 1 364 ? 54.322 15.022 -1.923 1.00 31.88 364 ILE A C 1
ATOM 2874 O O . ILE A 1 364 ? 53.994 15.872 -1.104 1.00 31.92 364 ILE A O 1
ATOM 2879 N N . ASP A 1 365 ? 54.191 15.202 -3.234 1.00 33.60 365 ASP A N 1
ATOM 2880 C CA . ASP A 1 365 ? 53.611 16.436 -3.771 1.00 35.20 365 ASP A CA 1
ATOM 2881 C C . ASP A 1 365 ? 52.094 16.435 -3.668 1.00 35.70 365 ASP A C 1
ATOM 2882 O O . ASP A 1 365 ? 51.477 17.495 -3.524 1.00 36.08 365 ASP A O 1
ATOM 2887 N N . THR A 1 366 ? 51.509 15.240 -3.731 1.00 36.00 366 THR A N 1
ATOM 2888 C CA . THR A 1 366 ? 50.063 15.074 -3.810 1.00 36.66 366 THR A CA 1
ATOM 2889 C C . THR A 1 366 ? 49.354 15.126 -2.459 1.00 36.37 366 THR A C 1
ATOM 2890 O O . THR A 1 366 ? 49.977 14.963 -1.412 1.00 36.33 366 THR A O 1
ATOM 2894 N N . ASP A 1 367 ? 48.041 15.356 -2.519 1.00 36.22 367 ASP A N 1
ATOM 2895 C CA . ASP A 1 367 ? 47.131 15.215 -1.389 1.00 35.85 367 ASP A CA 1
ATOM 2896 C C . ASP A 1 367 ? 47.323 13.827 -0.774 1.00 34.89 367 ASP A C 1
ATOM 2897 O O . ASP A 1 367 ? 47.383 12.827 -1.494 1.00 34.88 367 ASP A O 1
ATOM 2902 N N . THR A 1 368 ? 47.457 13.782 0.550 1.00 33.65 368 THR A N 1
ATOM 2903 C CA . THR A 1 368 ? 47.691 12.529 1.282 1.00 32.25 368 THR A CA 1
ATOM 2904 C C . THR A 1 368 ? 47.336 12.688 2.762 1.00 31.68 368 THR A C 1
ATOM 2905 O O . THR A 1 368 ? 47.538 13.771 3.328 1.00 31.43 368 THR A O 1
ATOM 2909 N N . PRO A 1 369 ? 46.805 11.616 3.390 1.00 30.96 369 PRO A N 1
ATOM 2910 C CA . PRO A 1 369 ? 46.573 11.597 4.844 1.00 30.21 369 PRO A CA 1
ATOM 2911 C C . PRO A 1 369 ? 47.845 11.739 5.696 1.00 29.39 369 PRO A C 1
ATOM 2912 O O . PRO A 1 369 ? 47.750 12.065 6.881 1.00 29.09 369 PRO A O 1
ATOM 2916 N N . TYR A 1 370 ? 49.020 11.520 5.106 1.00 28.21 370 TYR A N 1
ATOM 2917 C CA . TYR A 1 370 ? 50.278 11.609 5.877 1.00 27.05 370 TYR A CA 1
ATOM 2918 C C . TYR A 1 370 ? 50.637 13.036 6.296 1.00 25.73 370 TYR A C 1
ATOM 2919 O O . TYR A 1 370 ? 51.337 13.253 7.282 1.00 25.51 370 TYR A O 1
ATOM 2928 N N . LYS A 1 371 ? 50.115 14.004 5.558 1.00 24.51 371 LYS A N 1
ATOM 2929 C CA . LYS A 1 371 ? 50.345 15.400 5.867 1.00 22.80 371 LYS A CA 1
ATOM 2930 C C . LYS A 1 371 ? 49.373 15.897 6.929 1.00 21.60 371 LYS A C 1
ATOM 2931 O O . LYS A 1 371 ? 49.498 17.018 7.399 1.00 20.81 371 LYS A O 1
ATOM 2937 N N . LYS A 1 372 ? 48.408 15.056 7.301 1.00 20.15 372 LYS A N 1
ATOM 2938 C CA . LYS A 1 372 ? 47.223 15.493 8.053 1.00 19.00 372 LYS A CA 1
ATOM 2939 C C . LYS A 1 372 ? 47.124 14.876 9.455 1.00 18.10 372 LYS A C 1
ATOM 2940 O O . LYS A 1 372 ? 46.042 14.809 10.059 1.00 17.60 372 LYS A O 1
ATOM 2946 N N . MET A 1 373 ? 48.263 14.475 9.996 1.00 17.35 373 MET A N 1
ATOM 2947 C CA A MET A 1 373 ? 48.283 13.721 11.243 0.50 16.84 373 MET A CA 1
ATOM 2948 C CA B MET A 1 373 ? 48.295 13.720 11.246 0.50 17.19 373 MET A CA 1
ATOM 2949 C C . MET A 1 373 ? 48.349 14.566 12.513 1.00 16.56 373 MET A C 1
ATOM 2950 O O . MET A 1 373 ? 48.124 14.058 13.616 1.00 16.08 373 MET A O 1
ATOM 2959 N N . PHE A 1 374 ? 48.633 15.859 12.372 1.00 15.82 374 PHE A N 1
ATOM 2960 C CA . PHE A 1 374 ? 48.819 16.684 13.566 1.00 15.01 374 PHE A CA 1
ATOM 2961 C C . PHE A 1 374 ? 48.299 18.102 13.389 1.00 15.00 374 PHE A C 1
ATOM 2962 O O . PHE A 1 374 ? 49.064 19.030 13.098 1.00 14.56 374 PHE A O 1
ATOM 2970 N N . SER A 1 375 ? 46.987 18.251 13.559 1.00 14.49 375 SER A N 1
ATOM 2971 C CA . SER A 1 375 ? 46.337 19.561 13.561 1.00 14.67 375 SER A CA 1
ATOM 2972 C C . SER A 1 375 ? 45.220 19.576 14.588 1.00 14.35 375 SER A C 1
ATOM 2973 O O . SER A 1 375 ? 44.772 18.514 15.067 1.00 14.07 375 SER A O 1
ATOM 2976 N N . ALA A 1 376 ? 44.761 20.783 14.917 1.00 14.64 376 ALA A N 1
ATOM 2977 C CA . ALA A 1 376 ? 43.649 20.973 15.839 1.00 14.42 376 ALA A CA 1
ATOM 2978 C C . ALA A 1 376 ? 42.891 22.261 15.516 1.00 14.52 376 ALA A C 1
ATOM 2979 O O . ALA A 1 376 ? 43.460 23.199 14.945 1.00 14.86 376 ALA A O 1
ATOM 2981 N N . LEU A 1 377 ? 41.612 22.304 15.882 1.00 14.22 377 LEU A N 1
ATOM 2982 C CA . LEU A 1 377 ? 40.867 23.562 15.860 1.00 13.66 377 LEU A CA 1
ATOM 2983 C C . LEU A 1 377 ? 39.916 23.657 17.051 1.00 14.31 377 LEU A C 1
ATOM 2984 O O . LEU A 1 377 ? 39.620 22.652 17.714 1.00 14.08 377 LEU A O 1
ATOM 2989 N N . TRP A 1 378 ? 39.450 24.876 17.305 1.00 13.87 378 TRP A N 1
ATOM 2990 C CA . TRP A 1 378 ? 38.529 25.172 18.388 1.00 13.92 378 TRP A CA 1
ATOM 2991 C C . TRP A 1 378 ? 37.236 25.700 17.782 1.00 14.11 378 TRP A C 1
ATOM 2992 O O . TRP A 1 378 ? 37.271 26.562 16.906 1.00 13.55 378 TRP A O 1
ATOM 3003 N N . ARG A 1 379 ? 36.110 25.169 18.255 1.00 14.21 379 ARG A N 1
ATOM 3004 C CA . ARG A 1 379 ? 34.793 25.470 17.705 1.00 14.50 379 ARG A CA 1
ATOM 3005 C C . ARG A 1 379 ? 33.869 26.044 18.778 1.00 14.63 379 ARG A C 1
ATOM 3006 O O . ARG A 1 379 ? 33.762 25.509 19.876 1.00 14.30 379 ARG A O 1
ATOM 3014 N N . GLU A 1 380 ? 33.186 27.122 18.408 1.00 15.04 380 GLU A N 1
ATOM 3015 C CA . GLU A 1 380 ? 32.196 27.810 19.226 1.00 15.49 380 GLU A CA 1
ATOM 3016 C C . GLU A 1 380 ? 31.197 26.864 19.912 1.00 16.00 380 GLU A C 1
ATOM 3017 O O . GLU A 1 380 ? 30.591 26.003 19.261 1.00 14.69 380 GLU A O 1
ATOM 3023 N N . ASN A 1 381 ? 31.024 27.059 21.219 1.00 16.16 381 ASN A N 1
ATOM 3024 C CA . ASN A 1 381 ? 30.071 26.295 22.034 1.00 17.37 381 ASN A CA 1
ATOM 3025 C C . ASN A 1 381 ? 28.638 26.798 21.841 1.00 17.43 381 ASN A C 1
ATOM 3026 O O . ASN A 1 381 ? 28.354 27.973 22.117 1.00 18.05 381 ASN A O 1
ATOM 3031 N N . PRO A 1 382 ? 27.720 25.918 21.384 1.00 17.69 382 PRO A N 1
ATOM 3032 C CA . PRO A 1 382 ? 26.355 26.365 21.065 1.00 17.96 382 PRO A CA 1
ATOM 3033 C C . PRO A 1 382 ? 25.466 26.666 22.282 1.00 18.58 382 PRO A C 1
ATOM 3034 O O . PRO A 1 382 ? 24.455 27.367 22.142 1.00 18.55 382 PRO A O 1
ATOM 3038 N N . LEU A 1 383 ? 25.818 26.137 23.455 1.00 19.37 383 LEU A N 1
ATOM 3039 C CA . LEU A 1 383 ? 25.011 26.377 24.664 1.00 20.08 383 LEU A CA 1
ATOM 3040 C C . LEU A 1 383 ? 24.969 27.844 25.073 1.00 20.88 383 LEU A C 1
ATOM 3041 O O . LEU A 1 383 ? 24.010 28.294 25.702 1.00 21.36 383 LEU A O 1
ATOM 3046 N N . THR A 1 384 ? 26.003 28.586 24.689 1.00 21.46 384 THR A N 1
ATOM 3047 C CA . THR A 1 384 ? 26.135 29.999 25.007 1.00 22.18 384 THR A CA 1
ATOM 3048 C C . THR A 1 384 ? 25.217 30.863 24.125 1.00 21.80 384 THR A C 1
ATOM 3049 O O . THR A 1 384 ? 24.997 32.030 24.422 1.00 21.76 384 THR A O 1
ATOM 3053 N N . LEU A 1 385 ? 24.657 30.269 23.070 1.00 21.07 385 LEU A N 1
ATOM 3054 C CA . LEU A 1 385 ? 23.880 31.009 22.062 1.00 20.48 385 LEU A CA 1
ATOM 3055 C C . LEU A 1 385 ? 22.352 30.919 22.222 1.00 20.51 385 LEU A C 1
ATOM 3056 O O . LEU A 1 385 ? 21.604 31.648 21.549 1.00 20.50 385 LEU A O 1
ATOM 3061 N N . ILE A 1 386 ? 21.893 30.034 23.101 1.00 19.46 386 ILE A N 1
ATOM 3062 C CA . ILE A 1 386 ? 20.464 29.746 23.195 1.00 19.41 386 ILE A CA 1
ATOM 3063 C C . ILE A 1 386 ? 19.821 30.403 24.416 1.00 19.31 386 ILE A C 1
ATOM 3064 O O . ILE A 1 386 ? 20.524 30.894 25.302 1.00 19.77 386 ILE A O 1
ATOM 3069 N N . ALA A 1 387 ? 18.493 30.415 24.455 1.00 19.03 387 ALA A N 1
ATOM 3070 C CA . ALA A 1 387 ? 17.760 31.017 25.568 1.00 19.70 387 ALA A CA 1
ATOM 3071 C C . ALA A 1 387 ? 17.625 30.044 26.747 1.00 20.07 387 ALA A C 1
ATOM 3072 O O . ALA A 1 387 ? 17.670 28.826 26.552 1.00 19.45 387 ALA A O 1
ATOM 3074 N N . PRO A 1 388 ? 17.450 30.582 27.975 1.00 20.83 388 PRO A N 1
ATOM 3075 C CA . PRO A 1 388 ? 17.148 29.748 29.142 1.00 21.13 388 PRO A CA 1
ATOM 3076 C C . PRO A 1 388 ? 15.978 28.815 28.855 1.00 21.32 388 PRO A C 1
ATOM 3077 O O . PRO A 1 388 ? 14.955 29.249 28.314 1.00 21.55 388 PRO A O 1
ATOM 3081 N N . GLY A 1 389 ? 16.132 27.543 29.204 1.00 21.84 389 GLY A N 1
ATOM 3082 C CA . GLY A 1 389 ? 15.048 26.580 29.037 1.00 22.66 389 GLY A CA 1
ATOM 3083 C C . GLY A 1 389 ? 15.077 25.822 27.719 1.00 22.61 389 GLY A C 1
ATOM 3084 O O . GLY A 1 389 ? 14.474 24.753 27.611 1.00 23.22 389 GLY A O 1
ATOM 3085 N N . GLN A 1 390 ? 15.767 26.367 26.719 1.00 21.93 390 GLN A N 1
ATOM 3086 C CA . GLN A 1 390 ? 15.958 25.662 25.444 1.00 21.35 390 GLN A CA 1
ATOM 3087 C C . GLN A 1 390 ? 16.999 24.562 25.601 1.00 21.10 390 GLN A C 1
ATOM 3088 O O . GLN A 1 390 ? 17.802 24.577 26.529 1.00 20.63 390 GLN A O 1
ATOM 3094 N N . ASN A 1 391 ? 16.979 23.595 24.696 1.00 21.11 391 ASN A N 1
ATOM 3095 C CA . ASN A 1 391 ? 18.002 22.560 24.724 1.00 21.04 391 ASN A CA 1
ATOM 3096 C C . ASN A 1 391 ? 18.451 22.221 23.319 1.00 20.16 391 ASN A C 1
ATOM 3097 O O . ASN A 1 391 ? 17.811 22.609 22.342 1.00 19.81 391 ASN A O 1
ATOM 3102 N N . LEU A 1 392 ? 19.562 21.503 23.231 1.00 19.22 392 LEU A N 1
ATOM 3103 C CA . LEU A 1 392 ? 20.181 21.204 21.955 1.00 18.46 392 LEU A CA 1
ATOM 3104 C C . LEU A 1 392 ? 20.091 19.729 21.687 1.00 18.01 392 LEU A C 1
ATOM 3105 O O . LEU A 1 392 ? 20.177 18.927 22.618 1.00 17.23 392 LEU A O 1
ATOM 3110 N N . MET A 1 393 ? 19.905 19.365 20.421 1.00 17.54 393 MET A N 1
ATOM 3111 C CA . MET A 1 393 ? 20.030 17.968 20.049 1.00 17.22 393 MET A CA 1
ATOM 3112 C C . MET A 1 393 ? 20.553 17.806 18.644 1.00 16.54 393 MET A C 1
ATOM 3113 O O . MET A 1 393 ? 20.163 18.533 17.726 1.00 15.50 393 MET A O 1
ATOM 3118 N N . THR A 1 394 ? 21.452 16.842 18.486 1.00 15.77 394 THR A N 1
ATOM 3119 C CA . THR A 1 394 ? 21.960 16.517 17.169 1.00 14.60 394 THR A CA 1
ATOM 3120 C C . THR A 1 394 ? 20.755 16.171 16.294 1.00 14.16 394 THR A C 1
ATOM 3121 O O . THR A 1 394 ? 19.842 15.496 16.750 1.00 13.29 394 THR A O 1
ATOM 3125 N N . MET A 1 395 ? 20.724 16.664 15.056 1.00 13.57 395 MET A N 1
ATOM 3126 C CA . MET A 1 395 ? 19.611 16.303 14.158 1.00 13.25 395 MET A CA 1
ATOM 3127 C C . MET A 1 395 ? 19.541 14.794 13.891 1.00 12.75 395 MET A C 1
ATOM 3128 O O . MET A 1 395 ? 18.468 14.259 13.564 1.00 12.75 395 MET A O 1
ATOM 3133 N N . ALA A 1 396 ? 20.666 14.098 14.057 1.00 12.07 396 ALA A N 1
ATOM 3134 C CA . ALA A 1 396 ? 20.673 12.623 13.982 1.00 12.31 396 ALA A CA 1
ATOM 3135 C C . ALA A 1 396 ? 19.628 11.977 14.918 1.00 12.97 396 ALA A C 1
ATOM 3136 O O . ALA A 1 396 ? 19.170 10.845 14.681 1.00 12.28 396 ALA A O 1
ATOM 3138 N N . ALA A 1 397 ? 19.247 12.704 15.975 1.00 12.98 397 ALA A N 1
ATOM 3139 C CA . ALA A 1 397 ? 18.335 12.166 16.988 1.00 13.56 397 ALA A CA 1
ATOM 3140 C C . ALA A 1 397 ? 16.935 11.918 16.440 1.00 13.64 397 ALA A C 1
ATOM 3141 O O . ALA A 1 397 ? 16.237 11.037 16.927 1.00 12.86 397 ALA A O 1
ATOM 3143 N N . LEU A 1 398 ? 16.540 12.672 15.408 1.00 13.55 398 LEU A N 1
ATOM 3144 C CA . LEU A 1 398 ? 15.219 12.481 14.805 1.00 14.03 398 LEU A CA 1
ATOM 3145 C C . LEU A 1 398 ? 15.087 11.120 14.117 1.00 13.77 398 LEU A C 1
ATOM 3146 O O . LEU A 1 398 ? 13.980 10.636 13.901 1.00 13.83 398 LEU A O 1
ATOM 3151 N N . LEU A 1 399 ? 16.218 10.516 13.771 1.00 14.17 399 LEU A N 1
ATOM 3152 C CA . LEU A 1 399 ? 16.234 9.172 13.198 1.00 14.22 399 LEU A CA 1
ATOM 3153 C C . LEU A 1 399 ? 16.470 8.069 14.230 1.00 14.55 399 LEU A C 1
ATOM 3154 O O . LEU A 1 399 ? 16.518 6.889 13.870 1.00 14.67 399 LEU A O 1
ATOM 3159 N N . HIS A 1 400 ? 16.620 8.439 15.499 1.00 14.11 400 HIS A N 1
ATOM 3160 C CA . HIS A 1 400 ? 16.998 7.464 16.524 1.00 14.45 400 HIS A CA 1
ATOM 3161 C C . HIS A 1 400 ? 15.904 6.431 16.812 1.00 14.69 400 HIS A C 1
ATOM 3162 O O . HIS A 1 400 ? 14.743 6.777 16.996 1.00 13.00 400 HIS A O 1
ATOM 3169 N N . VAL A 1 401 ? 16.316 5.161 16.841 1.00 15.04 401 VAL A N 1
ATOM 3170 C CA . VAL A 1 401 ? 15.477 4.045 17.287 1.00 15.96 401 VAL A CA 1
ATOM 3171 C C . VAL A 1 401 ? 16.232 3.308 18.401 1.00 16.56 401 VAL A C 1
ATOM 3172 O O . VAL A 1 401 ? 17.366 2.880 18.203 1.00 16.50 401 VAL A O 1
ATOM 3176 N N . ASP A 1 402 ? 15.612 3.180 19.572 1.00 17.08 402 ASP A N 1
ATOM 3177 C CA . ASP A 1 402 ? 16.291 2.581 20.725 1.00 17.60 402 ASP A CA 1
ATOM 3178 C C . ASP A 1 402 ? 16.408 1.044 20.591 1.00 17.99 402 ASP A C 1
ATOM 3179 O O . ASP A 1 402 ? 15.799 0.450 19.687 1.00 17.35 402 ASP A O 1
ATOM 3184 N N . PRO A 1 403 ? 17.193 0.394 21.470 1.00 18.68 403 PRO A N 1
ATOM 3185 C CA . PRO A 1 403 ? 17.360 -1.062 21.328 1.00 19.53 403 PRO A CA 1
ATOM 3186 C C . PRO A 1 403 ? 16.069 -1.877 21.459 1.00 20.26 403 PRO A C 1
ATOM 3187 O O . PRO A 1 403 ? 16.037 -3.035 21.038 1.00 20.76 403 PRO A O 1
ATOM 3191 N N . GLN A 1 404 ? 15.013 -1.271 21.993 1.00 20.43 404 GLN A N 1
ATOM 3192 C CA . GLN A 1 404 ? 13.714 -1.935 22.050 1.00 21.54 404 GLN A CA 1
ATOM 3193 C C . GLN A 1 404 ? 12.886 -1.724 20.775 1.00 21.20 404 GLN A C 1
ATOM 3194 O O . GLN A 1 404 ? 11.789 -2.260 20.648 1.00 21.16 404 GLN A O 1
ATOM 3200 N N . GLY A 1 405 ? 13.422 -0.960 19.825 1.00 20.96 405 GLY A N 1
ATOM 3201 C CA . GLY A 1 405 ? 12.713 -0.694 18.573 1.00 20.59 405 GLY A CA 1
ATOM 3202 C C . GLY A 1 405 ? 11.769 0.496 18.633 1.00 20.54 405 GLY A C 1
ATOM 3203 O O . GLY A 1 405 ? 10.923 0.659 17.758 1.00 21.05 405 GLY A O 1
ATOM 3204 N N . ARG A 1 406 ? 11.926 1.345 19.645 1.00 20.18 406 ARG A N 1
ATOM 3205 C CA . ARG A 1 406 ? 11.072 2.526 19.800 1.00 20.03 406 ARG A CA 1
ATOM 3206 C C . ARG A 1 406 ? 11.742 3.755 19.229 1.00 19.26 406 ARG A C 1
ATOM 3207 O O . ARG A 1 406 ? 12.900 4.049 19.553 1.00 18.51 406 ARG A O 1
ATOM 3215 N N . ALA A 1 407 ? 11.002 4.485 18.397 1.00 18.44 407 ALA A N 1
ATOM 3216 C CA . ALA A 1 407 ? 11.538 5.677 17.738 1.00 17.65 407 ALA A CA 1
ATOM 3217 C C . ALA A 1 407 ? 11.451 6.895 18.630 1.00 16.93 407 ALA A C 1
ATOM 3218 O O . ALA A 1 407 ? 10.469 7.089 19.351 1.00 16.78 407 ALA A O 1
ATOM 3220 N N . LEU A 1 408 ? 12.497 7.716 18.590 1.00 16.03 408 LEU A N 1
ATOM 3221 C CA . LEU A 1 408 ? 12.536 8.948 19.354 1.00 15.73 408 LEU A CA 1
ATOM 3222 C C . LEU A 1 408 ? 11.562 10.004 18.830 1.00 15.63 408 LEU A C 1
ATOM 3223 O O . LEU A 1 408 ? 10.925 10.699 19.617 1.00 16.05 408 LEU A O 1
ATOM 3228 N N . LEU A 1 409 ? 11.448 10.124 17.512 1.00 16.42 409 LEU A N 1
ATOM 3229 C CA . LEU A 1 409 ? 10.679 11.213 16.893 1.00 16.73 409 LEU A CA 1
ATOM 3230 C C . LEU A 1 409 ? 9.225 11.351 17.384 1.00 17.21 409 LEU A C 1
ATOM 3231 O O . LEU A 1 409 ? 8.834 12.449 17.779 1.00 17.15 409 LEU A O 1
ATOM 3236 N N . PRO A 1 410 ? 8.430 10.256 17.380 1.00 17.95 410 PRO A N 1
ATOM 3237 C CA . PRO A 1 410 ? 7.042 10.417 17.857 1.00 18.86 410 PRO A CA 1
ATOM 3238 C C . PRO A 1 410 ? 6.963 10.845 19.326 1.00 19.15 410 PRO A C 1
ATOM 3239 O O . PRO A 1 410 ? 6.062 11.592 19.701 1.00 19.10 410 PRO A O 1
ATOM 3243 N N . GLU A 1 411 ? 7.934 10.419 20.129 1.00 20.01 411 GLU A N 1
ATOM 3244 C CA . GLU A 1 411 ? 8.028 10.841 21.522 1.00 20.66 411 GLU A CA 1
ATOM 3245 C C . GLU A 1 411 ? 8.286 12.334 21.655 1.00 20.79 411 GLU A C 1
ATOM 3246 O O . GLU A 1 411 ? 7.656 13.016 22.474 1.00 20.98 411 GLU A O 1
ATOM 3252 N N . LEU A 1 412 ? 9.212 12.846 20.847 1.00 20.99 412 LEU A N 1
ATOM 3253 C CA . LEU A 1 412 ? 9.492 14.278 20.806 1.00 20.67 412 LEU A CA 1
ATOM 3254 C C . LEU A 1 412 ? 8.254 15.047 20.333 1.00 21.14 412 LEU A C 1
ATOM 3255 O O . LEU A 1 412 ? 7.868 16.051 20.941 1.00 20.91 412 LEU A O 1
ATOM 3260 N N . ILE A 1 413 ? 7.609 14.567 19.270 1.00 21.66 413 ILE A N 1
ATOM 3261 C CA . ILE A 1 413 ? 6.403 15.241 18.787 1.00 22.47 413 ILE A CA 1
ATOM 3262 C C . ILE A 1 413 ? 5.275 15.182 19.843 1.00 23.34 413 ILE A C 1
ATOM 3263 O O . ILE A 1 413 ? 4.644 16.210 20.126 1.00 23.06 413 ILE A O 1
ATOM 3268 N N . GLN A 1 414 ? 5.046 14.006 20.439 1.00 24.20 414 GLN A N 1
ATOM 3269 C CA . GLN A 1 414 ? 4.072 13.902 21.549 1.00 25.88 414 GLN A CA 1
ATOM 3270 C C . GLN A 1 414 ? 4.381 14.902 22.674 1.00 25.71 414 GLN A C 1
ATOM 3271 O O . GLN A 1 414 ? 3.486 15.611 23.141 1.00 25.45 414 GLN A O 1
ATOM 3277 N N . ALA A 1 415 ? 5.649 14.971 23.085 1.00 25.64 415 ALA A N 1
ATOM 3278 C CA . ALA A 1 415 ? 6.065 15.896 24.143 1.00 25.70 415 ALA A CA 1
ATOM 3279 C C . ALA A 1 415 ? 5.773 17.356 23.802 1.00 25.72 415 ALA A C 1
ATOM 3280 O O . ALA A 1 415 ? 5.476 18.151 24.697 1.00 25.55 415 ALA A O 1
ATOM 3282 N N . SER A 1 416 ? 5.847 17.699 22.515 1.00 25.45 416 SER A N 1
ATOM 3283 C CA . SER A 1 416 ? 5.629 19.078 22.057 1.00 25.36 416 SER A CA 1
ATOM 3284 C C . SER A 1 416 ? 4.176 19.561 22.121 1.00 25.87 416 SER A C 1
ATOM 3285 O O . SER A 1 416 ? 3.928 20.764 22.124 1.00 25.82 416 SER A O 1
ATOM 3288 N N . GLY A 1 417 ? 3.224 18.632 22.123 1.00 26.04 417 GLY A N 1
ATOM 3289 C CA . GLY A 1 417 ? 1.806 18.994 22.096 1.00 26.72 417 GLY A CA 1
ATOM 3290 C C . GLY A 1 417 ? 1.257 19.336 20.717 1.00 26.86 417 GLY A C 1
ATOM 3291 O O . GLY A 1 417 ? 0.045 19.521 20.560 1.00 26.96 417 GLY A O 1
ATOM 3292 N N . LEU A 1 418 ? 2.134 19.413 19.713 1.00 26.28 418 LEU A N 1
ATOM 3293 C CA . LEU A 1 418 ? 1.715 19.765 18.355 1.00 25.93 418 LEU A CA 1
ATOM 3294 C C . LEU A 1 418 ? 1.388 18.550 17.497 1.00 25.83 418 LEU A C 1
ATOM 3295 O O . LEU A 1 418 ? 1.911 17.449 17.728 1.00 26.33 418 LEU A O 1
ATOM 3300 N N . ASP A 1 419 ? 0.522 18.754 16.505 1.00 25.36 419 ASP A N 1
ATOM 3301 C CA A ASP A 1 419 ? 0.263 17.749 15.478 0.50 24.87 419 ASP A CA 1
ATOM 3302 C CA B ASP A 1 419 ? 0.265 17.739 15.489 0.50 24.89 419 ASP A CA 1
ATOM 3303 C C . ASP A 1 419 ? 1.529 17.545 14.664 1.00 24.41 419 ASP A C 1
ATOM 3304 O O . ASP A 1 419 ? 2.356 18.457 14.568 1.00 23.94 419 ASP A O 1
ATOM 3313 N N . ALA A 1 420 ? 1.668 16.360 14.071 1.00 23.51 420 ALA A N 1
ATOM 3314 C CA . ALA A 1 420 ? 2.842 16.037 13.240 1.00 23.16 420 ALA A CA 1
ATOM 3315 C C . ALA A 1 420 ? 3.098 17.087 12.155 1.00 22.70 420 ALA A C 1
ATOM 3316 O O . ALA A 1 420 ? 4.218 17.580 12.014 1.00 22.68 420 ALA A O 1
ATOM 3318 N N . GLY A 1 421 ? 2.054 17.440 11.408 1.00 22.67 421 GLY A N 1
ATOM 3319 C CA . GLY A 1 421 ? 2.137 18.487 10.382 1.00 22.58 421 GLY A CA 1
ATOM 3320 C C . GLY A 1 421 ? 2.734 19.811 10.852 1.00 22.80 421 GLY A C 1
ATOM 3321 O O . GLY A 1 421 ? 3.687 20.318 10.251 1.00 22.89 421 GLY A O 1
ATOM 3322 N N . THR A 1 422 ? 2.178 20.376 11.920 1.00 22.36 422 THR A N 1
ATOM 3323 C CA . THR A 1 422 ? 2.698 21.635 12.481 1.00 22.34 422 THR A CA 1
ATOM 3324 C C . THR A 1 422 ? 4.147 21.509 12.981 1.00 21.52 422 THR A C 1
ATOM 3325 O O . THR A 1 422 ? 4.961 22.429 12.807 1.00 20.96 422 THR A O 1
ATOM 3329 N N . TRP A 1 423 ? 4.459 20.379 13.608 1.00 20.52 423 TRP A N 1
ATOM 3330 C CA . TRP A 1 423 ? 5.811 20.145 14.122 1.00 20.11 423 TRP A CA 1
ATOM 3331 C C . TRP A 1 423 ? 6.798 20.091 12.960 1.00 19.54 423 TRP A C 1
ATOM 3332 O O . TRP A 1 423 ? 7.844 20.735 13.000 1.00 19.15 423 TRP A O 1
ATOM 3343 N N . LEU A 1 424 ? 6.447 19.329 11.925 1.00 19.32 424 LEU A N 1
ATOM 3344 C CA . LEU A 1 424 ? 7.313 19.165 10.755 1.00 19.43 424 LEU A CA 1
ATOM 3345 C C . LEU A 1 424 ? 7.514 20.460 9.956 1.00 19.53 424 LEU A C 1
ATOM 3346 O O . LEU A 1 424 ? 8.588 20.678 9.385 1.00 18.87 424 LEU A O 1
ATOM 3351 N N . GLU A 1 425 ? 6.488 21.316 9.929 1.00 19.72 425 GLU A N 1
ATOM 3352 C CA . GLU A 1 425 ? 6.593 22.640 9.315 1.00 19.94 425 GLU A CA 1
ATOM 3353 C C . GLU A 1 425 ? 7.593 23.524 10.051 1.00 19.42 425 GLU A C 1
ATOM 3354 O O . GLU A 1 425 ? 8.405 24.200 9.416 1.00 18.77 425 GLU A O 1
ATOM 3360 N N . ARG A 1 426 ? 7.540 23.515 11.382 1.00 18.72 426 ARG A N 1
ATOM 3361 C CA . ARG A 1 426 ? 8.545 24.231 12.186 1.00 19.02 426 ARG A CA 1
ATOM 3362 C C . ARG A 1 426 ? 9.966 23.704 11.928 1.00 18.02 426 ARG A C 1
ATOM 3363 O O . ARG A 1 426 ? 10.913 24.478 11.765 1.00 16.76 426 ARG A O 1
ATOM 3371 N N . TYR A 1 427 ? 10.101 22.383 11.889 1.00 17.66 427 TYR A N 1
ATOM 3372 C CA . TYR A 1 427 ? 11.399 21.753 11.626 1.00 17.35 427 TYR A CA 1
ATOM 3373 C C . TYR A 1 427 ? 11.931 22.133 10.233 1.00 16.95 427 TYR A C 1
ATOM 3374 O O . TYR A 1 427 ? 13.073 22.560 10.096 1.00 16.30 427 TYR A O 1
ATOM 3383 N N . VAL A 1 428 ? 11.092 22.012 9.215 1.00 17.17 428 VAL A N 1
ATOM 3384 C CA . VAL A 1 428 ? 11.505 22.343 7.850 1.00 17.66 428 VAL A CA 1
ATOM 3385 C C . VAL A 1 428 ? 11.955 23.808 7.714 1.00 17.91 428 VAL A C 1
ATOM 3386 O O . VAL A 1 428 ? 12.982 24.068 7.097 1.00 17.53 428 VAL A O 1
ATOM 3390 N N . ASP A 1 429 ? 11.218 24.746 8.324 1.00 18.40 429 ASP A N 1
ATOM 3391 C CA . ASP A 1 429 ? 11.612 26.160 8.289 1.00 19.27 429 ASP A CA 1
ATOM 3392 C C . ASP A 1 429 ? 12.860 26.494 9.121 1.00 18.81 429 ASP A C 1
ATOM 3393 O O . ASP A 1 429 ? 13.519 27.496 8.860 1.00 18.54 429 ASP A O 1
ATOM 3398 N N . ALA A 1 430 ? 13.166 25.664 10.119 1.00 18.08 430 ALA A N 1
ATOM 3399 C CA . ALA A 1 430 ? 14.408 25.797 10.901 1.00 17.58 430 ALA A CA 1
ATOM 3400 C C . ALA A 1 430 ? 15.632 25.216 10.183 1.00 17.12 430 ALA A C 1
ATOM 3401 O O . ALA A 1 430 ? 16.750 25.733 10.314 1.00 16.58 430 ALA A O 1
ATOM 3403 N N . TYR A 1 431 ? 15.413 24.143 9.429 1.00 16.68 431 TYR A N 1
ATOM 3404 C CA . TYR A 1 431 ? 16.509 23.383 8.854 1.00 16.73 431 TYR A CA 1
ATOM 3405 C C . TYR A 1 431 ? 16.662 23.626 7.350 1.00 16.91 431 TYR A C 1
ATOM 3406 O O . TYR A 1 431 ? 17.698 24.107 6.905 1.00 16.70 431 TYR A O 1
ATOM 3415 N N . LEU A 1 432 ? 15.629 23.296 6.574 1.00 16.66 432 LEU A N 1
ATOM 3416 C CA . LEU A 1 432 ? 15.738 23.343 5.115 1.00 16.46 432 LEU A CA 1
ATOM 3417 C C . LEU A 1 432 ? 15.658 24.752 4.537 1.00 16.37 432 LEU A C 1
ATOM 3418 O O . LEU A 1 432 ? 16.439 25.115 3.669 1.00 16.86 432 LEU A O 1
ATOM 3423 N N . THR A 1 433 ? 14.699 25.546 4.991 1.00 16.67 433 THR A N 1
ATOM 3424 C CA . THR A 1 433 ? 14.481 26.849 4.367 1.00 16.65 433 THR A CA 1
ATOM 3425 C C . THR A 1 433 ? 15.744 27.732 4.396 1.00 16.30 433 THR A C 1
ATOM 3426 O O . THR A 1 433 ? 16.105 28.306 3.369 1.00 16.28 433 THR A O 1
ATOM 3430 N N . PRO A 1 434 ? 16.466 27.791 5.536 1.00 15.94 434 PRO A N 1
ATOM 3431 C CA . PRO A 1 434 ? 17.707 28.576 5.502 1.00 15.50 434 PRO A CA 1
ATOM 3432 C C . PRO A 1 434 ? 18.756 28.057 4.510 1.00 15.43 434 PRO A C 1
ATOM 3433 O O . PRO A 1 434 ? 19.550 28.836 4.002 1.00 14.92 434 PRO A O 1
ATOM 3437 N N . LEU A 1 435 ? 18.757 26.753 4.248 1.00 15.60 435 LEU A N 1
ATOM 3438 C CA . LEU A 1 435 ? 19.692 26.176 3.276 1.00 15.88 435 LEU A CA 1
ATOM 3439 C C . LEU A 1 435 ? 19.320 26.624 1.870 1.00 15.88 435 LEU A C 1
ATOM 3440 O O . LEU A 1 435 ? 20.198 26.933 1.046 1.00 15.43 435 LEU A O 1
ATOM 3445 N N . ILE A 1 436 ? 18.011 26.663 1.624 1.00 15.80 436 ILE A N 1
ATOM 3446 C CA . ILE A 1 436 ? 17.458 27.159 0.376 1.00 16.57 436 ILE A CA 1
ATOM 3447 C C . ILE A 1 436 ? 17.813 28.633 0.190 1.00 16.34 436 ILE A C 1
ATOM 3448 O O . ILE A 1 436 ? 18.279 29.029 -0.885 1.00 16.83 436 ILE A O 1
ATOM 3453 N N . HIS A 1 437 ? 17.592 29.441 1.227 1.00 16.02 437 HIS A N 1
ATOM 3454 C CA . HIS A 1 437 ? 17.959 30.855 1.179 1.00 15.92 437 HIS A CA 1
ATOM 3455 C C . HIS A 1 437 ? 19.462 31.062 0.969 1.00 15.87 437 HIS A C 1
ATOM 3456 O O . HIS A 1 437 ? 19.869 31.870 0.134 1.00 16.03 437 HIS A O 1
ATOM 3463 N N . CYS A 1 438 ? 20.285 30.339 1.725 1.00 15.73 438 CYS A N 1
ATOM 3464 C CA . CYS A 1 438 ? 21.742 30.466 1.578 1.00 16.24 438 CYS A CA 1
ATOM 3465 C C . CYS A 1 438 ? 22.184 30.149 0.154 1.00 16.05 438 CYS A C 1
ATOM 3466 O O . CYS A 1 438 ? 23.028 30.850 -0.409 1.00 16.65 438 CYS A O 1
ATOM 3469 N N . PHE A 1 439 ? 21.581 29.122 -0.431 1.00 16.41 439 PHE A N 1
ATOM 3470 C CA . PHE A 1 439 ? 21.862 28.777 -1.820 1.00 17.03 439 PHE A CA 1
ATOM 3471 C C . PHE A 1 439 ? 21.448 29.902 -2.776 1.00 17.08 439 PHE A C 1
ATOM 3472 O O . PHE A 1 439 ? 22.274 30.428 -3.518 1.00 16.85 439 PHE A O 1
ATOM 3480 N N . TYR A 1 440 ? 20.176 30.284 -2.752 1.00 16.90 440 TYR A N 1
ATOM 3481 C CA . TYR A 1 440 ? 19.691 31.249 -3.746 1.00 17.48 440 TYR A CA 1
ATOM 3482 C C . TYR A 1 440 ? 20.229 32.669 -3.587 1.00 17.55 440 TYR A C 1
ATOM 3483 O O . TYR A 1 440 ? 20.595 33.304 -4.577 1.00 18.20 440 TYR A O 1
ATOM 3492 N N . ALA A 1 441 ? 20.298 33.158 -2.355 1.00 17.33 441 ALA A N 1
ATOM 3493 C CA . ALA A 1 441 ? 20.729 34.536 -2.098 1.00 16.98 441 ALA A CA 1
ATOM 3494 C C . ALA A 1 441 ? 22.238 34.717 -2.099 1.00 17.20 441 ALA A C 1
ATOM 3495 O O . ALA A 1 441 ? 22.718 35.797 -2.444 1.00 16.71 441 ALA A O 1
ATOM 3497 N N . HIS A 1 442 ? 22.983 33.672 -1.718 1.00 16.99 442 HIS A N 1
ATOM 3498 C CA . HIS A 1 442 ? 24.433 33.798 -1.530 1.00 17.48 442 HIS A CA 1
ATOM 3499 C C . HIS A 1 442 ? 25.285 32.748 -2.221 1.00 17.43 442 HIS A C 1
ATOM 3500 O O . HIS A 1 442 ? 26.506 32.802 -2.106 1.00 17.69 442 HIS A O 1
ATOM 3507 N N . ASP A 1 443 ? 24.662 31.795 -2.913 1.00 17.53 443 ASP A N 1
ATOM 3508 C CA . ASP A 1 443 ? 25.390 30.668 -3.515 1.00 18.21 443 ASP A CA 1
ATOM 3509 C C . ASP A 1 443 ? 26.201 29.900 -2.471 1.00 18.05 443 ASP A C 1
ATOM 3510 O O . ASP A 1 443 ? 27.207 29.262 -2.790 1.00 17.79 443 ASP A O 1
ATOM 3515 N N . LEU A 1 444 ? 25.738 29.955 -1.228 1.00 17.98 444 LEU A N 1
ATOM 3516 C CA . LEU A 1 444 ? 26.457 29.370 -0.114 1.00 18.08 444 LEU A CA 1
ATOM 3517 C C . LEU A 1 444 ? 25.878 28.005 0.221 1.00 18.20 444 LEU A C 1
ATOM 3518 O O . LEU A 1 444 ? 24.678 27.876 0.482 1.00 18.44 444 LEU A O 1
ATOM 3523 N N . VAL A 1 445 ? 26.738 26.987 0.203 1.00 18.73 445 VAL A N 1
ATOM 3524 C CA . VAL A 1 445 ? 26.326 25.602 0.495 1.00 18.64 445 VAL A CA 1
ATOM 3525 C C . VAL A 1 445 ? 27.166 24.984 1.620 1.00 18.80 445 VAL A C 1
ATOM 3526 O O . VAL A 1 445 ? 28.320 25.358 1.820 1.00 18.51 445 VAL A O 1
ATOM 3530 N N . PHE A 1 446 ? 26.573 24.034 2.338 1.00 18.99 446 PHE A N 1
ATOM 3531 C CA . PHE A 1 446 ? 27.221 23.364 3.469 1.00 19.08 446 PHE A CA 1
ATOM 3532 C C . PHE A 1 446 ? 27.197 21.849 3.225 1.00 19.45 446 PHE A C 1
ATOM 3533 O O . PHE A 1 446 ? 27.012 21.401 2.084 1.00 20.05 446 PHE A O 1
ATOM 3541 N N . MET A 1 447 ? 27.373 21.072 4.295 1.00 19.39 447 MET A N 1
ATOM 3542 C CA . MET A 1 447 ? 27.114 19.622 4.277 1.00 20.11 447 MET A CA 1
ATOM 3543 C C . MET A 1 447 ? 26.082 19.302 5.383 1.00 19.41 447 MET A C 1
ATOM 3544 O O . MET A 1 447 ? 26.445 18.976 6.516 1.00 19.29 447 MET A O 1
ATOM 3549 N N . PRO A 1 448 ? 24.784 19.427 5.061 1.00 18.93 448 PRO A N 1
ATOM 3550 C CA . PRO A 1 448 ? 23.740 19.441 6.098 1.00 18.69 448 PRO A CA 1
ATOM 3551 C C . PRO A 1 448 ? 23.174 18.077 6.542 1.00 18.39 448 PRO A C 1
ATOM 3552 O O . PRO A 1 448 ? 21.944 17.891 6.613 1.00 18.43 448 PRO A O 1
ATOM 3556 N N . HIS A 1 449 ? 24.051 17.132 6.866 1.00 17.59 449 HIS A N 1
ATOM 3557 C CA . HIS A 1 449 ? 23.587 15.846 7.380 1.00 17.13 449 HIS A CA 1
ATOM 3558 C C . HIS A 1 449 ? 23.311 15.892 8.891 1.00 16.99 449 HIS A C 1
ATOM 3559 O O . HIS A 1 449 ? 23.506 16.934 9.530 1.00 17.09 449 HIS A O 1
ATOM 3566 N N . GLY A 1 450 ? 22.835 14.774 9.445 1.00 16.32 450 GLY A N 1
ATOM 3567 C CA . GLY A 1 450 ? 22.454 14.683 10.854 1.00 15.76 450 GLY A CA 1
ATOM 3568 C C . GLY A 1 450 ? 23.537 15.040 11.872 1.00 15.77 450 GLY A C 1
ATOM 3569 O O . GLY A 1 450 ? 23.229 15.580 12.927 1.00 15.29 450 GLY A O 1
ATOM 3570 N N . GLU A 1 451 ? 24.804 14.761 11.564 1.00 15.53 451 GLU A N 1
ATOM 3571 C CA . GLU A 1 451 ? 25.886 15.051 12.525 1.00 15.64 451 GLU A CA 1
ATOM 3572 C C . GLU A 1 451 ? 26.360 16.510 12.446 1.00 15.13 451 GLU A C 1
ATOM 3573 O O . GLU A 1 451 ? 26.928 17.033 13.409 1.00 15.32 451 GLU A O 1
ATOM 3579 N N . ASN A 1 452 ? 26.110 17.179 11.321 1.00 14.51 452 ASN A N 1
ATOM 3580 C CA . ASN A 1 452 ? 26.498 18.596 11.192 1.00 14.72 452 ASN A CA 1
ATOM 3581 C C . ASN A 1 452 ? 25.452 19.604 11.651 1.00 14.80 452 ASN A C 1
ATOM 3582 O O . ASN A 1 452 ? 25.747 20.792 11.753 1.00 15.36 452 ASN A O 1
ATOM 3587 N N . VAL A 1 453 ? 24.237 19.138 11.903 1.00 14.60 453 VAL A N 1
ATOM 3588 C CA . VAL A 1 453 ? 23.151 20.044 12.258 1.00 14.85 453 VAL A CA 1
ATOM 3589 C C . VAL A 1 453 ? 22.746 19.809 13.706 1.00 14.87 453 VAL A C 1
ATOM 3590 O O . VAL A 1 453 ? 22.519 18.676 14.111 1.00 14.95 453 VAL A O 1
ATOM 3594 N N . ILE A 1 454 ? 22.704 20.887 14.481 1.00 15.33 454 ILE A N 1
ATOM 3595 C CA . ILE A 1 454 ? 22.205 20.854 15.855 1.00 16.21 454 ILE A CA 1
ATOM 3596 C C . ILE A 1 454 ? 20.885 21.618 15.909 1.00 16.27 454 ILE A C 1
ATOM 3597 O O . ILE A 1 454 ? 20.818 22.782 15.496 1.00 16.42 454 ILE A O 1
ATOM 3602 N N . LEU A 1 455 ? 19.835 20.960 16.394 1.00 15.75 455 LEU A N 1
ATOM 3603 C CA . LEU A 1 455 ? 18.539 21.608 16.502 1.00 15.87 455 LEU A CA 1
ATOM 3604 C C . LEU A 1 455 ? 18.435 22.272 17.868 1.00 15.99 455 LEU A C 1
ATOM 3605 O O . LEU A 1 455 ? 18.860 21.703 18.877 1.00 15.83 455 LEU A O 1
ATOM 3610 N N . VAL A 1 456 ? 17.906 23.490 17.879 1.00 16.05 456 VAL A N 1
ATOM 3611 C CA . VAL A 1 456 ? 17.531 24.167 19.113 1.00 15.82 456 VAL A CA 1
ATOM 3612 C C . VAL A 1 456 ? 16.060 23.816 19.401 1.00 16.63 456 VAL A C 1
ATOM 3613 O O . VAL A 1 456 ? 15.167 24.142 18.607 1.00 16.04 456 VAL A O 1
ATOM 3617 N N . ILE A 1 457 ? 15.826 23.153 20.532 1.00 16.63 457 ILE A N 1
ATOM 3618 C CA . ILE A 1 457 ? 14.511 22.623 20.858 1.00 17.79 457 ILE A CA 1
ATOM 3619 C C . ILE A 1 457 ? 13.902 23.448 21.980 1.00 19.36 457 ILE A C 1
ATOM 3620 O O . ILE A 1 457 ? 14.555 23.729 22.997 1.00 18.70 457 ILE A O 1
ATOM 3625 N N . GLN A 1 458 ? 12.656 23.842 21.770 1.00 20.49 458 GLN A N 1
ATOM 3626 C CA . GLN A 1 458 ? 11.907 24.565 22.774 1.00 23.22 458 GLN A CA 1
ATOM 3627 C C . GLN A 1 458 ? 10.608 23.834 23.041 1.00 23.57 458 GLN A C 1
ATOM 3628 O O . GLN A 1 458 ? 9.729 23.795 22.179 1.00 24.80 458 GLN A O 1
ATOM 3634 N N . ASP A 1 459 ? 10.495 23.257 24.229 1.00 24.73 459 ASP A N 1
ATOM 3635 C CA . ASP A 1 459 ? 9.318 22.465 24.599 1.00 25.81 459 ASP A CA 1
ATOM 3636 C C . ASP A 1 459 ? 8.984 21.450 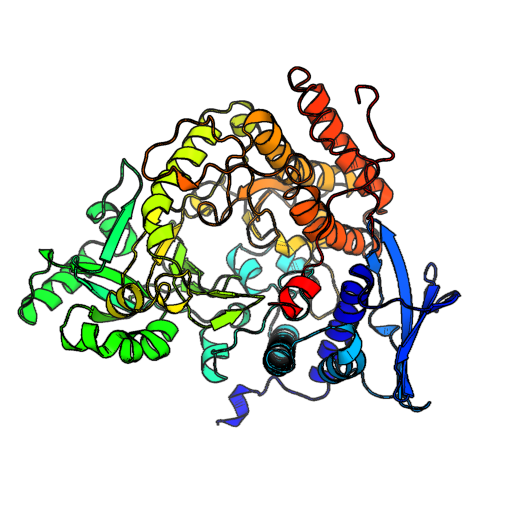23.496 1.00 25.16 459 ASP A C 1
ATOM 3637 O O . ASP A 1 459 ? 7.852 21.382 23.018 1.00 25.00 459 ASP A O 1
ATOM 3642 N N . GLY A 1 460 ? 9.994 20.699 23.068 1.00 24.50 460 GLY A N 1
ATOM 3643 C CA . GLY A 1 460 ? 9.807 19.684 22.040 1.00 24.29 460 GLY A CA 1
ATOM 3644 C C . GLY A 1 460 ? 9.809 20.169 20.596 1.00 24.04 460 GLY A C 1
ATOM 3645 O O . GLY A 1 460 ? 9.809 19.349 19.679 1.00 24.26 460 GLY A O 1
ATOM 3646 N N . VAL A 1 461 ? 9.830 21.488 20.390 1.00 23.86 461 VAL A N 1
ATOM 3647 C CA . VAL A 1 461 ? 9.693 22.084 19.054 1.00 23.79 461 VAL A CA 1
ATOM 3648 C C . VAL A 1 461 ? 11.027 22.650 18.541 1.00 23.20 461 VAL A C 1
ATOM 3649 O O . VAL A 1 461 ? 11.673 23.417 19.250 1.00 22.42 461 VAL A O 1
ATOM 3653 N N . PRO A 1 462 ? 11.439 22.292 17.302 1.00 23.10 462 PRO A N 1
ATOM 3654 C CA . PRO A 1 462 ? 12.660 22.905 16.790 1.00 23.02 462 PRO A CA 1
ATOM 3655 C C . PRO A 1 462 ? 12.386 24.362 16.420 1.00 23.00 462 PRO A C 1
ATOM 3656 O O . PRO A 1 462 ? 11.504 24.641 15.610 1.00 23.50 462 PRO A O 1
ATOM 3660 N N . VAL A 1 463 ? 13.109 25.286 17.033 1.00 22.16 463 VAL A N 1
ATOM 3661 C CA . VAL A 1 463 ? 12.868 26.704 16.766 1.00 22.14 463 VAL A CA 1
ATOM 3662 C C . VAL A 1 463 ? 13.909 27.312 15.841 1.00 21.45 463 VAL A C 1
ATOM 3663 O O . VAL A 1 463 ? 13.654 28.337 15.215 1.00 21.90 463 VAL A O 1
ATOM 3667 N N . ARG A 1 464 ? 15.081 26.686 15.785 1.00 20.35 464 ARG A N 1
ATOM 3668 C CA . ARG A 1 464 ? 16.124 27.033 14.824 1.00 19.63 464 ARG A CA 1
ATOM 3669 C C . ARG A 1 464 ? 17.218 25.976 14.822 1.00 18.49 464 ARG A C 1
ATOM 3670 O O . ARG A 1 464 ? 17.143 24.987 15.560 1.00 17.83 464 ARG A O 1
ATOM 3678 N N . ALA A 1 465 ? 18.220 26.186 13.976 1.00 17.09 465 ALA A N 1
ATOM 3679 C CA . ALA A 1 465 ? 19.257 25.193 13.768 1.00 16.62 465 ALA A CA 1
ATOM 3680 C C . ALA A 1 465 ? 20.636 25.836 13.686 1.00 16.07 465 ALA A C 1
ATOM 3681 O O . ALA A 1 465 ? 20.778 26.968 13.208 1.00 16.13 465 ALA A O 1
ATOM 3683 N N . PHE A 1 466 ? 21.643 25.096 14.150 1.00 15.40 466 PHE A N 1
ATOM 3684 C CA . PHE A 1 466 ? 23.034 25.506 14.039 1.00 15.54 466 PHE A CA 1
ATOM 3685 C C . PHE A 1 466 ? 23.735 24.539 13.088 1.00 15.68 466 PHE A C 1
ATOM 3686 O O . PHE A 1 466 ? 23.449 23.325 13.081 1.00 15.51 466 PHE A O 1
ATOM 3694 N N . MET A 1 467 ? 24.629 25.084 12.272 1.00 15.55 467 MET A N 1
ATOM 3695 C CA . MET A 1 467 ? 25.422 24.295 11.344 1.00 15.68 467 MET A CA 1
ATOM 3696 C C . MET A 1 467 ? 26.856 24.304 11.817 1.00 16.39 467 MET A C 1
ATOM 3697 O O . MET A 1 467 ? 27.413 25.367 12.103 1.00 15.83 467 MET A O 1
ATOM 3702 N N . LYS A 1 468 ? 27.465 23.127 11.904 1.00 17.51 468 LYS A N 1
ATOM 3703 C CA . LYS A 1 468 ? 28.904 23.072 12.151 1.00 18.77 468 LYS A CA 1
ATOM 3704 C C . LYS A 1 468 ? 29.636 22.349 11.027 1.00 19.05 468 LYS A C 1
ATOM 3705 O O . LYS A 1 468 ? 28.995 21.869 10.084 1.00 19.00 468 LYS A O 1
ATOM 3711 N N . ASP A 1 469 ? 30.968 22.287 11.133 1.00 19.27 469 ASP A N 1
ATOM 3712 C CA . ASP A 1 469 ? 31.848 21.678 10.122 1.00 19.79 469 ASP A CA 1
ATOM 3713 C C . ASP A 1 469 ? 31.853 22.549 8.862 1.00 19.92 469 ASP A C 1
ATOM 3714 O O . ASP A 1 469 ? 31.379 22.148 7.795 1.00 20.78 469 ASP A O 1
ATOM 3719 N N . ILE A 1 470 ? 32.413 23.747 9.005 1.00 19.31 470 ILE A N 1
ATOM 3720 C CA . ILE A 1 470 ? 32.194 24.837 8.054 1.00 19.17 470 ILE A CA 1
ATOM 3721 C C . ILE A 1 470 ? 33.278 24.939 6.974 1.00 19.28 470 ILE A C 1
ATOM 3722 O O . ILE A 1 470 ? 32.979 24.847 5.770 1.00 19.28 470 ILE A O 1
ATOM 3727 N N . ALA A 1 471 ? 34.528 25.102 7.394 1.00 19.53 471 ALA A N 1
ATOM 3728 C CA . ALA A 1 471 ? 35.609 25.400 6.444 1.00 20.56 471 ALA A CA 1
ATOM 3729 C C . ALA A 1 471 ? 35.966 24.227 5.542 1.00 20.94 471 ALA A C 1
ATOM 3730 O O . ALA A 1 471 ? 36.415 24.421 4.408 1.00 21.35 471 ALA A O 1
ATOM 3732 N N . GLU A 1 472 ? 35.753 23.012 6.031 1.00 21.36 472 GLU A N 1
ATOM 3733 C CA . GLU A 1 472 ? 36.054 21.829 5.236 1.00 22.24 472 GLU A CA 1
ATOM 3734 C C . GLU A 1 472 ? 34.988 21.594 4.185 1.00 22.22 472 GLU A C 1
ATOM 3735 O O . GLU A 1 472 ? 35.288 21.188 3.076 1.00 22.63 472 GLU A O 1
ATOM 3741 N N . GLU A 1 473 ? 33.739 21.864 4.544 1.00 22.38 473 GLU A N 1
ATOM 3742 C CA . GLU A 1 473 ? 32.599 21.404 3.759 1.00 22.59 473 GLU A CA 1
ATOM 3743 C C . GLU A 1 473 ? 31.885 22.482 2.946 1.00 22.17 473 GLU A C 1
ATOM 3744 O O . GLU A 1 473 ? 31.162 22.167 2.000 1.00 22.25 473 GLU A O 1
ATOM 3750 N N . SER A 1 474 ? 32.058 23.744 3.322 1.00 21.56 474 SER A N 1
ATOM 3751 C CA . SER A 1 474 ? 31.263 24.799 2.708 1.00 20.96 474 SER A CA 1
ATOM 3752 C C . SER A 1 474 ? 31.905 25.326 1.441 1.00 20.29 474 SER A C 1
ATOM 3753 O O . SER A 1 474 ? 33.126 25.283 1.306 1.00 19.47 474 SER A O 1
ATOM 3756 N N . SER A 1 475 ? 31.065 25.831 0.534 1.00 19.72 475 SER A N 1
ATOM 3757 C CA . SER A 1 475 ? 31.503 26.499 -0.687 1.00 19.76 475 SER A CA 1
ATOM 3758 C C . SER A 1 475 ? 30.636 27.718 -0.965 1.00 19.50 475 SER A C 1
ATOM 3759 O O . SER A 1 475 ? 29.444 27.727 -0.646 1.00 19.36 475 SER A O 1
ATOM 3762 N N . ILE A 1 476 ? 31.245 28.753 -1.543 1.00 19.01 476 ILE A N 1
ATOM 3763 C CA . ILE A 1 476 ? 30.474 29.768 -2.239 1.00 18.70 476 ILE A CA 1
ATOM 3764 C C . ILE A 1 476 ? 30.606 29.517 -3.735 1.00 18.71 476 ILE A C 1
ATOM 3765 O O . ILE A 1 476 ? 31.713 29.595 -4.302 1.00 18.12 476 ILE A O 1
ATOM 3770 N N . LEU A 1 477 ? 29.470 29.206 -4.359 1.00 18.23 477 LEU A N 1
ATOM 3771 C CA . LEU A 1 477 ? 29.432 28.780 -5.750 1.00 19.20 477 LEU A CA 1
ATOM 3772 C C . LEU A 1 477 ? 29.350 29.975 -6.698 1.00 19.88 477 LEU A C 1
ATOM 3773 O O . LEU A 1 477 ? 28.416 30.113 -7.480 1.00 20.57 477 LEU A O 1
ATOM 3778 N N . ASN A 1 478 ? 30.357 30.834 -6.617 1.00 20.59 478 ASN A N 1
ATOM 3779 C CA . ASN A 1 478 ? 30.416 32.048 -7.412 1.00 21.18 478 ASN A CA 1
ATOM 3780 C C . ASN A 1 478 ? 31.821 32.599 -7.341 1.00 21.85 478 ASN A C 1
ATOM 3781 O O . ASN A 1 478 ? 32.162 33.279 -6.375 1.00 21.89 478 ASN A O 1
ATOM 3786 N N . PRO A 1 479 ? 32.641 32.309 -8.361 1.00 22.78 479 PRO A N 1
ATOM 3787 C CA . PRO A 1 479 ? 34.040 32.757 -8.378 1.00 23.72 479 PRO A CA 1
ATOM 3788 C C . PRO A 1 479 ? 34.205 34.279 -8.363 1.00 24.22 479 PRO A C 1
ATOM 3789 O O . PRO A 1 479 ? 35.321 34.760 -8.158 1.00 24.34 479 PRO A O 1
ATOM 3793 N N . GLN A 1 480 ? 33.108 35.018 -8.556 1.00 24.77 480 GLN A N 1
ATOM 3794 C CA . GLN A 1 480 ? 33.120 36.486 -8.515 1.00 25.51 480 GLN A CA 1
ATOM 3795 C C . GLN A 1 480 ? 33.118 37.081 -7.102 1.00 25.50 480 GLN A C 1
ATOM 3796 O O . GLN A 1 480 ? 33.346 38.288 -6.927 1.00 24.94 480 GLN A O 1
ATOM 3802 N N . VAL A 1 481 ? 32.874 36.242 -6.095 1.00 25.22 481 VAL A N 1
ATOM 3803 C CA . VAL A 1 481 ? 32.860 36.699 -4.707 1.00 25.49 481 VAL A CA 1
ATOM 3804 C C . VAL A 1 481 ? 34.234 37.248 -4.282 1.00 25.91 481 VAL A C 1
ATOM 3805 O O . VAL A 1 481 ? 35.283 36.689 -4.631 1.00 25.58 481 VAL A O 1
ATOM 3809 N N . ARG A 1 482 ? 34.210 38.364 -3.561 1.00 26.49 482 ARG A N 1
ATOM 3810 C CA . ARG A 1 482 ? 35.428 39.003 -3.059 1.00 27.34 482 ARG A CA 1
ATOM 3811 C C . ARG A 1 482 ? 35.730 38.542 -1.641 1.00 27.03 482 ARG A C 1
ATOM 3812 O O . ARG A 1 482 ? 35.026 38.909 -0.697 1.00 27.25 482 ARG A O 1
ATOM 3820 N N . LEU A 1 483 ? 36.783 37.741 -1.502 1.00 26.96 483 LEU A N 1
ATOM 3821 C CA . LEU A 1 483 ? 37.143 37.144 -0.222 1.00 27.11 483 LEU A CA 1
ATOM 3822 C C . LEU A 1 483 ? 38.507 37.607 0.240 1.00 27.70 483 LEU A C 1
ATOM 3823 O O . LEU A 1 483 ? 39.371 37.869 -0.592 1.00 27.64 483 LEU A O 1
ATOM 3828 N N . PRO A 1 484 ? 38.713 37.686 1.571 1.00 28.26 484 PRO A N 1
ATOM 3829 C CA . PRO A 1 484 ? 40.073 37.841 2.082 1.00 28.61 484 PRO A CA 1
ATOM 3830 C C . PRO A 1 484 ? 40.962 36.724 1.522 1.00 28.89 484 PRO A C 1
ATOM 3831 O O . PRO A 1 484 ? 40.483 35.608 1.256 1.00 28.58 484 PRO A O 1
ATOM 3835 N N . GLN A 1 485 ? 42.234 37.036 1.312 1.00 28.73 485 GLN A N 1
ATOM 3836 C CA . GLN A 1 485 ? 43.147 36.120 0.645 1.00 29.04 485 GLN A CA 1
ATOM 3837 C C . GLN A 1 485 ? 43.172 34.744 1.318 1.00 27.97 485 GLN A C 1
ATOM 3838 O O . GLN A 1 485 ? 43.146 33.710 0.639 1.00 27.54 485 GLN A O 1
ATOM 3844 N N . ALA A 1 486 ? 43.208 34.756 2.652 1.00 27.00 486 ALA A N 1
ATOM 3845 C CA . ALA A 1 486 ? 43.247 33.542 3.475 1.00 26.33 486 ALA A CA 1
ATOM 3846 C C . ALA A 1 486 ? 42.008 32.652 3.289 1.00 25.52 486 ALA A C 1
ATOM 3847 O O . ALA A 1 486 ? 42.060 31.441 3.523 1.00 25.16 486 ALA A O 1
ATOM 3849 N N . ALA A 1 487 ? 40.901 33.259 2.869 1.00 24.41 487 ALA A N 1
ATOM 3850 C CA . ALA A 1 487 ? 39.637 32.541 2.735 1.00 24.05 487 ALA A CA 1
ATOM 3851 C C . ALA A 1 487 ? 39.276 32.193 1.286 1.00 23.88 487 ALA A C 1
ATOM 3852 O O . ALA A 1 487 ? 38.171 31.721 1.022 1.00 23.47 487 ALA A O 1
ATOM 3854 N N . GLN A 1 488 ? 40.216 32.400 0.358 1.00 23.65 488 GLN A N 1
ATOM 3855 C CA . GLN A 1 488 ? 39.947 32.257 -1.085 1.00 23.77 488 GLN A CA 1
ATOM 3856 C C . GLN A 1 488 ? 39.456 30.874 -1.531 1.00 23.33 488 GLN A C 1
ATOM 3857 O O . GLN A 1 488 ? 38.670 30.776 -2.471 1.00 22.82 488 GLN A O 1
ATOM 3863 N N . ARG A 1 489 ? 39.907 29.812 -0.861 1.00 22.84 489 ARG A N 1
ATOM 3864 C CA . ARG A 1 489 ? 39.496 28.449 -1.220 1.00 22.58 489 ARG A CA 1
ATOM 3865 C C . ARG A 1 489 ? 38.007 28.151 -0.939 1.00 21.89 489 ARG A C 1
ATOM 3866 O O . ARG A 1 489 ? 37.477 27.146 -1.407 1.00 22.06 489 ARG A O 1
ATOM 3874 N N . LEU A 1 490 ? 37.334 29.020 -0.194 1.00 21.35 490 LEU A N 1
ATOM 3875 C CA . LEU A 1 490 ? 35.883 28.902 -0.014 1.00 20.92 490 LEU A CA 1
ATOM 3876 C C . LEU A 1 490 ? 35.155 28.963 -1.369 1.00 21.40 490 LEU A C 1
ATOM 3877 O O . LEU A 1 490 ? 34.193 28.221 -1.612 1.00 20.70 490 LEU A O 1
ATOM 3882 N N . ALA A 1 491 ? 35.623 29.857 -2.242 1.00 21.93 491 ALA A N 1
ATOM 3883 C CA . ALA A 1 491 ? 35.001 30.060 -3.547 1.00 23.02 491 ALA A CA 1
ATOM 3884 C C . ALA A 1 491 ? 35.183 28.823 -4.416 1.00 24.08 491 ALA A C 1
ATOM 3885 O O . ALA A 1 491 ? 36.282 28.266 -4.509 1.00 23.64 491 ALA A O 1
ATOM 3887 N N . ALA A 1 492 ? 34.091 28.377 -5.024 1.00 25.18 492 ALA A N 1
ATOM 3888 C CA . ALA A 1 492 ? 34.137 27.217 -5.897 1.00 27.19 492 ALA A CA 1
ATOM 3889 C C . ALA A 1 492 ? 33.277 27.465 -7.125 1.00 28.56 492 ALA A C 1
ATOM 3890 O O . ALA A 1 492 ? 32.455 28.380 -7.158 1.00 28.36 492 ALA A O 1
ATOM 3892 N N . ASP A 1 493 ? 33.500 26.664 -8.153 1.00 30.79 493 ASP A N 1
ATOM 3893 C CA . ASP A 1 493 ? 32.692 26.745 -9.364 1.00 32.86 493 ASP A CA 1
ATOM 3894 C C . ASP A 1 493 ? 32.345 25.361 -9.888 1.00 33.15 493 ASP A C 1
ATOM 3895 O O . ASP A 1 493 ? 33.217 24.620 -10.364 1.00 33.74 493 ASP A O 1
ATOM 3900 N N . VAL A 1 494 ? 31.057 25.042 -9.781 1.00 32.93 494 VAL A N 1
ATOM 3901 C CA . VAL A 1 494 ? 30.501 23.730 -10.058 1.00 33.26 494 VAL A CA 1
ATOM 3902 C C . VAL A 1 494 ? 29.612 23.814 -11.318 1.00 33.32 494 VAL A C 1
ATOM 3903 O O . VAL A 1 494 ? 28.933 24.823 -11.525 1.00 33.13 494 VAL A O 1
ATOM 3907 N N . PRO A 1 495 ? 29.628 22.770 -12.172 1.00 33.33 495 PRO A N 1
ATOM 3908 C CA . PRO A 1 495 ? 28.744 22.737 -13.334 1.00 33.42 495 PRO A CA 1
ATOM 3909 C C . PRO A 1 495 ? 27.296 23.045 -12.959 1.00 33.68 495 PRO A C 1
ATOM 3910 O O . PRO A 1 495 ? 26.872 22.733 -11.839 1.00 33.55 495 PRO A O 1
ATOM 3914 N N . GLU A 1 496 ? 26.547 23.646 -13.885 1.00 33.65 496 GLU A N 1
ATOM 3915 C CA . GLU A 1 496 ? 25.177 24.078 -13.594 1.00 33.73 496 GLU A CA 1
ATOM 3916 C C . GLU A 1 496 ? 24.273 22.929 -13.167 1.00 32.93 496 GLU A C 1
ATOM 3917 O O . GLU A 1 496 ? 23.425 23.103 -12.297 1.00 32.69 496 GLU A O 1
ATOM 3923 N N . ALA A 1 497 ? 24.483 21.755 -13.753 1.00 32.36 497 ALA A N 1
ATOM 3924 C CA . ALA A 1 497 ? 23.652 20.587 -13.457 1.00 32.25 497 ALA A CA 1
ATOM 3925 C C . ALA A 1 497 ? 23.807 20.061 -12.022 1.00 31.84 497 ALA A C 1
ATOM 3926 O O . ALA A 1 497 ? 22.948 19.327 -11.541 1.00 32.18 497 ALA A O 1
ATOM 3928 N N . TYR A 1 498 ? 24.889 20.430 -11.344 1.00 31.25 498 TYR A N 1
ATOM 3929 C CA . TYR A 1 498 ? 25.179 19.865 -10.019 1.00 30.98 498 TYR A CA 1
ATOM 3930 C C . TYR A 1 498 ? 25.157 20.893 -8.884 1.00 29.55 498 TYR A C 1
ATOM 3931 O O . TYR A 1 498 ? 25.547 20.586 -7.752 1.00 28.95 498 TYR A O 1
ATOM 3940 N N . LYS A 1 499 ? 24.696 22.107 -9.178 1.00 27.88 499 LYS A N 1
ATOM 3941 C CA . LYS A 1 499 ? 24.668 23.176 -8.173 1.00 26.90 499 LYS A CA 1
ATOM 3942 C C . LYS A 1 499 ? 23.796 22.841 -6.948 1.00 25.54 499 LYS A C 1
ATOM 3943 O O . LYS A 1 499 ? 24.147 23.205 -5.821 1.00 25.20 499 LYS A O 1
ATOM 3949 N N . LEU A 1 500 ? 22.684 22.134 -7.177 1.00 23.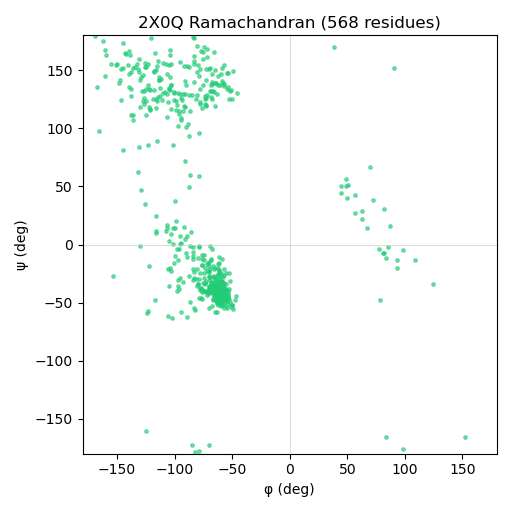89 500 LEU A N 1
ATOM 3950 C CA . LEU A 1 500 ? 21.735 21.772 -6.115 1.00 22.43 500 LEU A CA 1
ATOM 3951 C C . LEU A 1 500 ? 22.102 20.489 -5.374 1.00 21.74 500 LEU A C 1
ATOM 3952 O O . LEU A 1 500 ? 21.308 19.966 -4.591 1.00 20.64 500 LEU A O 1
ATOM 3957 N N . LEU A 1 501 ? 23.313 20.000 -5.609 1.00 20.82 501 LEU A N 1
ATOM 3958 C CA . LEU A 1 501 ? 23.768 18.760 -4.991 1.00 21.41 501 LEU A CA 1
ATOM 3959 C C . LEU A 1 501 ? 23.482 18.710 -3.479 1.00 20.36 501 LEU A C 1
ATOM 3960 O O . LEU A 1 501 ? 22.937 17.717 -2.985 1.00 20.39 501 LEU A O 1
ATOM 3965 N N . THR A 1 502 ? 23.822 19.779 -2.754 1.00 19.84 502 THR A N 1
ATOM 3966 C CA A THR A 1 502 ? 23.681 19.749 -1.294 0.50 19.66 502 THR A CA 1
ATOM 3967 C CA B THR A 1 502 ? 23.667 19.840 -1.290 0.50 19.66 502 THR A CA 1
ATOM 3968 C C . THR A 1 502 ? 22.233 19.601 -0.815 1.00 19.46 502 THR A C 1
ATOM 3969 O O . THR A 1 502 ? 21.999 19.012 0.245 1.00 19.60 502 THR A O 1
ATOM 3976 N N . ILE A 1 503 ? 21.272 20.093 -1.587 1.00 18.80 503 ILE A N 1
ATOM 3977 C CA . ILE A 1 503 ? 19.865 19.934 -1.229 1.00 18.70 503 ILE A CA 1
ATOM 3978 C C . ILE A 1 503 ? 19.357 18.560 -1.661 1.00 18.36 503 ILE A C 1
ATOM 3979 O O . ILE A 1 503 ? 18.856 17.799 -0.842 1.00 18.40 503 ILE A O 1
ATOM 3984 N N . PHE A 1 504 ? 19.491 18.239 -2.944 1.00 18.25 504 PHE A N 1
ATOM 3985 C CA . PHE A 1 504 ? 18.997 16.958 -3.450 1.00 18.41 504 PHE A CA 1
ATOM 3986 C C . PHE A 1 504 ? 19.688 15.753 -2.807 1.00 18.58 504 PHE A C 1
ATOM 3987 O O . PHE A 1 504 ? 19.020 14.800 -2.372 1.00 18.33 504 PHE A O 1
ATOM 3995 N N . VAL A 1 505 ? 21.022 15.792 -2.754 1.00 18.24 505 VAL A N 1
ATOM 3996 C CA . VAL A 1 505 ? 21.788 14.643 -2.287 1.00 18.31 505 VAL A CA 1
ATOM 3997 C C . VAL A 1 505 ? 21.874 14.623 -0.772 1.00 18.54 505 VAL A C 1
ATOM 3998 O O . VAL A 1 505 ? 21.518 13.631 -0.142 1.00 18.37 505 VAL A O 1
ATOM 4002 N N . ASP A 1 506 ? 22.349 15.716 -0.184 1.00 18.53 506 ASP A N 1
ATOM 4003 C CA . ASP A 1 506 ? 22.607 15.722 1.247 1.00 19.13 506 ASP A CA 1
ATOM 4004 C C . ASP A 1 506 ? 21.338 15.834 2.096 1.00 18.52 506 ASP A C 1
ATOM 4005 O O . ASP A 1 506 ? 21.239 15.175 3.134 1.00 19.67 506 ASP A O 1
ATOM 4010 N N . VAL A 1 507 ? 20.363 16.625 1.654 1.00 17.87 507 VAL A N 1
ATOM 4011 C CA . VAL A 1 507 ? 19.107 16.757 2.400 1.00 16.75 507 VAL A CA 1
ATOM 4012 C C . VAL A 1 507 ? 18.059 15.714 1.973 1.00 16.68 507 VAL A C 1
ATOM 4013 O O . VAL A 1 507 ? 17.651 14.887 2.790 1.00 16.44 507 VAL A O 1
ATOM 4017 N N . PHE A 1 508 ? 17.621 15.735 0.712 1.00 16.32 508 PHE A N 1
ATOM 4018 C CA . PHE A 1 508 ? 16.521 14.831 0.287 1.00 15.98 508 PHE A CA 1
ATOM 4019 C C . PHE A 1 508 ? 16.900 13.344 0.366 1.00 15.75 508 PHE A C 1
ATOM 4020 O O . PHE A 1 508 ? 16.236 12.553 1.055 1.00 15.74 508 PHE A O 1
ATOM 4028 N N . GLU A 1 509 ? 17.955 12.973 -0.349 1.00 15.88 509 GLU A N 1
ATOM 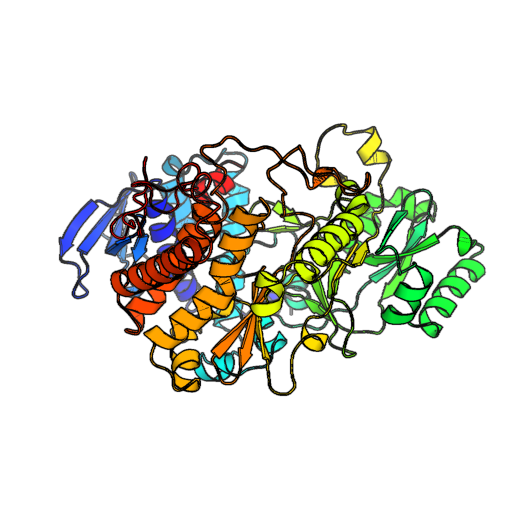4029 C CA . GLU A 1 509 ? 18.360 11.564 -0.471 1.00 16.55 509 GLU A CA 1
ATOM 4030 C C . GLU A 1 509 ? 19.093 11.089 0.780 1.00 15.98 509 GLU A C 1
ATOM 4031 O O . GLU A 1 509 ? 18.902 9.957 1.227 1.00 16.16 509 GLU A O 1
ATOM 4037 N N . GLY A 1 510 ? 19.910 11.967 1.359 1.00 15.36 510 GLY A N 1
ATOM 4038 C CA . GLY A 1 510 ? 20.769 11.579 2.489 1.00 14.71 510 GLY A CA 1
ATOM 4039 C C . GLY A 1 510 ? 20.101 11.596 3.848 1.00 14.36 510 GLY A C 1
ATOM 4040 O O . GLY A 1 510 ? 20.495 10.849 4.747 1.00 14.29 510 GLY A O 1
ATOM 4041 N N . TYR A 1 511 ? 19.105 12.459 4.015 1.00 14.46 511 TYR A N 1
ATOM 4042 C CA . TYR A 1 511 ? 18.444 12.594 5.311 1.00 14.23 511 TYR A CA 1
ATOM 4043 C C . TYR A 1 511 ? 16.921 12.386 5.276 1.00 14.13 511 TYR A C 1
ATOM 4044 O O . TYR A 1 511 ? 16.411 11.491 5.962 1.00 13.85 511 TYR A O 1
ATOM 4053 N N . PHE A 1 512 ? 16.199 13.184 4.489 1.00 13.84 512 PHE A N 1
ATOM 4054 C CA . PHE A 1 512 ? 14.725 13.075 4.428 1.00 13.85 512 PHE A CA 1
ATOM 4055 C C . PHE A 1 512 ? 14.226 11.701 4.005 1.00 13.87 512 PHE A C 1
ATOM 4056 O O . PHE A 1 512 ? 13.169 11.252 4.469 1.00 13.57 512 PHE A O 1
ATOM 4064 N N . ARG A 1 513 ? 14.975 11.039 3.122 1.00 13.56 513 ARG A N 1
ATOM 4065 C CA . ARG A 1 513 ? 14.643 9.673 2.692 1.00 14.27 513 ARG A CA 1
ATOM 4066 C C . ARG A 1 513 ? 14.474 8.727 3.896 1.00 14.49 513 ARG A C 1
ATOM 4067 O O . ARG A 1 513 ? 13.568 7.889 3.931 1.00 14.35 513 ARG A O 1
ATOM 4075 N N . HIS A 1 514 ? 15.362 8.870 4.875 1.00 14.72 514 HIS A N 1
ATOM 4076 C CA . HIS A 1 514 ? 15.327 8.033 6.073 1.00 15.02 514 HIS A CA 1
ATOM 4077 C C . HIS A 1 514 ? 14.270 8.526 7.050 1.00 14.90 514 HIS A C 1
ATOM 4078 O O . HIS A 1 514 ? 13.611 7.735 7.739 1.00 14.72 514 HIS A O 1
ATOM 4085 N N . LEU A 1 515 ? 14.095 9.840 7.080 1.00 15.15 515 LEU A N 1
ATOM 4086 C CA . LEU A 1 515 ? 13.082 10.459 7.928 1.00 15.47 515 LEU A CA 1
ATOM 4087 C C . LEU A 1 515 ? 11.665 9.973 7.594 1.00 15.77 515 LEU A C 1
ATOM 4088 O O . LEU A 1 515 ? 10.892 9.652 8.510 1.00 15.79 515 LEU A O 1
ATOM 4093 N N . THR A 1 516 ? 11.325 9.882 6.306 1.00 15.97 516 THR A N 1
ATOM 4094 C CA . THR A 1 516 ? 9.942 9.506 5.945 1.00 16.17 516 THR A CA 1
ATOM 4095 C C . THR A 1 516 ? 9.597 8.045 6.243 1.00 16.28 516 THR A C 1
ATOM 4096 O O . THR A 1 516 ? 8.428 7.727 6.444 1.00 16.23 516 THR A O 1
ATOM 4100 N N . GLN A 1 517 ? 10.598 7.162 6.236 1.00 16.65 517 GLN A N 1
ATOM 4101 C CA . GLN A 1 517 ? 10.414 5.794 6.730 1.00 17.10 517 GLN A CA 1
ATOM 4102 C C . GLN A 1 517 ? 9.973 5.802 8.195 1.00 17.36 517 GLN A C 1
ATOM 4103 O O . GLN A 1 517 ? 9.053 5.068 8.571 1.00 17.36 517 GLN A O 1
ATOM 4109 N N . ILE A 1 518 ? 10.617 6.642 9.008 1.00 16.96 518 ILE A N 1
ATOM 4110 C CA . ILE A 1 518 ? 10.278 6.760 10.429 1.00 17.57 518 ILE A CA 1
ATOM 4111 C C . ILE A 1 518 ? 8.857 7.316 10.552 1.00 17.24 518 ILE A C 1
ATOM 4112 O O . ILE A 1 518 ? 8.045 6.779 11.293 1.00 16.54 518 ILE A O 1
ATOM 4117 N N . LEU A 1 519 ? 8.566 8.373 9.795 1.00 17.30 519 LEU A N 1
ATOM 4118 C CA . LEU A 1 519 ? 7.238 9.003 9.804 1.00 17.41 519 LEU A CA 1
ATOM 4119 C C . LEU A 1 519 ? 6.107 8.036 9.467 1.00 17.82 519 LEU A C 1
ATOM 4120 O O . LEU A 1 519 ? 5.029 8.102 10.070 1.00 17.59 519 LEU A O 1
ATOM 4125 N N . VAL A 1 520 ? 6.345 7.164 8.487 1.00 18.70 520 VAL A N 1
ATOM 4126 C CA . VAL A 1 520 ? 5.345 6.188 8.049 1.00 20.17 520 VAL A CA 1
ATOM 4127 C C . VAL A 1 520 ? 5.249 5.033 9.047 1.00 20.75 520 VAL A C 1
ATOM 4128 O O . VAL A 1 520 ? 4.152 4.642 9.450 1.00 20.60 520 VAL A O 1
ATOM 4132 N N . GLU A 1 521 ? 6.396 4.499 9.460 1.00 21.70 521 GLU A N 1
ATOM 4133 C CA . GLU A 1 521 ? 6.413 3.391 10.427 1.00 22.92 521 GLU A CA 1
ATOM 4134 C C . GLU A 1 521 ? 5.708 3.739 11.724 1.00 22.81 521 GLU A C 1
ATOM 4135 O O . GLU A 1 521 ? 4.988 2.911 12.284 1.00 22.79 521 GLU A O 1
ATOM 4141 N N . THR A 1 522 ? 5.901 4.970 12.193 1.00 22.32 522 THR A N 1
ATOM 4142 C CA . THR A 1 522 ? 5.335 5.392 13.467 1.00 22.33 522 THR A CA 1
ATOM 4143 C C . THR A 1 522 ? 3.950 6.019 13.318 1.00 22.65 522 THR A C 1
ATOM 4144 O O . THR A 1 522 ? 3.392 6.527 14.290 1.00 22.71 522 THR A O 1
ATOM 4148 N N . GLU A 1 523 ? 3.420 5.998 12.096 1.00 23.16 523 GLU A N 1
ATOM 4149 C CA . GLU A 1 523 ? 2.078 6.510 11.789 1.00 23.84 523 GLU A CA 1
ATOM 4150 C C . GLU A 1 523 ? 1.903 8.019 12.036 1.00 23.34 523 GLU A C 1
ATOM 4151 O O . GLU A 1 523 ? 0.775 8.513 12.187 1.00 22.95 523 GLU A O 1
ATOM 4157 N N . LEU A 1 524 ? 3.012 8.753 12.048 1.00 22.42 524 LEU A N 1
ATOM 4158 C CA . LEU A 1 524 ? 2.947 10.203 12.211 1.00 22.22 524 LEU A CA 1
ATOM 4159 C C . LEU A 1 524 ? 2.416 10.919 10.961 1.00 22.19 524 LEU A C 1
ATOM 4160 O O . LEU A 1 524 ? 1.629 11.863 11.074 1.00 21.81 524 LEU A O 1
ATOM 4165 N N . MET A 1 525 ? 2.840 10.463 9.781 1.00 21.97 525 MET A N 1
ATOM 4166 C CA . MET A 1 525 ? 2.558 11.164 8.526 1.00 22.50 525 MET A CA 1
ATOM 4167 C C . MET A 1 525 ? 2.879 10.299 7.305 1.00 21.94 525 MET A C 1
ATOM 4168 O O . MET A 1 525 ? 3.944 9.671 7.265 1.00 21.85 525 MET A O 1
ATOM 4173 N N . PRO A 1 526 ? 1.976 10.272 6.296 1.00 21.52 526 PRO A N 1
ATOM 4174 C CA . PRO A 1 526 ? 2.313 9.553 5.061 1.00 21.12 526 PRO A CA 1
ATOM 4175 C C . PRO A 1 526 ? 3.411 10.292 4.303 1.00 20.91 526 PRO A C 1
ATOM 4176 O O . PRO A 1 526 ? 3.511 11.509 4.420 1.00 20.95 526 PRO A O 1
ATOM 4180 N N . GLU A 1 527 ? 4.222 9.575 3.530 1.00 20.66 527 GLU A N 1
ATOM 4181 C CA . GLU A 1 527 ? 5.336 10.219 2.828 1.00 21.52 527 GLU A CA 1
ATOM 4182 C C . GLU A 1 527 ? 4.892 11.357 1.903 1.00 21.40 527 GLU A C 1
ATOM 4183 O O . GLU A 1 527 ? 5.574 12.376 1.803 1.00 21.58 527 GLU A O 1
ATOM 4189 N N . HIS A 1 528 ? 3.751 11.186 1.240 1.00 21.28 528 HIS A N 1
ATOM 4190 C CA . HIS A 1 528 ? 3.284 12.207 0.298 1.00 21.82 528 HIS A CA 1
ATOM 4191 C C . HIS A 1 528 ? 2.875 13.506 0.992 1.00 21.48 528 HIS A C 1
ATOM 4192 O O . HIS A 1 528 ? 3.106 14.590 0.456 1.00 21.09 528 HIS A O 1
ATOM 4199 N N . ASP A 1 529 ? 2.286 13.390 2.184 1.00 20.74 529 ASP A N 1
ATOM 4200 C CA . ASP A 1 529 ? 1.974 14.552 3.018 1.00 20.57 529 ASP A CA 1
ATOM 4201 C C . ASP A 1 529 ? 3.252 15.314 3.419 1.00 20.13 529 ASP A C 1
ATOM 4202 O O . ASP A 1 529 ? 3.265 16.549 3.484 1.00 19.59 529 ASP A O 1
ATOM 4207 N N . PHE A 1 530 ? 4.310 14.568 3.728 1.00 18.98 530 PHE A N 1
ATOM 4208 C CA . PHE A 1 530 ? 5.569 15.176 4.091 1.00 18.34 530 PHE A CA 1
ATOM 4209 C C . PHE A 1 530 ? 6.120 15.948 2.912 1.00 18.08 530 PHE A C 1
ATOM 4210 O O . PHE A 1 530 ? 6.559 17.083 3.064 1.00 18.31 530 PHE A O 1
ATOM 4218 N N . TRP A 1 531 ? 6.106 15.327 1.736 1.00 17.74 531 TRP A N 1
ATOM 4219 C CA . TRP A 1 531 ? 6.683 15.977 0.559 1.00 17.78 531 TRP A CA 1
ATOM 4220 C C . TRP A 1 531 ? 5.867 17.199 0.102 1.00 17.78 531 TRP A C 1
ATOM 4221 O O . TRP A 1 531 ? 6.438 18.179 -0.387 1.00 17.17 531 TRP A O 1
ATOM 4232 N N . ARG A 1 532 ? 4.549 17.147 0.300 1.00 18.00 532 ARG A N 1
ATOM 4233 C CA . ARG A 1 532 ? 3.683 18.314 0.053 1.00 18.49 532 ARG A CA 1
ATOM 4234 C C . ARG A 1 532 ? 4.064 19.481 0.959 1.00 18.37 532 ARG A C 1
ATOM 4235 O O . ARG A 1 532 ? 4.089 20.643 0.541 1.00 18.28 532 ARG A O 1
ATOM 4243 N N . LEU A 1 533 ? 4.336 19.153 2.215 1.00 17.95 533 LEU A N 1
ATOM 4244 C CA . LEU A 1 533 ? 4.726 20.129 3.220 1.00 17.74 533 LEU A CA 1
ATOM 4245 C C . LEU A 1 533 ? 6.070 20.762 2.848 1.00 17.19 533 LEU A C 1
ATOM 4246 O O . LEU A 1 533 ? 6.228 21.990 2.874 1.00 16.81 533 LEU A O 1
ATOM 4251 N N . VAL A 1 534 ? 7.030 19.917 2.478 1.00 16.97 534 VAL A N 1
ATOM 4252 C CA . VAL A 1 534 ? 8.352 20.390 2.064 1.00 16.40 534 VAL A CA 1
ATOM 4253 C C . VAL A 1 534 ? 8.214 21.324 0.855 1.00 16.74 534 VAL A C 1
ATOM 4254 O O . VAL A 1 534 ? 8.766 22.427 0.847 1.00 16.37 534 VAL A O 1
ATOM 4258 N N . ALA A 1 535 ? 7.455 20.878 -0.146 1.00 16.84 535 ALA A N 1
ATOM 4259 C CA . ALA A 1 535 ? 7.247 21.640 -1.370 1.00 17.40 535 ALA A CA 1
ATOM 4260 C C . ALA A 1 535 ? 6.628 22.994 -1.042 1.00 17.90 535 ALA A C 1
ATOM 4261 O O . ALA A 1 535 ? 7.039 24.023 -1.601 1.00 17.85 535 ALA A O 1
ATOM 4263 N N . GLY A 1 536 ? 5.669 22.973 -0.109 1.00 18.00 536 GLY A N 1
ATOM 4264 C CA . GLY A 1 536 ? 4.980 24.160 0.384 1.00 18.65 536 GLY A CA 1
ATOM 4265 C C . GLY A 1 536 ? 5.904 25.194 1.006 1.00 19.14 536 GLY A C 1
ATOM 4266 O O . GLY A 1 536 ? 5.761 26.390 0.736 1.00 18.84 536 GLY A O 1
ATOM 4267 N N . ARG A 1 537 ? 6.849 24.742 1.835 1.00 19.09 537 ARG A N 1
ATOM 4268 C CA . ARG A 1 537 ? 7.847 25.636 2.420 1.00 19.75 537 ARG A CA 1
ATOM 4269 C C . ARG A 1 537 ? 8.754 26.224 1.350 1.00 19.30 537 ARG A C 1
ATOM 4270 O O . ARG A 1 537 ? 9.061 27.412 1.385 1.00 19.31 537 ARG A O 1
ATOM 4278 N N . ILE A 1 538 ? 9.185 25.398 0.402 1.00 19.17 538 ILE A N 1
ATOM 4279 C CA . ILE A 1 538 ? 10.012 25.885 -0.702 1.00 19.28 538 ILE A CA 1
ATOM 4280 C C . ILE A 1 538 ? 9.260 26.941 -1.520 1.00 19.42 538 ILE A C 1
ATOM 4281 O O . ILE A 1 538 ? 9.775 28.035 -1.742 1.00 19.19 538 ILE A O 1
ATOM 4286 N N . ALA A 1 539 ? 8.038 26.612 -1.938 1.00 19.86 539 ALA A N 1
ATOM 4287 C CA . ALA A 1 539 ? 7.229 27.505 -2.772 1.00 20.22 539 ALA A CA 1
ATOM 4288 C C . ALA A 1 539 ? 6.926 28.837 -2.083 1.00 20.35 539 ALA A C 1
ATOM 4289 O O . ALA A 1 539 ? 6.972 29.885 -2.724 1.00 20.42 539 ALA A O 1
ATOM 4291 N N . ALA A 1 540 ? 6.644 28.781 -0.781 1.00 20.65 540 ALA A N 1
ATOM 4292 C CA . ALA A 1 540 ? 6.404 29.973 0.032 1.00 20.68 540 ALA A CA 1
ATOM 4293 C C . ALA A 1 540 ? 7.668 30.811 0.140 1.00 20.70 540 ALA A C 1
ATOM 4294 O O . ALA A 1 540 ? 7.600 32.039 0.111 1.00 21.19 540 ALA A O 1
ATOM 4296 N N . TYR A 1 541 ? 8.825 30.163 0.271 1.00 20.29 541 TYR A N 1
ATOM 4297 C CA . TYR A 1 541 ? 10.070 30.926 0.284 1.00 20.48 541 TYR A CA 1
ATOM 4298 C C . TYR A 1 541 ? 10.257 31.649 -1.064 1.00 20.61 541 TYR A C 1
ATOM 4299 O O . TYR A 1 541 ? 10.561 32.855 -1.104 1.00 20.85 541 TYR A O 1
ATOM 4308 N N . GLN A 1 542 ? 10.089 30.909 -2.158 1.00 20.90 542 GLN A N 1
ATOM 4309 C CA . GLN A 1 542 ? 10.289 31.471 -3.501 1.00 21.47 542 GLN A CA 1
ATOM 4310 C C . GLN A 1 542 ? 9.308 32.614 -3.783 1.00 21.86 542 GLN A C 1
ATOM 4311 O O . GLN A 1 542 ? 9.705 33.654 -4.325 1.00 21.54 542 GLN A O 1
ATOM 4317 N N . GLN A 1 543 ? 8.045 32.421 -3.393 1.00 22.33 543 GLN A N 1
ATOM 4318 C CA . GLN A 1 543 ? 7.006 33.461 -3.500 1.00 23.54 543 GLN A CA 1
ATOM 4319 C C . GLN A 1 543 ? 7.382 34.741 -2.761 1.00 22.94 543 GLN A C 1
ATOM 4320 O O . GLN A 1 543 ? 7.087 35.841 -3.230 1.00 23.42 543 GLN A O 1
ATOM 4326 N N . ALA A 1 544 ? 8.028 34.590 -1.606 1.00 22.60 544 ALA A N 1
ATOM 4327 C CA . ALA A 1 544 ? 8.394 35.719 -0.765 1.00 21.86 544 ALA A CA 1
ATOM 4328 C C . ALA A 1 544 ? 9.604 36.469 -1.329 1.00 21.69 544 ALA A C 1
ATOM 4329 O O . ALA A 1 544 ? 9.858 37.611 -0.952 1.00 21.29 544 ALA A O 1
ATOM 4331 N N . HIS A 1 545 ? 10.344 35.820 -2.227 1.00 20.92 545 HIS A N 1
ATOM 4332 C CA . HIS A 1 545 ? 11.544 36.415 -2.814 1.00 21.27 545 HIS A CA 1
ATOM 4333 C C . HIS A 1 545 ? 11.524 36.262 -4.327 1.00 21.15 545 HIS A C 1
ATOM 4334 O O . HIS A 1 545 ? 12.410 35.622 -4.900 1.00 21.00 545 HIS A O 1
ATOM 4341 N N . PRO A 1 546 ? 10.513 36.868 -4.989 1.00 21.48 546 PRO A N 1
ATOM 4342 C CA . PRO A 1 546 ? 10.276 36.635 -6.418 1.00 21.75 546 PRO A CA 1
ATOM 4343 C C . PRO A 1 546 ? 11.377 37.168 -7.334 1.00 22.06 546 PRO A C 1
ATOM 4344 O O . PRO A 1 546 ? 11.467 36.742 -8.489 1.00 22.31 546 PRO A O 1
ATOM 4348 N N A GLN A 1 547 ? 12.209 38.070 -6.819 0.80 22.59 547 GLN A N 1
ATOM 4349 N N B GLN A 1 547 ? 12.188 38.097 -6.825 0.20 22.08 547 GLN A N 1
ATOM 4350 C CA A GLN A 1 547 ? 13.254 38.716 -7.619 0.80 23.24 547 GLN A CA 1
ATOM 4351 C CA B GLN A 1 547 ? 13.268 38.707 -7.601 0.20 22.13 547 GLN A CA 1
ATOM 4352 C C A GLN A 1 547 ? 14.381 37.767 -8.059 0.80 23.37 547 GLN A C 1
ATOM 4353 C C B GLN A 1 547 ? 14.194 37.657 -8.209 0.20 22.50 547 GLN A C 1
ATOM 4354 O O A GLN A 1 547 ? 15.202 38.117 -8.915 0.80 23.44 547 GLN A O 1
ATOM 4355 O O B GLN A 1 547 ? 14.669 37.817 -9.337 0.20 22.51 547 GLN A O 1
ATOM 4366 N N . ARG A 1 548 ? 14.430 36.581 -7.461 1.00 22.91 548 ARG A N 1
ATOM 4367 C CA . ARG A 1 548 ? 15.428 35.578 -7.829 1.00 23.10 548 ARG A CA 1
ATOM 4368 C C . ARG A 1 548 ? 14.847 34.435 -8.658 1.00 23.33 548 ARG A C 1
ATOM 4369 O O . ARG A 1 548 ? 15.399 33.326 -8.670 1.00 22.95 548 ARG A O 1
ATOM 4377 N N . LEU A 1 549 ? 13.755 34.721 -9.372 1.00 23.49 549 LEU A N 1
ATOM 4378 C CA . LEU A 1 549 ? 13.100 33.729 -10.236 1.00 24.63 549 LEU A CA 1
ATOM 4379 C C . LEU A 1 549 ? 14.036 33.120 -11.286 1.00 24.86 549 LEU A C 1
ATOM 4380 O O . LEU A 1 549 ? 13.920 31.937 -11.590 1.00 24.58 549 LEU A O 1
ATOM 4385 N N A ASP A 1 550 ? 14.949 33.934 -11.815 0.50 25.11 550 ASP A N 1
ATOM 4386 N N B ASP A 1 550 ? 14.960 33.927 -11.824 0.50 25.20 550 ASP A N 1
ATOM 4387 C CA A ASP A 1 550 ? 15.951 33.471 -12.770 0.50 25.29 550 ASP A CA 1
ATOM 4388 C CA B ASP A 1 550 ? 15.977 33.449 -12.781 0.50 25.46 550 ASP A CA 1
ATOM 4389 C C A ASP A 1 550 ? 16.694 32.259 -12.215 0.50 24.96 550 ASP A C 1
ATOM 4390 C C B ASP A 1 550 ? 16.700 32.243 -12.214 0.50 25.06 550 ASP A C 1
ATOM 4391 O O A ASP A 1 550 ? 16.895 31.258 -12.912 0.50 25.07 550 ASP A O 1
ATOM 4392 O O B ASP A 1 550 ? 16.891 31.230 -12.896 0.50 25.14 550 ASP A O 1
ATOM 4401 N N . LYS A 1 551 ? 17.070 32.356 -10.944 1.00 24.73 551 LYS A N 1
ATOM 4402 C CA . LYS A 1 551 ? 17.794 31.314 -10.254 1.00 23.86 551 LYS A CA 1
ATOM 4403 C C . LYS A 1 551 ? 16.903 30.118 -9.931 1.00 22.79 551 LYS A C 1
ATOM 4404 O O . LYS A 1 551 ? 17.358 28.980 -10.033 1.00 22.42 551 LYS A O 1
ATOM 4410 N N . TYR A 1 552 ? 15.644 30.366 -9.558 1.00 21.73 552 TYR A N 1
ATOM 4411 C CA . TYR A 1 552 ? 14.707 29.259 -9.273 1.00 21.19 552 TYR A CA 1
ATOM 4412 C C . TYR A 1 552 ? 14.412 28.422 -10.521 1.00 21.32 552 TYR A C 1
ATOM 4413 O O . TYR A 1 552 ? 14.168 27.211 -10.429 1.00 21.03 552 TYR A O 1
ATOM 4422 N N . ARG A 1 553 ? 14.422 29.081 -11.680 1.00 21.24 553 ARG A N 1
ATOM 4423 C CA . ARG A 1 553 ? 14.255 28.411 -12.973 1.00 21.82 553 ARG A CA 1
ATOM 4424 C C . ARG A 1 553 ? 15.514 27.675 -13.410 1.00 21.19 553 ARG A C 1
ATOM 4425 O O . ARG A 1 553 ? 15.441 26.569 -13.940 1.00 20.69 553 ARG A O 1
ATOM 4433 N N . ARG A 1 554 ? 16.666 28.295 -13.186 1.00 21.18 554 ARG A N 1
ATOM 4434 C CA . ARG A 1 554 ? 17.933 27.765 -13.663 1.00 21.65 554 ARG A CA 1
ATOM 4435 C C . ARG A 1 554 ? 18.375 26.582 -12.806 1.00 21.49 554 ARG A C 1
ATOM 4436 O O . ARG A 1 554 ? 18.881 25.582 -13.323 1.00 20.93 554 ARG A O 1
ATOM 4444 N N . TYR A 1 555 ? 18.171 26.710 -11.495 1.00 20.62 555 TYR A N 1
ATOM 4445 C CA . TYR A 1 555 ? 18.479 25.653 -10.544 1.00 20.21 555 TYR A CA 1
ATOM 4446 C C . TYR A 1 555 ? 17.163 25.209 -9.917 1.00 20.10 555 TYR A C 1
ATOM 4447 O O . TYR A 1 555 ? 16.723 25.744 -8.895 1.00 19.48 555 TYR A O 1
ATOM 4456 N N . ASP A 1 556 ? 16.536 24.236 -10.568 1.00 19.66 556 ASP A N 1
ATOM 4457 C CA . ASP A 1 556 ? 15.132 23.925 -10.374 1.00 20.05 556 ASP A CA 1
ATOM 4458 C C . ASP A 1 556 ? 14.943 22.815 -9.355 1.00 19.69 556 ASP A C 1
ATOM 4459 O O . ASP A 1 556 ? 15.213 21.644 -9.637 1.00 19.74 556 ASP A O 1
ATOM 4464 N N . LEU A 1 557 ? 14.461 23.198 -8.178 1.00 18.89 557 LEU A N 1
ATOM 4465 C CA . LEU A 1 557 ? 14.172 22.261 -7.101 1.00 19.04 557 LEU A CA 1
ATOM 4466 C C . LEU A 1 557 ? 12.969 21.371 -7.413 1.00 18.98 557 LEU A C 1
ATOM 4467 O 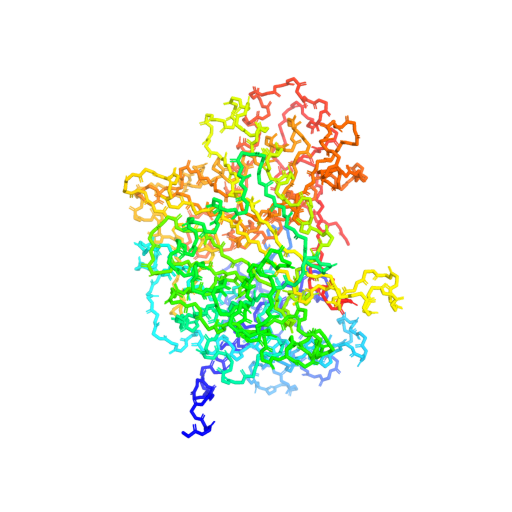O . LEU A 1 557 ? 12.770 20.337 -6.774 1.00 18.87 557 LEU A O 1
ATOM 4472 N N . PHE A 1 558 ? 12.192 21.771 -8.416 1.00 19.03 558 PHE A N 1
ATOM 4473 C CA . PHE A 1 558 ? 11.001 21.035 -8.821 1.00 19.22 558 PHE A CA 1
ATOM 4474 C C . PHE A 1 558 ? 11.167 20.274 -10.143 1.00 19.76 558 PHE A C 1
ATOM 4475 O O . PHE A 1 558 ? 10.176 19.823 -10.724 1.00 19.47 558 PHE A O 1
ATOM 4483 N N . ALA A 1 559 ? 12.411 20.122 -10.606 1.00 20.09 559 ALA A N 1
ATOM 4484 C CA . ALA A 1 559 ? 12.704 19.333 -11.803 1.00 20.67 559 ALA A CA 1
ATOM 4485 C C . ALA A 1 559 ? 12.113 17.926 -11.661 1.00 21.30 559 ALA A C 1
ATOM 4486 O O . ALA A 1 559 ? 12.018 17.410 -10.548 1.00 21.06 559 ALA A O 1
ATOM 4488 N N . PRO A 1 560 ? 11.685 17.309 -12.781 1.00 22.13 560 PRO A N 1
ATOM 4489 C CA . PRO A 1 560 ? 11.126 15.958 -12.733 1.00 22.64 560 PRO A CA 1
ATOM 4490 C C . PRO A 1 560 ? 12.060 14.937 -12.078 1.00 22.68 560 PRO A C 1
ATOM 4491 O O . PRO A 1 560 ? 11.592 14.066 -11.351 1.00 21.79 560 PRO A O 1
ATOM 4495 N N . ASP A 1 561 ? 13.358 15.054 -12.357 1.00 23.39 561 ASP A N 1
ATOM 4496 C CA . ASP A 1 561 ? 14.381 14.214 -11.738 1.00 24.11 561 ASP A CA 1
ATOM 4497 C C . ASP A 1 561 ? 15.355 15.020 -10.882 1.00 24.48 561 ASP A C 1
ATOM 4498 O O . ASP A 1 561 ? 15.616 16.201 -11.151 1.00 24.56 561 ASP A O 1
ATOM 4503 N N . MET A 1 562 ? 15.883 14.365 -9.850 1.00 24.44 562 MET A N 1
ATOM 4504 C CA . MET A 1 562 ? 16.764 15.010 -8.877 1.00 24.41 562 MET A CA 1
ATOM 4505 C C . MET A 1 562 ? 18.181 14.487 -9.044 1.00 24.47 562 MET A C 1
ATOM 4506 O O . MET A 1 562 ? 18.379 13.391 -9.570 1.00 24.78 562 MET A O 1
ATOM 4511 N N . ILE A 1 563 ? 19.156 15.281 -8.603 1.00 24.80 563 ILE A N 1
ATOM 4512 C CA . ILE A 1 563 ? 20.538 14.818 -8.463 1.00 24.90 563 ILE A CA 1
ATOM 4513 C C . ILE A 1 563 ? 20.557 13.731 -7.394 1.00 24.63 563 ILE A C 1
ATOM 4514 O O . ILE A 1 563 ? 19.878 13.842 -6.364 1.00 24.30 563 ILE A O 1
ATOM 4519 N N . HIS A 1 564 ? 21.315 12.674 -7.638 1.00 24.38 564 HIS A N 1
ATOM 4520 C CA . HIS A 1 564 ? 21.436 11.619 -6.650 1.00 24.98 564 HIS A CA 1
ATOM 4521 C C . HIS A 1 564 ? 22.838 11.036 -6.661 1.00 24.97 564 HIS A C 1
ATOM 4522 O O . HIS A 1 564 ? 23.516 11.051 -7.684 1.00 24.51 564 HIS A O 1
ATOM 4529 N N . SER A 1 565 ? 23.256 10.529 -5.508 1.00 25.22 565 SER A N 1
ATOM 4530 C CA . SER A 1 565 ? 24.570 9.946 -5.349 1.00 25.72 565 SER A CA 1
ATOM 4531 C C . SER A 1 565 ? 24.448 8.548 -4.758 1.00 25.43 565 SER A C 1
ATOM 4532 O O . SER A 1 565 ? 23.552 8.275 -3.947 1.00 25.52 565 SER A O 1
ATOM 4535 N N . CYS A 1 566 ? 25.342 7.658 -5.173 1.00 24.70 566 CYS A N 1
ATOM 4536 C CA . CYS A 1 566 ? 25.397 6.324 -4.600 1.00 24.43 566 CYS A CA 1
ATOM 4537 C C . CYS A 1 566 ? 26.545 6.241 -3.599 1.00 24.11 566 CYS A C 1
ATOM 4538 O O . CYS A 1 566 ? 27.652 5.833 -3.952 1.00 23.81 566 CYS A O 1
ATOM 4541 N N . LEU A 1 567 ? 26.272 6.637 -2.352 1.00 23.48 567 LEU A N 1
ATOM 4542 C CA . LEU A 1 567 ? 27.313 6.723 -1.318 1.00 23.01 567 LEU A CA 1
ATOM 4543 C C . LEU A 1 567 ? 28.065 5.414 -1.075 1.00 22.95 567 LEU A C 1
ATOM 4544 O O . LEU A 1 567 ? 29.290 5.427 -0.953 1.00 22.51 567 LEU A O 1
ATOM 4549 N N . ASN A 1 568 ? 27.336 4.300 -1.002 1.00 22.33 568 ASN A N 1
ATOM 4550 C CA . ASN A 1 568 ? 27.957 2.996 -0.758 1.00 22.88 568 ASN A CA 1
ATOM 4551 C C . ASN A 1 568 ? 28.860 2.571 -1.920 1.00 23.41 568 ASN A C 1
ATOM 4552 O O . ASN A 1 568 ? 29.975 2.101 -1.689 1.00 23.58 568 ASN A O 1
ATOM 4557 N N . ARG A 1 569 ? 28.388 2.769 -3.152 1.00 24.29 569 ARG A N 1
ATOM 4558 C CA . ARG A 1 569 ? 29.221 2.590 -4.349 1.00 25.36 569 ARG A CA 1
ATOM 4559 C C . ARG A 1 569 ? 30.512 3.395 -4.287 1.00 25.70 569 ARG A C 1
ATOM 4560 O O . ARG A 1 569 ? 31.583 2.883 -4.629 1.00 26.41 569 ARG A O 1
ATOM 4568 N N . LEU A 1 570 ? 30.404 4.657 -3.878 1.00 25.92 570 LEU A N 1
ATOM 4569 C CA . LEU A 1 570 ? 31.567 5.532 -3.767 1.00 26.40 570 LEU A CA 1
ATOM 4570 C C . LEU A 1 570 ? 32.578 5.005 -2.745 1.00 26.65 570 LEU A C 1
ATOM 4571 O O . LEU A 1 570 ? 33.783 4.976 -3.028 1.00 26.58 570 LEU A O 1
ATOM 4576 N N . GLN A 1 571 ? 32.089 4.585 -1.575 1.00 26.17 571 GLN A N 1
ATOM 4577 C CA . GLN A 1 571 ? 32.945 3.980 -0.549 1.00 26.46 571 GLN A CA 1
ATOM 4578 C C . GLN A 1 571 ? 33.579 2.665 -1.022 1.00 27.32 571 GLN A C 1
ATOM 4579 O O . GLN A 1 571 ? 34.768 2.422 -0.793 1.00 26.81 571 GLN A O 1
ATOM 4585 N N . LEU A 1 572 ? 32.780 1.826 -1.681 1.00 28.37 572 LEU A N 1
ATOM 4586 C CA . LEU A 1 572 ? 33.267 0.564 -2.246 1.00 29.86 572 LEU A CA 1
ATOM 4587 C C . LEU A 1 572 ? 34.291 0.790 -3.359 1.00 31.24 572 LEU A C 1
ATOM 4588 O O . LEU A 1 572 ? 35.179 -0.031 -3.556 1.00 32.06 572 LEU A O 1
ATOM 4593 N N . ALA A 1 573 ? 34.163 1.895 -4.087 1.00 33.05 573 ALA A N 1
ATOM 4594 C CA . ALA A 1 573 ? 35.096 2.216 -5.170 1.00 34.92 573 ALA A CA 1
ATOM 4595 C C . ALA A 1 573 ? 36.413 2.776 -4.631 1.00 36.22 573 ALA A C 1
ATOM 4596 O O . ALA A 1 573 ? 37.481 2.466 -5.160 1.00 36.49 573 ALA A O 1
ATOM 4598 N N . ASN A 1 574 ? 36.323 3.606 -3.590 1.00 37.68 574 ASN A N 1
ATOM 4599 C CA . ASN A 1 574 ? 37.491 4.155 -2.902 1.00 39.05 574 ASN A CA 1
ATOM 4600 C C . ASN A 1 574 ? 37.165 4.496 -1.451 1.00 39.33 574 ASN A C 1
ATOM 4601 O O . ASN A 1 574 ? 37.627 3.818 -0.531 1.00 40.05 574 ASN A O 1
ATOM 4606 N N . PRO A 1 592 ? 21.099 5.400 -13.422 1.00 30.10 592 PRO A N 1
ATOM 4607 C CA . PRO A 1 592 ? 19.713 5.664 -13.808 1.00 29.94 592 PRO A CA 1
ATOM 4608 C C . PRO A 1 592 ? 19.201 6.943 -13.147 1.00 29.76 592 PRO A C 1
ATOM 4609 O O . PRO A 1 592 ? 19.872 7.483 -12.267 1.00 30.26 592 PRO A O 1
ATOM 4613 N N . ASN A 1 593 ? 18.033 7.423 -13.571 1.00 29.09 593 ASN A N 1
ATOM 4614 C CA . ASN A 1 593 ? 17.430 8.617 -12.977 1.00 27.86 593 ASN A CA 1
ATOM 4615 C C . ASN A 1 593 ? 16.724 8.306 -11.662 1.00 26.97 593 ASN A C 1
ATOM 4616 O O . ASN A 1 593 ? 16.279 7.175 -11.431 1.00 27.29 593 ASN A O 1
ATOM 4621 N N . LEU A 1 594 ? 16.613 9.319 -10.809 1.00 25.57 594 LEU A N 1
ATOM 4622 C CA . LEU A 1 594 ? 15.836 9.211 -9.578 1.00 24.22 594 LEU A CA 1
ATOM 4623 C C . LEU A 1 594 ? 14.750 10.285 -9.608 1.00 23.30 594 LEU A C 1
ATOM 4624 O O . LEU A 1 594 ? 15.069 11.472 -9.627 1.00 22.86 594 LEU A O 1
ATOM 4629 N N . PRO A 1 595 ? 13.468 9.874 -9.644 1.00 22.68 595 PRO A N 1
ATOM 4630 C CA . PRO A 1 595 ? 12.431 10.909 -9.696 1.00 22.05 595 PRO A CA 1
ATOM 4631 C C . PRO A 1 595 ? 12.406 11.777 -8.428 1.00 21.28 595 PRO A C 1
ATOM 4632 O O . PRO A 1 595 ? 12.588 11.279 -7.301 1.00 21.18 595 PRO A O 1
ATOM 4636 N N . ASN A 1 596 ? 12.219 13.072 -8.639 1.00 20.33 596 ASN A N 1
ATOM 4637 C CA . ASN A 1 596 ? 12.214 14.059 -7.563 1.00 19.23 596 ASN A CA 1
ATOM 4638 C C . ASN A 1 596 ? 10.870 13.995 -6.832 1.00 18.68 596 ASN A C 1
ATOM 4639 O O . ASN A 1 596 ? 9.836 14.179 -7.465 1.00 18.35 596 ASN A O 1
ATOM 4644 N N . PRO A 1 597 ? 10.883 13.757 -5.498 1.00 18.47 597 PRO A N 1
ATOM 4645 C CA . PRO A 1 597 ? 9.641 13.558 -4.750 1.00 18.60 597 PRO A CA 1
ATOM 4646 C C . PRO A 1 597 ? 8.767 14.812 -4.639 1.00 18.66 597 PRO A C 1
ATOM 4647 O O . PRO A 1 597 ? 7.606 14.696 -4.256 1.00 19.72 597 PRO A O 1
ATOM 4651 N N . ILE A 1 598 ? 9.299 15.992 -4.964 1.00 18.60 598 ILE A N 1
ATOM 4652 C CA . ILE A 1 598 ? 8.453 17.204 -4.987 1.00 18.48 598 ILE A CA 1
ATOM 4653 C C . ILE A 1 598 ? 8.076 17.711 -6.388 1.00 19.16 598 ILE A C 1
ATOM 4654 O O . ILE A 1 598 ? 7.414 18.749 -6.517 1.00 18.87 598 ILE A O 1
ATOM 4659 N N . ALA A 1 599 ? 8.480 16.986 -7.428 1.00 20.06 599 ALA A N 1
ATOM 4660 C CA . ALA A 1 599 ? 8.195 17.399 -8.817 1.00 21.17 599 ALA A CA 1
ATOM 4661 C C . ALA A 1 599 ? 6.701 17.625 -9.106 1.00 22.24 599 ALA A C 1
ATOM 4662 O O . ALA A 1 599 ? 6.343 18.517 -9.882 1.00 22.56 599 ALA A O 1
ATOM 4664 N N . CYS A 1 600 ? 5.836 16.846 -8.462 1.00 22.97 600 CYS A N 1
ATOM 4665 C CA . CYS A 1 600 ? 4.396 16.956 -8.705 1.00 24.82 600 CYS A CA 1
ATOM 4666 C C . CYS A 1 600 ? 3.744 18.173 -8.042 1.00 24.87 600 CYS A C 1
ATOM 4667 O O . CYS A 1 600 ? 2.580 18.471 -8.314 1.00 24.53 600 CYS A O 1
ATOM 467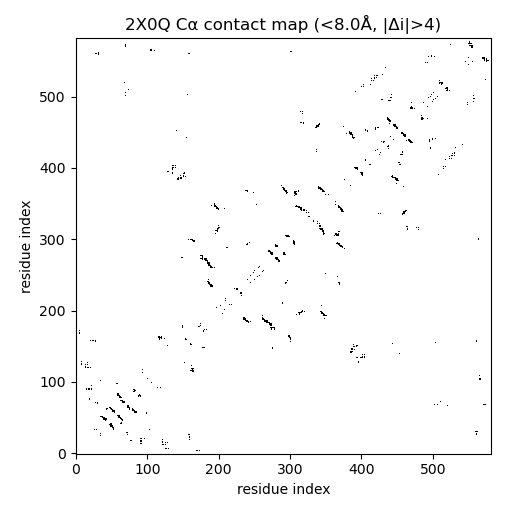0 N N . PHE A 1 601 ? 4.491 18.877 -7.188 1.00 25.02 601 PHE A N 1
ATOM 4671 C CA . PHE A 1 601 ? 3.981 20.097 -6.557 1.00 25.21 601 PHE A CA 1
ATOM 4672 C C . PHE A 1 601 ? 4.507 21.376 -7.205 1.00 25.90 601 PHE A C 1
ATOM 4673 O O . PHE A 1 601 ? 4.371 22.468 -6.637 1.00 25.93 601 PHE A O 1
ATOM 4681 N N . ARG A 1 602 ? 5.099 21.246 -8.389 1.00 26.46 602 ARG A N 1
ATOM 4682 C CA . ARG A 1 602 ? 5.733 22.377 -9.051 1.00 27.27 602 ARG A CA 1
ATOM 4683 C C . ARG A 1 602 ? 4.808 23.596 -9.115 1.00 27.77 602 ARG A C 1
ATOM 4684 O O . ARG A 1 602 ? 3.679 23.488 -9.594 1.00 26.54 602 ARG A O 1
ATOM 4692 N N . PRO A 1 603 ? 5.280 24.749 -8.602 1.00 28.66 603 PRO A N 1
ATOM 4693 C CA . PRO A 1 603 ? 4.467 25.965 -8.629 1.00 29.73 603 PRO A CA 1
ATOM 4694 C C . PRO A 1 603 ? 4.339 26.549 -10.042 1.00 30.85 603 PRO A C 1
ATOM 4695 O O . PRO A 1 603 ? 5.131 26.216 -10.931 1.00 30.79 603 PRO A O 1
ATOM 4699 N N . SER A 1 604 ? 3.330 27.397 -10.235 1.00 32.36 604 SER A N 1
ATOM 4700 C CA . SER A 1 604 ? 2.973 27.927 -11.555 1.00 33.83 604 SER A CA 1
ATOM 4701 C C . SER A 1 604 ? 4.075 28.771 -12.204 1.00 34.55 604 SER A C 1
ATOM 4702 O O . SER A 1 604 ? 4.242 28.732 -13.422 1.00 34.70 604 SER A O 1
ATOM 4705 N N . TRP A 1 605 ? 4.822 29.523 -11.392 1.00 35.57 605 TRP A N 1
ATOM 4706 C CA . TRP A 1 605 ? 5.868 30.416 -11.908 1.00 36.26 605 TRP A CA 1
ATOM 4707 C C . TRP A 1 605 ? 7.085 29.692 -12.500 1.00 36.71 605 TRP A C 1
ATOM 4708 O O . TRP A 1 605 ? 8.004 30.336 -13.005 1.00 36.85 605 TRP A O 1
ATOM 4719 N N . LEU A 1 606 ? 7.079 28.360 -12.457 1.00 36.88 606 LEU A N 1
ATOM 4720 C CA . LEU A 1 606 ? 8.177 27.571 -13.010 1.00 37.26 606 LEU A CA 1
ATOM 4721 C C . LEU A 1 606 ? 7.780 26.800 -14.275 1.00 37.84 606 LEU A C 1
ATOM 4722 O O . LEU A 1 606 ? 6.606 26.464 -14.484 1.00 38.57 606 LEU A O 1
#

Secondary structure (DSSP, 8-state):
-TTGGGTT--HHHHHHHHHHHHHHHHHHHHHTTS--PEEEEE-SSTT-EEEEEE-TTSEEEEEEEEEETTTEEE--GGG-EEEETTEEE---HHHHHHHTHHHHT--TTTHHHHHHHHHHHHHHHHHHHHS----HHHHTTS-HHHHHHH--S-SSS-SS----BT--HHHHHHH-GGG---EEEEEEEEETTTEEEEE-TT--HHHHHHHHT-HHHHHHHHHHHHHTT--GGGEEEEEE-HHHIIIIIHHHTHHHHHTTSEEEEEEEEEEEEE-TTSSEEEESSSTTPPEEEE-EEEEETTEEE---HHHHHHHHHHHHHHHHHHHH-HHHHHH--EE--EEEEEEE--HHHHHH--S--GGGGSSEEEEE--GGGGS-TT-EEEEGGGGG-B-TTS-BHHHHHHHHHT--HHHHHHHHHHHHHHHHHHHHHHH-EE---STTTEEEEEETTEEEEEEE---TTT-EES-TT----GGGGGGB----GGGTTHIIIIIIIIIIIHHHHHHHHHTTS--HHHHHHHHHHHHHHHHHH-GGGHHHHHHS-TT-SEE----HHHHHHH---EE-TTGGG--TT-

Foldseek 3Di:
DVVVLLPLDDDPLLLVLLLVLVQLCVFLCVLLVLFPWAFDACAPDPPWTWTWDDFPQQKMKIFTFDQDASRGTQTDSVRIWIDRNNHTDGRGNLVVCVRSVVSLPFDPVCVVVLSLLLVQLSSLLSVLLPDDADALLVLLVDFALNQQLNFRCAQSNASSFFNQAPQDSVSCCQFALNNFHWFFWWKKWAFPVFKDKDFAPPDDLVRLCCQAQNPVNVVVQQVVQVVVPHHSVRTHMATAGVSLVVPPCVPVVVVCVVVVNIGTPGTGPWIWHQGNLRQWTDTPRDPFFWIKGHAAQTDGQLDGRFAAPLLQQLQNQQQNVQQVVLVVDVVSVVQVEEAWGQGMKMAGADVVCVVVDVDDDCVRGSGMMTTTGDCVVVDDPQKHKYQQSLQLGAHSVRRHNNVSLVVQQVDALLVQLLQVCSQQVLVQVCCCLVFVKHFQRARRQKMFTAHSSHGRHIYGYPGSVGMARQDLPDDGDPSNNVNYDHDPLQCSCVNCQERPVVRHVSSSQSVCVVVVRDHSLSSLLSNLVSSVVSCVVVVVSLVVCVSNPLLPQFTDYDSSNSSSSHSPTRGRSNNVVDDPSD

CATH classification: 3.30.310.280 (+2 more: 6.10.250.3370, 1.10.510.40)

Nearest PDB structures (foldseek):
  2x0q-assembly1_A  TM=1.002E+00  e=0.000E+00  Bordetella bronchiseptica
  2x0o-assembly1_A-2  TM=9.961E-01  e=8.105E-104  Bordetella bronchiseptica
  5o7o-assembly2_C  TM=9.760E-01  e=2.474E-73  Erwinia amylovora CFBP1430
  7tgk-assembly1_D  TM=9.701E-01  e=9.651E-69  Streptomyces griseoflavus
  7tgj-assembly2_C  TM=9.684E-01  e=7.438E-69  Streptomyces griseoflavus

InterPro domains:
  IPR007310 Aerobactin siderophore biosynthesis, IucA/IucC, N-terminal [PF04183] (150-400)
  IPR022770 Aerobactin siderophore biosynthesis IucA/IucC-like, C-terminal [PF06276] (422-578)
  IPR037455 Aerobactin siderophore biosynthesis, IucA/IucC-like [PTHR34384] (10-599)

Organism: Bordetella parapertussis (strain 12822 / ATCC BAA-587 / NCTC 13253) (NCBI:txid257311)

Solvent-accessible surface area: 23819 Å² total; per-residue (Å²): 176,118,59,122,50,59,46,29,66,101,98,138,37,77,67,75,1,1,58,54,17,0,53,21,3,0,6,4,0,0,9,4,90,10,1,126,17,120,122,82,11,111,20,143,48,129,58,14,59,24,16,73,10,95,8,112,140,36,5,50,0,18,0,0,0,50,76,15,31,6,40,4,10,28,0,30,33,143,16,2,69,4,24,62,82,63,98,104,32,92,9,44,2,48,87,0,1,60,52,1,128,142,96,11,55,21,60,138,128,31,30,71,73,0,47,79,0,0,51,21,7,2,36,2,21,0,39,11,25,56,56,131,45,64,20,0,49,36,0,6,193,13,86,11,15,38,0,7,9,11,12,20,79,32,35,20,2,24,0,0,3,15,1,13,45,46,25,82,41,128,24,7,51,23,38,2,1,3,18,42,56,64,8,94,1,5,11,0,0,0,22,93,92,5,5,94,30,18,33,11,97,127,32,79,38,107,48,0,3,66,101,12,31,21,139,86,25,37,75,80,16,23,53,109,0,158,147,71,62,25,125,21,78,57,14,39,10,0,0,3,0,1,9,0,28,111,59,67,0,34,125,43,2,43,50,12,50,86,94,93,54,1,15,46,7,24,95,7,154,33,75,12,20,6,4,38,31,4,16,3,0,15,4,74,56,139,130,39,25,40,2,0,9,0,2,0,10,0,34,14,36,22,137,85,47,16,9,14,10,151,76,10,40,5,1,1,24,0,0,44,54,0,30,82,28,7,51,77,12,90,58,1,145,93,37,15,5,38,0,0,56,3,5,0,1,0,2,1,110,4,92,114,48,44,93,83,47,155,90,114,14,64,118,40,53,11,1,1,0,4,0,6,18,6,0,81,83,45,30,48,136,77,33,42,0,0,6,0,30,0,0,18,7,58,2,13,116,54,122,12,0,0,31,53,3,5,144,73,18,72,63,112,16,20,64,0,0,75,104,0,0,40,4,2,0,7,0,7,1,6,0,2,1,22,51,19,1,12,4,59,2,37,5,46,0,1,2,0,0,3,65,116,9,15,0,38,51,0,0,1,11,21,0,3,86,56,8,26,4,14,50,70,141,29,215,22,75,173,60,0,92,67,2,23,28,111,51,82,97,67,114,27,10,74,20,3,5,7,14,0,0,8,10,2,0,4,19,0,4,20,17,0,36,75,41,163,40,22,78,43,88,50,0,4,121,21,0,3,33,67,3,20,35,8,2,112,55,28,88,119,67,59,89,37,1,158,147,20,25,0,1,25,95,66,8,47,59,27,27,37,0,94,109,6,1,68,136,109,95,6,80,7,18,0,26,96,46,95,16,112,98,43

B-factor: mean 21.66, std 6.49, range [11.42, 49.93]

Sequence (582 aa):
HPAEIVAHLQPEEIWNKVNRLLVRKAISEYAHEWLLEPQRLGPGETPGFERFRLTLADDGAQYDFDAQVMAMRHWRIPPESIVKTVAGVPAPLDALQFVIEIRDKLGLPVDRLPIYMDEITSTLHGSAYKHGRTTLGAAALARADYQTIETSMIEGHPSFVANNGRLGFDAEDYHGYAPEAATPVRLMWLAVHKDNAHFSCLSDMDYDSLMSEELGESAVTDFAARLREQGLHPADYYFMPAHPWQWFNKLSLAFAPYVAQRKIVCLGYGEEQYLAQQSIRTFFNISRPGKRYVKTSLSILNMGFMRGLSPYYMAGTPAINEYIHDLISADPWLRANGFRILREVASMMGFRNYYYEAAIDTDTPYKKMMFSALWRENPLTLIAPGQNLMTMAALLHVDPQGRALLPELIQASGLDDAGTWLERYVDAYLTPLIHCFYAHDLVFMPHGENVILVIQDGVPVRAFMKDIAEESSILNPQVRLPQAAQRLAADVPEAYKLLTTIFVDVFEGYFRHLTQILVETELMPEHDFWRLVAGRIAAYQQAHPQQRLDDKYRRYDLFAPDMIHSCLNRLQLANPNLPNPIACFRPSWL